Protein AF-A0AAP7P6C6-F1 (afdb_monomer_lite)

Foldseek 3Di:
DLLVVLPDPPDDPVVSVVSVVVVVVVVVVVVVVVVVVVVVVVVVVVVVVVVVVVVVVVLVVLVVVLVVLVVVLVVLVVVLVVLVVVLVVLVVLLVVLVVVLVVLVVLLVVLVVQLVVLCPPLLNVCVVALQVRKQKFKDWDFDADCPDPVPGDTDTDIAMDIGRDDVLLVVLLVDALLCSCCPVVVNPDQDDDPRNPVSVRVVVVNSVRSRVSNVSNNVSVVSSVVSVVSSVVSVVVSVVSVVSSVVSVVSSVVSVVVSVVSVVVSVVSVVVSVVSVVVSVLSVLLVVLLVLVVVVLVVLCVPPNPVRSVVVVVVLVVPVPDDDDDLVVVVVVCVVCVVVVDVVQDLVNLLVVLVVLVPDDPVVVVVNVVSPCSNSVHPDDDPPVVVLSNLVSVCSNVVDCNVNSVSPDDD

Organism: Escherichia coli (NCBI:txid562)

Radius of gyration: 60.92 Å; chains: 1; bounding box: 122×62×163 Å

Secondary structure (DSSP, 8-state):
-HHHHHT-TTS-HHHHHHHHHHHHHHHHHHHHHHHHHHHHHHHHHHHHHHHHHHHHHHHHHHHHHHHHHHHHHHHHHHHHHHHHHHHHHHHHHHHHHHHHHHHHHHHHHHHHHHHHHHHHSHHHHHHH-TTTS-EEEEEEEEEE--SSTTT-SEEEEEEEEEE-SHHHHHHHHHS-HHHHHHHTS----S--SS-HHHHHHHHHHHHHHHHHHHHHHHHHHHHHHHHHHHHHHHHHHHHHHHHHHHHHHHHHHHHHHHHHHHHHHHHHHHHHHHHHHHHHHHHHHHHHHHHHHHHHHHHHHHHH-HHHHHHHHHHHHHHTT-PPPPHHHHHHHHHHHHHHHHHHS-HHHHHHHHHHHHT--HHHHHHHHHHHHHHHT--S----HHHHHHHHHHHHHH---HHHHHTTS--

Structure (mmCIF, N/CA/C/O backbone):
data_AF-A0AAP7P6C6-F1
#
_entry.id   AF-A0AAP7P6C6-F1
#
loop_
_atom_site.group_PDB
_atom_site.id
_atom_site.type_symbol
_atom_site.label_atom_id
_atom_site.label_alt_id
_atom_site.label_comp_id
_atom_site.label_asym_id
_atom_site.label_entity_id
_atom_site.label_seq_id
_atom_site.pdbx_PDB_ins_code
_atom_site.Cartn_x
_atom_site.Cartn_y
_atom_site.Cartn_z
_atom_site.occupancy
_atom_site.B_iso_or_equiv
_atom_site.auth_seq_id
_atom_site.auth_comp_id
_atom_site.auth_asym_id
_atom_site.auth_atom_id
_atom_site.pdbx_PDB_model_num
ATOM 1 N N . MET A 1 1 ? -49.627 -23.689 63.359 1.00 79.31 1 MET A N 1
ATOM 2 C CA . MET A 1 1 ? -51.077 -23.919 63.186 1.00 79.31 1 MET A CA 1
ATOM 3 C C . MET A 1 1 ? -51.435 -25.283 63.745 1.00 79.31 1 MET A C 1
ATOM 5 O O . MET A 1 1 ? -51.876 -25.289 64.875 1.00 79.31 1 MET A O 1
ATOM 9 N N . LEU A 1 2 ? -51.063 -26.406 63.111 1.00 83.06 2 LEU A N 1
ATOM 10 C CA . LEU A 1 2 ? -51.393 -27.750 63.634 1.00 83.06 2 LEU A CA 1
ATOM 11 C C . LEU A 1 2 ? -50.908 -28.032 65.071 1.00 83.06 2 LEU A C 1
ATOM 13 O O . LEU A 1 2 ? -51.655 -28.613 65.842 1.00 83.06 2 LEU A O 1
ATOM 17 N N . PHE A 1 3 ? -49.713 -27.564 65.462 1.00 83.88 3 PHE A N 1
ATOM 18 C CA . PHE A 1 3 ? -49.259 -27.653 66.862 1.00 83.88 3 PHE A CA 1
ATOM 19 C C . PHE A 1 3 ? -50.153 -26.878 67.843 1.00 83.88 3 PHE A C 1
ATOM 21 O O . PHE A 1 3 ? -50.385 -27.347 68.943 1.00 83.88 3 PHE A O 1
ATOM 28 N N . ALA A 1 4 ? -50.686 -25.722 67.439 1.00 83.62 4 ALA A N 1
ATOM 29 C CA . ALA A 1 4 ? -51.585 -24.933 68.282 1.00 83.62 4 ALA A CA 1
ATOM 30 C C . ALA A 1 4 ? -52.997 -25.545 68.341 1.00 83.62 4 ALA A C 1
ATOM 32 O O . ALA A 1 4 ? -53.659 -25.463 69.369 1.00 83.62 4 ALA A O 1
ATOM 33 N N . ASP A 1 5 ? -53.443 -26.185 67.255 1.00 82.06 5 ASP A N 1
ATOM 34 C CA . ASP A 1 5 ? -54.727 -26.894 67.203 1.00 82.06 5 ASP A CA 1
ATOM 35 C C . ASP A 1 5 ? -54.692 -28.195 68.029 1.00 82.06 5 ASP A C 1
ATOM 37 O O . ASP A 1 5 ? -55.708 -28.603 68.594 1.00 82.06 5 ASP A O 1
ATOM 41 N N . ALA A 1 6 ? -53.515 -28.821 68.139 1.00 80.44 6 ALA A N 1
ATOM 42 C CA . ALA A 1 6 ? -53.282 -30.023 68.938 1.00 80.44 6 ALA A CA 1
ATOM 43 C C . ALA A 1 6 ? -53.367 -29.793 70.460 1.00 80.44 6 ALA A C 1
ATOM 45 O O . ALA A 1 6 ? -53.678 -30.732 71.189 1.00 80.44 6 ALA A O 1
ATOM 46 N N . ASP A 1 7 ? -53.154 -28.557 70.927 1.00 83.19 7 ASP A N 1
ATOM 47 C CA . ASP A 1 7 ? -53.229 -28.164 72.346 1.00 83.19 7 ASP A CA 1
ATOM 48 C C . ASP A 1 7 ? -54.660 -27.812 72.806 1.00 83.19 7 ASP A C 1
ATOM 50 O O . ASP A 1 7 ? -54.890 -27.406 73.950 1.00 83.19 7 ASP A O 1
ATOM 54 N N . SER A 1 8 ? -55.657 -27.947 71.926 1.00 83.75 8 SER A N 1
ATOM 55 C CA . SER A 1 8 ? -57.053 -27.669 72.262 1.00 83.75 8 SER A CA 1
ATOM 56 C C . SER A 1 8 ? -57.565 -28.623 73.348 1.00 83.75 8 SER A C 1
ATOM 58 O O . SER A 1 8 ? -57.653 -29.830 73.156 1.00 83.75 8 SER A O 1
ATOM 60 N N . LEU A 1 9 ? -58.024 -28.087 74.483 1.00 80.88 9 LEU A N 1
ATOM 61 C CA . LEU A 1 9 ? -58.653 -28.886 75.551 1.00 80.88 9 LEU A CA 1
ATOM 62 C C . LEU A 1 9 ? -60.048 -29.428 75.174 1.00 80.88 9 LEU A C 1
ATOM 64 O O . LEU A 1 9 ? -60.695 -30.088 75.982 1.00 80.88 9 LEU A O 1
ATOM 68 N N . ARG A 1 10 ? -60.542 -29.115 73.967 1.00 87.31 10 ARG A N 1
ATOM 69 C CA . ARG A 1 10 ? -61.875 -29.506 73.478 1.00 87.31 10 ARG A CA 1
ATOM 70 C C . ARG A 1 10 ? -61.879 -30.780 72.626 1.00 87.31 10 ARG A C 1
ATOM 72 O O . ARG A 1 10 ? -62.952 -31.187 72.195 1.00 87.31 10 ARG A O 1
ATOM 79 N N . ILE A 1 11 ? -60.719 -31.380 72.355 1.00 86.19 11 ILE A N 1
ATOM 80 C CA . ILE A 1 11 ? -60.581 -32.589 71.525 1.00 86.19 11 ILE A CA 1
ATOM 81 C C . ILE A 1 11 ? -60.179 -33.800 72.367 1.00 86.19 11 ILE A C 1
ATOM 83 O O . ILE A 1 11 ? -59.653 -33.667 73.473 1.00 86.19 11 ILE A O 1
ATOM 87 N N . SER A 1 12 ? -60.434 -35.002 71.854 1.00 87.69 12 SER A N 1
ATOM 88 C CA . SER A 1 12 ? -60.068 -36.227 72.565 1.00 87.69 12 SER A CA 1
ATOM 89 C C . SER A 1 12 ? -58.542 -36.430 72.601 1.00 87.69 12 SER A C 1
ATOM 91 O O . SER A 1 12 ? -57.840 -36.035 71.666 1.00 87.69 12 SER A O 1
ATOM 93 N N . PRO A 1 13 ? -57.992 -37.142 73.607 1.00 84.50 13 PRO A N 1
ATOM 94 C CA . PRO A 1 13 ? -56.559 -37.456 73.657 1.00 84.50 13 PRO A CA 1
ATOM 95 C C . PRO A 1 13 ? -56.034 -38.191 72.412 1.00 84.50 13 PRO A C 1
ATOM 97 O O . PRO A 1 13 ? -54.855 -38.092 72.073 1.00 84.50 13 PRO A O 1
ATOM 100 N N . ARG A 1 14 ? -56.901 -38.939 71.716 1.00 87.31 14 ARG A N 1
ATOM 101 C CA . ARG A 1 14 ? -56.562 -39.654 70.478 1.00 87.31 14 ARG A CA 1
ATOM 102 C C . ARG A 1 14 ? -56.448 -38.707 69.282 1.00 87.31 14 ARG A C 1
ATOM 104 O O . ARG A 1 14 ? -55.518 -38.845 68.492 1.00 87.31 14 ARG A O 1
ATOM 111 N N . GLU A 1 15 ? -57.360 -37.748 69.163 1.00 85.50 15 GLU A N 1
ATOM 112 C CA . GLU A 1 15 ? -57.293 -36.700 68.137 1.00 85.50 15 GLU A CA 1
ATOM 113 C C . GLU A 1 15 ? -56.106 -35.765 68.373 1.00 85.50 15 GLU A C 1
ATOM 115 O O . GLU A 1 15 ? -55.399 -35.446 67.420 1.00 85.50 15 GLU A O 1
ATOM 120 N N . ALA A 1 16 ? -55.818 -35.415 69.631 1.00 84.19 16 ALA A N 1
ATOM 121 C CA . ALA A 1 16 ? -54.635 -34.635 69.991 1.00 84.19 16 ALA A CA 1
ATOM 122 C C . ALA A 1 16 ? -53.340 -35.330 69.531 1.00 84.19 16 ALA A C 1
ATOM 124 O O . ALA A 1 16 ? -52.517 -34.719 68.852 1.00 84.19 16 ALA A O 1
ATOM 125 N N . ARG A 1 17 ? -53.192 -36.640 69.792 1.00 88.00 17 ARG A N 1
ATOM 126 C CA . ARG A 1 17 ? -52.049 -37.429 69.288 1.00 88.00 17 ARG A CA 1
ATOM 127 C C . ARG A 1 17 ? -51.958 -37.435 67.759 1.00 88.00 17 ARG A C 1
ATOM 129 O O . ARG A 1 17 ? -50.871 -37.255 67.222 1.00 88.00 17 ARG A O 1
ATOM 136 N N . SER A 1 18 ? -53.083 -37.589 67.056 1.00 90.69 18 SER A N 1
ATOM 137 C CA . SER A 1 18 ? -53.094 -37.568 65.586 1.00 90.69 18 SER A CA 1
ATOM 138 C C . SER A 1 18 ? -52.696 -36.202 65.009 1.00 90.69 18 SER A C 1
ATOM 140 O O . SER A 1 18 ? -51.979 -36.142 64.009 1.00 90.69 18 SER A O 1
ATOM 142 N N . LEU A 1 19 ? -53.120 -35.099 65.634 1.00 89.06 19 LEU A N 1
ATOM 143 C CA . LEU A 1 19 ? -52.737 -33.747 65.218 1.00 89.06 19 LEU A CA 1
ATOM 144 C C . LEU A 1 19 ? -51.253 -33.462 65.469 1.00 89.06 19 LEU A C 1
ATOM 146 O O . LEU A 1 19 ? -50.619 -32.840 64.616 1.00 89.06 19 LEU A O 1
ATOM 150 N N . ILE A 1 20 ? -50.685 -33.958 66.575 1.00 89.69 20 ILE A N 1
ATOM 151 C CA . ILE A 1 20 ? -49.240 -33.880 66.844 1.00 89.69 20 ILE A CA 1
ATOM 152 C C . ILE A 1 20 ? -48.454 -34.627 65.759 1.00 89.69 20 ILE A C 1
ATOM 154 O O . ILE A 1 20 ? -47.564 -34.037 65.152 1.00 89.69 20 ILE A O 1
ATOM 158 N N . GLU A 1 21 ? -48.831 -35.865 65.419 1.00 91.19 21 GLU A N 1
ATOM 159 C CA . GLU A 1 21 ? -48.166 -36.631 64.349 1.00 91.19 21 GLU A CA 1
ATOM 160 C C . GLU A 1 21 ? -48.224 -35.910 62.987 1.00 91.19 21 GLU A C 1
ATOM 162 O O . GLU A 1 21 ? -47.241 -35.864 62.239 1.00 91.19 21 GLU A O 1
ATOM 167 N N . GLN A 1 22 ? -49.364 -35.294 62.650 1.00 90.25 22 GLN A N 1
ATOM 168 C CA . GLN A 1 22 ? -49.497 -34.490 61.429 1.00 90.25 22 GLN A CA 1
ATOM 169 C C . GLN A 1 22 ? -48.642 -33.215 61.471 1.00 90.25 22 GLN A C 1
ATOM 171 O O . GLN A 1 22 ? -48.067 -32.823 60.448 1.00 90.25 22 GLN A O 1
ATOM 176 N N . ALA A 1 23 ? -48.553 -32.564 62.633 1.00 90.56 23 ALA A N 1
ATOM 177 C CA . ALA A 1 23 ? -47.744 -31.370 62.838 1.00 90.56 23 ALA A CA 1
ATOM 178 C C . ALA A 1 23 ? -46.245 -31.676 62.710 1.00 90.56 23 ALA A C 1
ATOM 180 O O . ALA A 1 23 ? -45.547 -30.964 61.987 1.00 90.56 23 ALA A O 1
ATOM 181 N N . GLU A 1 24 ? -45.772 -32.768 63.311 1.00 92.25 24 GLU A N 1
ATOM 182 C CA . GLU A 1 24 ? -44.391 -33.251 63.197 1.00 92.25 24 GLU A CA 1
ATOM 183 C C . GLU A 1 24 ? -44.034 -33.604 61.750 1.00 92.25 24 GLU A C 1
ATOM 185 O O . GLU A 1 24 ? -42.982 -33.196 61.246 1.00 92.25 24 GLU A O 1
ATOM 190 N N . LYS A 1 25 ? -44.934 -34.290 61.029 1.00 93.38 25 LYS A N 1
ATOM 191 C CA . LYS A 1 25 ? -44.737 -34.593 59.605 1.00 93.38 25 LYS A CA 1
ATOM 192 C C . LYS A 1 25 ? -44.603 -33.316 58.772 1.00 93.38 25 LYS A C 1
ATOM 194 O O . LYS A 1 25 ? -43.659 -33.194 57.993 1.00 93.38 25 LYS A O 1
ATOM 199 N N . ARG A 1 26 ? -45.487 -32.331 58.976 1.00 91.44 26 ARG A N 1
ATOM 200 C CA . ARG A 1 26 ? -45.392 -31.033 58.285 1.00 91.44 26 ARG A CA 1
ATOM 201 C C . ARG A 1 26 ? -44.162 -30.224 58.684 1.00 91.44 26 ARG A C 1
ATOM 203 O O . ARG A 1 26 ? -43.604 -29.536 57.834 1.00 91.44 26 ARG A O 1
ATOM 210 N N . GLN A 1 27 ? -43.724 -30.295 59.938 1.00 92.44 27 GLN A N 1
ATOM 211 C CA . GLN A 1 27 ? -42.485 -29.652 60.373 1.00 92.44 27 GLN A CA 1
ATOM 212 C C . GLN A 1 27 ? -41.272 -30.275 59.679 1.00 92.44 27 GLN A C 1
ATOM 214 O O . GLN A 1 27 ? -40.395 -29.546 59.224 1.00 92.44 27 GLN A O 1
ATOM 219 N N . LYS A 1 28 ? -41.246 -31.602 59.527 1.00 93.75 28 LYS A N 1
ATOM 220 C CA . LYS A 1 28 ? -40.200 -32.302 58.775 1.00 93.75 28 LYS A CA 1
ATOM 221 C C . LYS A 1 28 ? -40.198 -31.916 57.294 1.00 93.75 28 LYS A C 1
ATOM 223 O O . LYS A 1 28 ? -39.132 -31.695 56.724 1.00 93.75 28 LYS A O 1
ATOM 228 N N . ASP A 1 29 ? -41.371 -31.773 56.677 1.00 93.81 29 ASP A N 1
ATOM 229 C CA . ASP A 1 29 ? -41.487 -31.276 55.299 1.00 93.81 29 ASP A CA 1
ATOM 230 C C . ASP A 1 29 ? -40.979 -29.829 55.166 1.00 93.81 29 ASP A C 1
ATOM 232 O O . ASP A 1 29 ? -40.267 -29.515 54.211 1.00 93.81 29 ASP A O 1
ATOM 236 N N . ALA A 1 30 ? -41.272 -28.961 56.143 1.00 92.50 30 ALA A N 1
ATOM 237 C CA . ALA A 1 30 ? -40.742 -27.596 56.191 1.00 92.50 30 ALA A CA 1
ATOM 238 C C . ALA A 1 30 ? -39.210 -27.578 56.343 1.00 92.50 30 ALA A C 1
ATOM 240 O O . ALA A 1 30 ? -38.530 -26.901 55.578 1.00 92.50 30 ALA A O 1
ATOM 241 N N . GLN A 1 31 ? -38.650 -28.401 57.234 1.00 93.62 31 GLN A N 1
ATOM 242 C CA . GLN A 1 31 ? -37.197 -28.558 57.384 1.00 93.62 31 GLN A CA 1
ATOM 243 C C . GLN A 1 31 ? -36.531 -29.070 56.096 1.00 93.62 31 GLN A C 1
ATOM 245 O O . GLN A 1 31 ? -35.447 -28.615 55.726 1.00 93.62 31 GLN A O 1
ATOM 250 N N . ASN A 1 32 ? -37.177 -29.993 55.377 1.00 94.69 32 ASN A N 1
ATOM 251 C CA . ASN A 1 32 ? -36.701 -30.454 54.072 1.00 94.69 32 ASN A CA 1
ATOM 252 C C . ASN A 1 32 ? -36.742 -29.333 53.021 1.00 94.69 32 ASN A C 1
ATOM 254 O O . ASN A 1 32 ? -35.835 -29.244 52.189 1.00 94.69 32 ASN A O 1
ATOM 258 N N . ALA A 1 33 ? -37.764 -28.473 53.051 1.00 93.06 33 ALA A N 1
ATOM 259 C CA . ALA A 1 33 ? -37.847 -27.303 52.181 1.00 93.06 33 ALA A CA 1
ATOM 260 C C . ALA A 1 33 ? -36.739 -26.280 52.489 1.00 93.06 33 ALA A C 1
ATOM 262 O O . ALA A 1 33 ? -36.101 -25.792 51.555 1.00 93.06 33 ALA A O 1
ATOM 263 N N . ASP A 1 34 ? -36.446 -26.030 53.768 1.00 93.38 34 ASP A N 1
ATOM 264 C CA . ASP A 1 34 ? -35.347 -25.157 54.201 1.00 93.38 34 ASP A CA 1
ATOM 265 C C . ASP A 1 34 ? -33.989 -25.703 53.748 1.00 93.38 34 ASP A C 1
ATOM 267 O O . ASP A 1 34 ? -33.177 -24.974 53.170 1.00 93.38 34 ASP A O 1
ATOM 271 N N . LYS A 1 35 ? -33.761 -27.013 53.918 1.00 94.62 35 LYS A N 1
ATOM 272 C CA . LYS A 1 35 ? -32.553 -27.681 53.416 1.00 94.62 35 LYS A CA 1
ATOM 273 C C . LYS A 1 35 ? -32.428 -27.539 51.900 1.00 94.62 35 LYS A C 1
ATOM 275 O O . LYS A 1 35 ? -31.370 -27.161 51.405 1.00 94.62 35 LYS A O 1
ATOM 280 N N . LYS A 1 36 ? -33.516 -27.772 51.160 1.00 94.94 36 LYS A N 1
ATOM 281 C CA . LYS A 1 36 ? -33.539 -27.598 49.702 1.00 94.94 36 LYS A CA 1
ATOM 282 C C . LYS A 1 36 ? -33.204 -26.158 49.301 1.00 94.94 36 LYS A C 1
ATOM 284 O O . LYS A 1 36 ? -32.468 -25.956 48.340 1.00 94.94 36 LYS A O 1
ATOM 289 N N . ALA A 1 37 ? -33.719 -25.158 50.017 1.00 91.88 37 ALA A N 1
ATOM 290 C CA . ALA A 1 37 ? -33.400 -23.754 49.768 1.00 91.88 37 ALA A CA 1
ATOM 291 C C . ALA A 1 37 ? -31.915 -23.442 50.023 1.00 91.88 37 ALA A C 1
ATOM 293 O O . ALA A 1 37 ? -31.283 -22.781 49.197 1.00 91.88 37 ALA A O 1
ATOM 294 N N . ALA A 1 38 ? -31.344 -23.965 51.112 1.00 93.56 38 ALA A N 1
ATOM 295 C CA . ALA A 1 38 ? -29.921 -23.828 51.416 1.00 93.56 38 ALA A CA 1
ATOM 296 C C . ALA A 1 38 ? -29.033 -24.492 50.347 1.00 93.56 38 ALA A C 1
ATOM 298 O O . ALA A 1 38 ? -28.076 -23.876 49.874 1.00 93.56 38 ALA A O 1
ATOM 299 N N . ASP A 1 39 ? -29.389 -25.701 49.903 1.00 94.19 39 ASP A N 1
ATOM 300 C CA . ASP A 1 39 ? -28.674 -26.424 48.846 1.00 94.19 39 ASP A CA 1
ATOM 301 C C . ASP A 1 39 ? -28.717 -25.659 47.511 1.00 94.19 39 ASP A C 1
ATOM 303 O O . ASP A 1 39 ? -27.688 -25.514 46.842 1.00 94.19 39 ASP A O 1
ATOM 307 N N . MET A 1 40 ? -29.879 -25.099 47.146 1.00 93.69 40 MET A N 1
ATOM 308 C CA . MET A 1 40 ? -30.029 -24.258 45.950 1.00 93.69 40 MET A CA 1
ATOM 309 C C . MET A 1 40 ? -29.194 -22.971 46.034 1.00 93.69 40 MET A C 1
ATOM 311 O O . MET A 1 40 ? -28.582 -22.570 45.043 1.00 93.69 40 MET A O 1
ATOM 315 N N . LEU A 1 41 ? -29.126 -22.327 47.204 1.00 92.12 41 LEU A N 1
ATOM 316 C CA . LEU A 1 41 ? -28.297 -21.135 47.412 1.00 92.12 41 LEU A CA 1
ATOM 317 C C . LEU A 1 41 ? -26.799 -21.463 47.292 1.00 92.12 41 LEU A C 1
ATOM 319 O O . LEU A 1 41 ? -26.050 -20.738 46.634 1.00 92.12 41 LEU A O 1
ATOM 323 N N . ALA A 1 42 ? -26.367 -22.585 47.871 1.00 92.62 42 ALA A N 1
ATOM 324 C CA . ALA A 1 42 ? -24.995 -23.065 47.740 1.00 92.62 42 ALA A CA 1
ATOM 325 C C . ALA A 1 42 ? -24.652 -23.425 46.285 1.00 92.62 42 ALA A C 1
ATOM 327 O O . ALA A 1 42 ? -23.537 -23.182 45.818 1.00 92.62 42 ALA A O 1
ATOM 328 N N . GLU A 1 43 ? -25.595 -23.998 45.534 1.00 93.25 43 GLU A N 1
ATOM 329 C CA . GLU A 1 43 ? -25.426 -24.248 44.102 1.00 93.25 43 GLU A CA 1
ATOM 330 C C . GLU A 1 43 ? -25.301 -22.948 43.292 1.00 93.25 43 GLU A C 1
ATOM 332 O O . GLU A 1 43 ? -24.449 -22.861 42.403 1.00 93.25 43 GLU A O 1
ATOM 337 N N . TYR A 1 44 ? -26.088 -21.920 43.615 1.00 92.50 44 TYR A N 1
ATOM 338 C CA . TYR A 1 44 ? -25.994 -20.610 42.974 1.00 92.50 44 TYR A CA 1
ATOM 339 C C . TYR A 1 44 ? -24.596 -19.988 43.132 1.00 92.50 44 TYR A C 1
ATOM 341 O O . TYR A 1 44 ? -23.981 -19.607 42.132 1.00 92.50 44 TYR A O 1
ATOM 349 N N . GLU A 1 45 ? -24.050 -19.946 44.352 1.00 91.81 45 GLU A N 1
ATOM 350 C CA . GLU A 1 45 ? -22.700 -19.407 44.586 1.00 91.81 45 GLU A CA 1
ATOM 351 C C . GLU A 1 45 ? -21.614 -20.270 43.918 1.00 91.81 45 GLU A C 1
ATOM 353 O O . GLU A 1 45 ? -20.679 -19.727 43.322 1.00 91.81 45 GLU A O 1
ATOM 358 N N . ARG A 1 46 ? -21.771 -21.606 43.894 1.00 94.56 46 ARG A N 1
ATOM 359 C CA . ARG A 1 46 ? -20.879 -22.494 43.121 1.00 94.56 46 ARG A CA 1
ATOM 360 C C . ARG A 1 46 ? -20.866 -22.135 41.632 1.00 94.56 46 ARG A C 1
ATOM 362 O O . ARG A 1 46 ? -19.797 -21.980 41.042 1.00 94.56 46 ARG A O 1
ATOM 369 N N . ARG A 1 47 ? -22.039 -21.959 41.014 1.00 94.69 47 ARG A N 1
ATOM 370 C CA . ARG A 1 47 ? -22.160 -21.593 39.589 1.00 94.69 47 ARG A CA 1
ATOM 371 C C . ARG A 1 47 ? -21.612 -20.194 39.300 1.00 94.69 47 ARG A C 1
ATOM 373 O O . ARG A 1 47 ? -20.965 -19.992 38.274 1.00 94.69 47 ARG A O 1
ATOM 380 N N . LYS A 1 48 ? -21.816 -19.237 40.204 1.00 92.19 48 LYS A N 1
ATOM 381 C CA . LYS A 1 48 ? -21.225 -17.893 40.116 1.00 92.19 48 LYS A CA 1
ATOM 382 C C . LYS A 1 48 ? -19.693 -17.938 40.151 1.00 92.19 48 LYS A C 1
ATOM 384 O O . LYS A 1 48 ? -19.056 -17.231 39.375 1.00 92.19 48 LYS A O 1
ATOM 389 N N . GLY A 1 49 ? -19.100 -18.815 40.965 1.00 93.19 49 GLY A N 1
ATOM 390 C CA . GLY A 1 49 ? -17.656 -19.077 40.949 1.00 93.19 49 GLY A CA 1
ATOM 391 C C . GLY A 1 49 ? -17.149 -19.507 39.567 1.00 93.19 49 GLY A C 1
ATOM 392 O O . GLY A 1 49 ? -16.181 -18.943 39.062 1.00 93.19 49 GLY A O 1
ATOM 393 N N . ILE A 1 50 ? -17.863 -20.421 38.900 1.00 95.81 50 ILE A N 1
ATOM 394 C CA . ILE A 1 50 ? -17.544 -20.856 37.527 1.00 95.81 50 ILE A CA 1
ATOM 395 C C . ILE A 1 50 ? -17.621 -19.684 36.535 1.00 95.81 50 ILE A C 1
ATOM 397 O O . ILE A 1 50 ? -16.770 -19.564 35.652 1.00 95.81 50 ILE A O 1
ATOM 401 N N . LEU A 1 51 ? -18.620 -18.804 36.666 1.00 94.81 51 LEU A N 1
ATOM 402 C CA . LEU A 1 51 ? -18.743 -17.618 35.811 1.00 94.81 51 LEU A CA 1
ATOM 403 C C . LEU A 1 51 ? -17.561 -16.655 35.981 1.00 94.81 51 LEU A C 1
ATOM 405 O O . LEU A 1 51 ? -17.067 -16.141 34.980 1.00 94.81 51 LEU A O 1
ATOM 409 N N . ASN A 1 52 ? -17.063 -16.460 37.205 1.00 92.88 52 ASN A N 1
ATOM 410 C CA . ASN A 1 52 ? -15.874 -15.638 37.451 1.00 92.88 52 ASN A CA 1
ATOM 411 C C . ASN A 1 52 ? -14.629 -16.214 36.760 1.00 92.88 52 ASN A C 1
ATOM 413 O O . ASN A 1 52 ? -13.871 -15.470 36.136 1.00 92.88 52 ASN A O 1
ATOM 417 N N . THR A 1 53 ? -14.441 -17.537 36.811 1.00 95.81 53 THR A N 1
ATOM 418 C CA . THR A 1 53 ? -13.348 -18.209 36.091 1.00 95.81 53 THR A CA 1
ATOM 419 C C . THR A 1 53 ? -13.472 -18.005 34.583 1.00 95.81 53 THR A C 1
ATOM 421 O O . THR A 1 53 ? -12.513 -17.577 33.942 1.00 95.81 53 THR A O 1
ATOM 424 N N . ARG A 1 54 ? -14.668 -18.219 34.017 1.00 95.62 54 ARG A N 1
ATOM 425 C CA . ARG A 1 54 ? -14.930 -18.005 32.582 1.00 95.62 54 ARG A CA 1
ATOM 426 C C . ARG A 1 54 ? -14.684 -16.560 32.152 1.00 95.62 54 ARG A C 1
ATOM 428 O O . ARG A 1 54 ? -14.144 -16.332 31.075 1.00 95.62 54 ARG A O 1
ATOM 435 N N . LEU A 1 55 ? -15.049 -15.586 32.985 1.00 93.38 55 LEU A N 1
ATOM 436 C CA . LEU A 1 55 ? -14.776 -14.174 32.722 1.00 93.38 55 LEU A CA 1
ATOM 437 C C . LEU A 1 55 ? -13.266 -13.896 32.667 1.00 93.38 55 LEU A C 1
ATOM 439 O O . LEU A 1 55 ? -12.806 -13.240 31.738 1.00 93.38 55 LEU A O 1
ATOM 443 N N . SER A 1 56 ? -12.485 -14.445 33.603 1.00 94.12 56 SER A N 1
ATOM 444 C CA . SER A 1 56 ? -11.022 -14.303 33.585 1.00 94.12 56 SER A CA 1
ATOM 445 C C . SER A 1 56 ? -10.387 -14.941 32.343 1.00 94.12 56 SER A C 1
ATOM 447 O O . SER A 1 56 ? -9.456 -14.387 31.760 1.00 94.12 56 SER A O 1
ATOM 449 N N . GLU A 1 57 ? -10.894 -16.091 31.894 1.00 95.06 57 GLU A N 1
ATOM 450 C CA . GLU A 1 57 ? -10.445 -16.713 30.644 1.00 95.06 57 GLU A CA 1
ATOM 451 C C . GLU A 1 57 ? -10.753 -15.849 29.415 1.00 95.06 57 GLU A C 1
ATOM 453 O O . GLU A 1 57 ? -9.917 -15.755 28.515 1.00 95.06 57 GLU A O 1
ATOM 458 N N . LEU A 1 58 ? -11.923 -15.203 29.374 1.00 93.12 58 LEU A N 1
ATOM 459 C CA . LEU A 1 58 ? -12.282 -14.265 28.308 1.00 93.12 58 LEU A CA 1
ATOM 460 C C . LEU A 1 58 ? -11.352 -13.046 28.293 1.00 93.12 58 LEU A C 1
ATOM 462 O O . LEU A 1 58 ? -10.858 -12.689 27.227 1.00 93.12 58 LEU A O 1
ATOM 466 N N . GLU A 1 59 ? -11.053 -12.461 29.456 1.00 92.69 59 GLU A N 1
ATOM 467 C CA . GLU A 1 59 ? -10.100 -11.347 29.587 1.00 92.69 59 GLU A CA 1
ATOM 468 C C . GLU A 1 59 ? -8.705 -11.743 29.072 1.00 92.69 59 GLU A C 1
ATOM 470 O O . GLU A 1 59 ? -8.101 -11.020 28.278 1.00 92.69 59 GLU A O 1
ATOM 475 N N . LYS A 1 60 ? -8.213 -12.932 29.450 1.00 94.69 60 LYS A N 1
ATOM 476 C CA . LYS A 1 60 ? -6.923 -13.461 28.970 1.00 94.69 60 LYS A CA 1
ATOM 477 C C . LYS A 1 60 ? -6.906 -13.661 27.454 1.00 94.69 60 LYS A C 1
ATOM 479 O O . LYS A 1 60 ? -5.937 -13.279 26.799 1.00 94.69 60 LYS A O 1
ATOM 484 N N . LYS A 1 61 ? -7.966 -14.248 26.888 1.00 93.81 61 LYS A N 1
ATOM 485 C CA . LYS A 1 61 ? -8.086 -14.472 25.438 1.00 93.81 61 LYS A CA 1
ATOM 486 C C . LYS A 1 61 ? -8.165 -13.157 24.663 1.00 93.81 61 LYS A C 1
ATOM 488 O O . LYS A 1 61 ? -7.497 -13.038 23.640 1.00 93.81 61 LYS A O 1
ATOM 493 N N . GLY A 1 62 ? -8.916 -12.175 25.164 1.00 91.88 62 GLY A N 1
ATOM 494 C CA . GLY A 1 62 ? -8.982 -10.835 24.578 1.00 91.88 62 GLY A CA 1
ATOM 495 C C . GLY A 1 62 ? -7.616 -10.147 24.578 1.00 91.88 62 GLY A C 1
ATOM 496 O O . GLY A 1 62 ? -7.174 -9.646 23.545 1.00 91.88 62 GLY A O 1
ATOM 497 N N . GLY A 1 63 ? -6.896 -10.185 25.704 1.00 93.88 63 GLY A N 1
ATOM 498 C CA . GLY A 1 63 ? -5.541 -9.631 25.797 1.00 93.88 63 GLY A CA 1
ATOM 499 C C . GLY A 1 63 ? -4.559 -10.293 24.822 1.00 93.88 63 G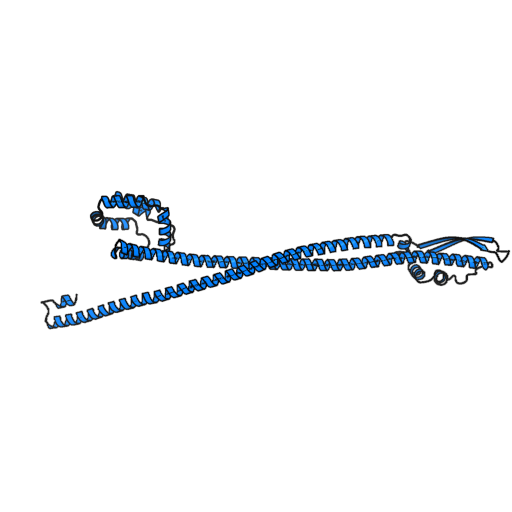LY A C 1
ATOM 500 O O . GLY A 1 63 ? -3.808 -9.603 24.135 1.00 93.88 63 GLY A O 1
ATOM 501 N N . ALA A 1 64 ? -4.609 -11.623 24.698 1.00 95.75 64 ALA A N 1
ATOM 502 C CA . ALA A 1 64 ? -3.792 -12.358 23.734 1.00 95.75 64 ALA A CA 1
ATOM 503 C C . ALA A 1 64 ? -4.137 -11.997 22.277 1.00 95.75 64 ALA A C 1
ATOM 505 O O . ALA A 1 64 ? -3.234 -11.809 21.463 1.00 95.75 64 ALA A O 1
ATOM 506 N N . ALA A 1 65 ? -5.425 -11.860 21.945 1.00 94.38 65 ALA A N 1
ATOM 507 C CA . ALA A 1 65 ? -5.864 -11.452 20.613 1.00 94.38 65 ALA A CA 1
ATOM 508 C C . ALA A 1 65 ? -5.374 -10.040 20.259 1.00 94.38 65 ALA A C 1
ATOM 510 O O . ALA A 1 65 ? -4.857 -9.828 19.162 1.00 94.38 65 ALA A O 1
ATOM 511 N N . LEU A 1 66 ? -5.466 -9.097 21.202 1.00 95.69 66 LEU A N 1
ATOM 512 C CA . LEU A 1 66 ? -4.962 -7.738 21.024 1.00 95.69 66 LEU A CA 1
ATOM 513 C C . LEU A 1 66 ? -3.445 -7.721 20.786 1.00 95.69 66 LEU A C 1
ATOM 515 O O . LEU A 1 66 ? -2.989 -7.091 19.837 1.00 95.69 66 LEU A O 1
ATOM 519 N N . ALA A 1 67 ? -2.674 -8.484 21.568 1.00 96.81 67 ALA A N 1
ATOM 520 C CA . ALA A 1 67 ? -1.224 -8.585 21.398 1.00 96.81 67 ALA A CA 1
ATOM 521 C C . ALA A 1 67 ? -0.823 -9.155 20.024 1.00 96.81 67 ALA A C 1
ATOM 523 O O . ALA A 1 67 ? 0.149 -8.704 19.417 1.00 96.81 67 ALA A O 1
ATOM 524 N N . VAL A 1 68 ? -1.583 -10.126 19.503 1.00 97.62 68 VAL A N 1
ATOM 525 C CA . VAL A 1 68 ? -1.373 -10.658 18.146 1.00 97.62 68 VAL A CA 1
ATOM 526 C C . VAL A 1 68 ? -1.637 -9.584 17.090 1.00 97.62 68 VAL A C 1
ATOM 528 O O . VAL A 1 68 ? -0.852 -9.460 16.150 1.00 97.62 68 VAL A O 1
ATOM 531 N N . LEU A 1 69 ? -2.708 -8.800 17.238 1.00 97.69 69 LEU A N 1
ATOM 532 C CA . LEU A 1 69 ? -3.024 -7.709 16.314 1.00 97.69 69 LEU A CA 1
ATOM 533 C C . LEU A 1 69 ? -1.963 -6.600 16.353 1.00 97.69 69 LEU A C 1
ATOM 535 O O . LEU A 1 69 ? -1.518 -6.166 15.292 1.00 97.69 69 LEU A O 1
ATOM 539 N N . ASP A 1 70 ? -1.506 -6.198 17.540 1.00 96.81 70 ASP A N 1
ATOM 540 C CA . ASP A 1 70 ? -0.442 -5.199 17.706 1.00 96.81 70 ASP A CA 1
ATOM 541 C C . ASP A 1 70 ? 0.879 -5.686 17.075 1.00 96.81 70 ASP A C 1
ATOM 543 O O . ASP A 1 70 ? 1.551 -4.946 16.354 1.00 96.81 70 ASP A O 1
ATOM 547 N N . ALA A 1 71 ? 1.232 -6.966 17.251 1.00 97.62 71 ALA A N 1
ATOM 548 C CA . ALA A 1 71 ? 2.411 -7.554 16.613 1.00 97.62 71 ALA A CA 1
ATOM 549 C C . ALA A 1 71 ? 2.283 -7.622 15.079 1.00 97.62 71 ALA A C 1
ATOM 551 O O . ALA A 1 71 ? 3.260 -7.389 14.362 1.00 97.62 71 ALA A O 1
ATOM 552 N N . GLN A 1 72 ? 1.092 -7.927 14.553 1.00 97.00 72 GLN A N 1
ATOM 553 C CA . GLN A 1 72 ? 0.822 -7.882 13.111 1.00 97.00 72 GLN A CA 1
ATOM 554 C C . GLN A 1 72 ? 0.938 -6.455 12.562 1.00 97.00 72 GLN A C 1
ATOM 556 O O . GLN A 1 72 ? 1.560 -6.253 11.519 1.00 97.00 72 GLN A O 1
ATOM 561 N N . GLN A 1 73 ? 0.397 -5.468 13.278 1.00 97.81 73 GLN A N 1
ATOM 562 C CA . GLN A 1 73 ? 0.512 -4.054 12.928 1.00 97.81 73 GLN A CA 1
ATOM 563 C C . GLN A 1 73 ? 1.981 -3.616 12.865 1.00 97.81 73 GLN A C 1
ATOM 565 O O . GLN A 1 73 ? 2.393 -2.997 11.887 1.00 97.81 73 GLN A O 1
ATOM 570 N N . ALA A 1 74 ? 2.788 -3.985 13.866 1.00 97.38 74 ALA A N 1
ATOM 571 C CA . ALA A 1 74 ? 4.209 -3.649 13.918 1.00 97.38 74 ALA A CA 1
ATOM 572 C C . ALA A 1 74 ? 4.987 -4.202 12.711 1.00 97.38 74 ALA A C 1
ATOM 574 O O . ALA A 1 74 ? 5.772 -3.478 12.099 1.00 97.38 74 ALA A O 1
ATOM 575 N N . ARG A 1 75 ? 4.718 -5.453 12.310 1.00 96.94 75 ARG A N 1
ATOM 576 C CA . ARG A 1 75 ? 5.326 -6.054 11.108 1.00 96.94 75 ARG A CA 1
ATOM 577 C C . ARG A 1 75 ? 4.949 -5.302 9.833 1.00 96.94 75 ARG A C 1
ATOM 579 O O . ARG A 1 75 ? 5.806 -5.087 8.982 1.00 96.94 75 ARG A O 1
ATOM 586 N N . LEU A 1 76 ? 3.691 -4.881 9.702 1.00 96.88 76 LEU A N 1
ATOM 587 C CA . LEU A 1 76 ? 3.245 -4.105 8.541 1.00 96.88 76 LEU A CA 1
ATOM 588 C C . LEU A 1 76 ? 3.856 -2.703 8.505 1.00 96.88 76 LEU A C 1
ATOM 590 O O . LEU A 1 76 ? 4.198 -2.227 7.427 1.00 96.88 76 LEU A O 1
ATOM 594 N N . LEU A 1 77 ? 4.040 -2.060 9.660 1.00 96.75 77 LEU A N 1
ATOM 595 C CA . LEU A 1 77 ? 4.747 -0.779 9.752 1.00 96.75 77 LEU A CA 1
ATOM 596 C C . LEU A 1 77 ? 6.219 -0.923 9.343 1.00 96.75 77 LEU A C 1
ATOM 598 O O . LEU A 1 77 ? 6.749 -0.090 8.609 1.00 96.75 77 LEU A O 1
ATOM 602 N N . GLU A 1 78 ? 6.880 -2.002 9.761 1.00 96.06 78 GLU A N 1
ATOM 603 C CA . GLU A 1 78 ? 8.245 -2.296 9.327 1.00 96.06 78 GLU A CA 1
ATOM 604 C C . GLU A 1 78 ? 8.315 -2.587 7.818 1.00 96.06 78 GLU A C 1
ATOM 606 O O . GLU A 1 78 ? 9.187 -2.073 7.119 1.00 96.06 78 GLU A O 1
ATOM 611 N N . GLN A 1 79 ? 7.366 -3.353 7.277 1.00 94.75 79 GLN A N 1
ATOM 612 C CA . GLN A 1 79 ? 7.277 -3.579 5.835 1.00 94.75 79 GLN A CA 1
ATOM 613 C C . GLN A 1 79 ? 7.040 -2.269 5.072 1.00 94.75 79 GLN A C 1
ATOM 615 O O . GLN A 1 79 ? 7.656 -2.044 4.032 1.00 94.75 79 GLN A O 1
ATOM 620 N N . GLN A 1 80 ? 6.194 -1.382 5.598 1.00 95.50 80 GLN A N 1
ATOM 621 C CA . GLN A 1 80 ? 5.926 -0.077 5.006 1.00 95.50 80 GLN A CA 1
ATOM 622 C C . GLN A 1 80 ? 7.194 0.781 4.933 1.00 95.50 80 GLN A C 1
ATOM 624 O O . GLN A 1 80 ? 7.478 1.341 3.876 1.00 95.50 80 GLN A O 1
ATOM 629 N N . THR A 1 81 ? 7.989 0.847 6.006 1.00 95.81 81 THR A N 1
ATOM 630 C CA . THR A 1 81 ? 9.238 1.632 6.004 1.00 95.81 81 THR A CA 1
ATOM 631 C C . THR A 1 81 ? 10.276 1.060 5.040 1.00 95.81 81 THR A C 1
ATOM 633 O O . THR A 1 81 ? 10.916 1.815 4.304 1.00 95.81 81 THR A O 1
ATOM 636 N N . ARG A 1 82 ? 10.409 -0.272 4.977 1.00 96.56 82 ARG A N 1
ATOM 637 C CA . ARG A 1 82 ? 11.272 -0.948 3.994 1.00 96.56 82 ARG A CA 1
ATOM 638 C C . ARG A 1 82 ? 10.831 -0.655 2.558 1.00 96.56 82 ARG A C 1
ATOM 640 O O . ARG A 1 82 ? 11.676 -0.344 1.721 1.00 96.56 82 ARG A O 1
ATOM 647 N N . ASN A 1 83 ? 9.528 -0.698 2.284 1.00 96.38 83 ASN A N 1
ATOM 648 C CA . ASN A 1 83 ? 8.990 -0.390 0.961 1.00 96.38 83 ASN A CA 1
ATOM 649 C C . ASN A 1 83 ? 9.195 1.093 0.596 1.00 96.38 83 ASN A C 1
ATOM 651 O O . ASN A 1 83 ? 9.672 1.401 -0.490 1.00 96.38 83 ASN A O 1
ATOM 655 N N . ASP A 1 84 ? 8.951 2.027 1.519 1.00 96.81 84 ASP A N 1
ATOM 656 C CA . ASP A 1 84 ? 9.188 3.460 1.284 1.00 96.81 84 ASP A CA 1
ATOM 657 C C . ASP A 1 84 ? 10.663 3.769 0.960 1.00 96.81 84 ASP A C 1
ATOM 659 O O . ASP A 1 84 ? 10.963 4.599 0.089 1.00 96.81 84 ASP A O 1
ATOM 663 N N . ARG A 1 85 ? 11.597 3.052 1.597 1.00 97.56 85 ARG A N 1
ATOM 664 C CA . ARG A 1 85 ? 13.020 3.106 1.246 1.00 97.56 85 ARG A CA 1
ATOM 665 C C . ARG A 1 85 ? 13.279 2.554 -0.159 1.00 97.56 85 ARG A C 1
ATOM 667 O O . ARG A 1 85 ? 13.902 3.244 -0.964 1.00 97.56 85 ARG A O 1
ATOM 674 N N . ALA A 1 86 ? 12.761 1.368 -0.476 1.00 97.75 86 ALA A N 1
ATOM 675 C CA . ALA A 1 86 ? 12.913 0.756 -1.797 1.00 97.75 86 ALA A CA 1
ATOM 676 C C . ALA A 1 86 ? 12.328 1.634 -2.920 1.00 97.75 86 ALA A C 1
ATOM 678 O O . ALA A 1 86 ? 12.932 1.771 -3.981 1.00 97.75 86 ALA A O 1
ATOM 679 N N . ILE A 1 87 ? 11.193 2.298 -2.678 1.00 98.38 87 ILE A N 1
ATOM 680 C CA . ILE A 1 87 ? 10.586 3.265 -3.606 1.00 98.38 87 ILE A CA 1
ATOM 681 C C . ILE A 1 87 ? 11.533 4.438 -3.861 1.00 98.38 87 ILE A C 1
ATOM 683 O O . ILE A 1 87 ? 11.673 4.883 -5.000 1.00 98.38 87 ILE A O 1
ATOM 687 N N . SER A 1 88 ? 12.188 4.947 -2.817 1.00 97.81 88 SER A N 1
ATOM 688 C CA . SER A 1 88 ? 13.142 6.052 -2.943 1.00 97.81 88 SER A CA 1
ATOM 689 C C . SER A 1 88 ? 14.358 5.644 -3.783 1.00 97.81 88 SER A C 1
ATOM 691 O O . SER A 1 88 ? 14.748 6.360 -4.704 1.00 97.81 88 SER A O 1
ATOM 693 N N . GLU A 1 89 ? 14.901 4.451 -3.540 1.00 97.94 89 GLU A N 1
ATOM 694 C CA . GLU A 1 89 ? 16.004 3.882 -4.323 1.00 97.94 89 GLU A CA 1
ATOM 695 C C . GLU A 1 89 ? 15.597 3.635 -5.791 1.00 97.94 89 GLU A C 1
ATOM 697 O O . GLU A 1 89 ? 16.331 3.996 -6.715 1.00 97.94 89 GLU A O 1
ATOM 702 N N . ALA A 1 90 ? 14.393 3.105 -6.031 1.00 98.25 90 ALA A N 1
ATOM 703 C CA . ALA A 1 90 ? 13.855 2.881 -7.373 1.00 98.25 90 ALA A CA 1
ATOM 704 C C . ALA A 1 90 ? 13.630 4.191 -8.147 1.00 98.25 90 ALA A C 1
ATOM 706 O O . ALA A 1 90 ? 13.930 4.259 -9.340 1.00 98.25 90 ALA A O 1
ATOM 707 N N . ARG A 1 91 ? 13.166 5.254 -7.475 1.00 98.25 91 ARG A N 1
ATOM 708 C CA . ARG A 1 91 ? 13.043 6.598 -8.068 1.00 98.25 91 ARG A CA 1
ATOM 709 C C . ARG A 1 91 ? 14.397 7.156 -8.492 1.00 98.25 91 ARG A C 1
ATOM 711 O O . ARG A 1 91 ? 14.521 7.648 -9.612 1.00 98.25 91 ARG A O 1
ATOM 718 N N . ASN A 1 92 ? 15.415 7.022 -7.643 1.00 97.81 92 ASN A N 1
ATOM 719 C CA . ASN A 1 92 ? 16.772 7.462 -7.969 1.00 97.81 92 ASN A CA 1
ATOM 720 C C . ASN A 1 92 ? 17.325 6.702 -9.182 1.00 97.81 92 ASN A C 1
ATOM 722 O O . ASN A 1 92 ? 17.872 7.307 -10.106 1.00 97.81 92 ASN A O 1
ATOM 726 N N . LYS A 1 93 ? 17.117 5.380 -9.229 1.00 97.31 93 LYS A N 1
ATOM 727 C CA . LYS A 1 93 ? 17.509 4.552 -10.375 1.00 97.31 93 LYS A CA 1
ATOM 728 C C . LYS A 1 93 ? 16.794 4.976 -11.660 1.00 97.31 93 LYS A C 1
ATOM 730 O O . LYS A 1 93 ? 17.442 5.101 -12.695 1.00 97.31 93 LYS A O 1
ATOM 735 N N . LEU A 1 94 ? 15.485 5.228 -11.603 1.00 97.88 94 LEU A N 1
ATOM 736 C CA . LEU A 1 94 ? 14.717 5.694 -12.759 1.00 97.88 94 LEU A CA 1
ATOM 737 C C . LEU A 1 94 ? 15.223 7.051 -13.274 1.00 97.88 94 LEU A C 1
ATOM 739 O O . LEU A 1 94 ? 15.305 7.231 -14.491 1.00 97.88 94 LEU A O 1
ATOM 743 N N . SER A 1 95 ? 15.610 7.971 -12.380 1.00 98.06 95 SER A N 1
ATOM 744 C CA . SER A 1 95 ? 16.243 9.245 -12.763 1.00 98.06 95 SER A CA 1
ATOM 745 C C . SER A 1 95 ? 17.541 9.007 -13.531 1.00 98.06 95 SER A C 1
ATOM 747 O O . SER A 1 95 ? 17.661 9.423 -14.681 1.00 98.06 95 SER A O 1
ATOM 749 N N . SER A 1 96 ? 18.464 8.232 -12.952 1.00 97.94 96 SER A N 1
ATOM 750 C CA . SER A 1 96 ? 19.768 7.930 -13.560 1.00 97.94 96 SER A CA 1
ATOM 751 C C . SER A 1 96 ? 19.649 7.242 -14.929 1.00 97.94 96 SER A C 1
ATOM 753 O O . SER A 1 96 ? 20.354 7.582 -15.886 1.00 97.94 96 SER A O 1
ATOM 755 N N . VAL A 1 97 ? 18.713 6.298 -15.064 1.00 98.00 97 VAL A N 1
ATOM 756 C CA . VAL A 1 97 ? 18.450 5.625 -16.344 1.00 98.00 97 VAL A CA 1
ATOM 757 C C . VAL A 1 97 ? 17.849 6.595 -17.364 1.00 98.00 97 VAL A C 1
ATOM 759 O O . VAL A 1 97 ? 18.231 6.575 -18.533 1.00 98.00 97 VAL A O 1
ATOM 762 N N . THR A 1 98 ? 16.955 7.488 -16.937 1.00 97.75 98 THR A N 1
ATOM 763 C CA . THR A 1 98 ? 16.353 8.503 -17.815 1.00 97.75 98 THR A CA 1
ATOM 764 C C . THR A 1 98 ? 17.388 9.530 -18.292 1.00 97.75 98 THR A C 1
ATOM 766 O O . THR A 1 98 ? 17.384 9.912 -19.463 1.00 97.75 98 THR A O 1
ATOM 769 N N . GLU A 1 99 ? 18.331 9.927 -17.438 1.00 97.94 99 GLU A N 1
ATOM 770 C CA . GLU A 1 99 ? 19.470 10.780 -17.810 1.00 97.94 99 GLU A CA 1
ATOM 771 C C . GLU A 1 99 ? 20.378 10.102 -18.850 1.00 97.94 99 GLU A C 1
ATOM 773 O O . GLU A 1 99 ? 20.744 10.702 -19.869 1.00 97.94 99 GLU A O 1
ATOM 778 N N . SER A 1 100 ? 20.679 8.818 -18.643 1.00 96.88 100 SER A N 1
ATOM 779 C CA . SER A 1 100 ? 21.462 8.010 -19.588 1.00 96.88 100 SER A CA 1
ATOM 780 C C . SER A 1 100 ? 20.744 7.857 -20.933 1.00 96.88 100 SER A C 1
ATOM 782 O O . SER A 1 100 ? 21.363 7.963 -21.994 1.00 96.88 100 SER A O 1
ATOM 784 N N . LEU A 1 101 ? 19.421 7.673 -20.908 1.00 98.00 101 LEU A N 1
ATOM 785 C CA . LEU A 1 101 ? 18.584 7.617 -22.104 1.00 98.00 101 LEU A CA 1
ATOM 786 C C . LEU A 1 101 ? 18.622 8.934 -22.888 1.00 98.00 101 LEU A C 1
ATOM 788 O O . LEU A 1 101 ? 18.769 8.919 -24.110 1.00 98.00 101 LEU A O 1
ATOM 792 N N . ASN A 1 102 ? 18.537 10.075 -22.204 1.00 97.44 102 ASN A N 1
ATOM 793 C CA . ASN A 1 102 ? 18.639 11.387 -22.845 1.00 97.44 102 ASN A CA 1
ATOM 794 C C . ASN A 1 102 ? 20.022 11.605 -23.472 1.00 97.44 102 ASN A C 1
ATOM 796 O O . ASN A 1 102 ? 20.120 12.112 -24.589 1.00 97.44 102 ASN A O 1
ATOM 800 N N . THR A 1 103 ? 21.085 11.144 -22.812 1.00 97.69 103 THR A N 1
ATOM 801 C CA . THR A 1 103 ? 22.438 11.150 -23.385 1.00 97.69 103 THR A CA 1
ATOM 802 C C . THR A 1 103 ? 22.514 10.313 -24.664 1.00 97.69 103 THR A C 1
ATOM 804 O O . THR A 1 103 ? 23.038 10.785 -25.675 1.00 97.69 103 THR A O 1
ATOM 807 N N . ALA A 1 104 ? 21.936 9.107 -24.666 1.00 97.56 104 ALA A N 1
ATOM 808 C CA . ALA A 1 104 ? 21.886 8.249 -25.851 1.00 97.56 104 ALA A CA 1
ATOM 809 C C . ALA A 1 104 ? 21.072 8.874 -27.000 1.00 97.56 104 ALA A C 1
ATOM 811 O O . ALA A 1 104 ? 21.496 8.815 -28.154 1.00 97.56 104 ALA A O 1
ATOM 812 N N . ARG A 1 105 ? 19.943 9.531 -26.697 1.00 98.00 105 ARG A N 1
ATOM 813 C CA . ARG A 1 105 ? 19.148 10.280 -27.689 1.00 98.00 105 ARG A CA 1
ATOM 814 C C . ARG A 1 105 ? 19.950 11.419 -28.310 1.00 98.00 105 ARG A C 1
ATOM 816 O O . ARG A 1 105 ? 19.994 11.537 -29.529 1.00 98.00 105 ARG A O 1
ATOM 823 N N . ASN A 1 106 ? 20.636 12.212 -27.489 1.00 97.81 106 ASN A N 1
ATOM 824 C CA . ASN A 1 106 ? 21.482 13.304 -27.970 1.00 97.81 106 ASN A CA 1
ATOM 825 C C . ASN A 1 106 ? 22.632 12.795 -28.851 1.00 97.81 106 ASN A C 1
ATOM 827 O O . ASN A 1 106 ? 22.958 13.418 -29.862 1.00 97.81 106 ASN A O 1
ATOM 831 N N . ALA A 1 107 ? 23.234 11.658 -28.494 1.00 97.31 107 ALA A N 1
ATOM 832 C CA . ALA A 1 107 ? 24.254 11.014 -29.314 1.00 97.31 107 ALA A CA 1
ATOM 833 C C . ALA A 1 107 ? 23.692 10.557 -30.670 1.00 97.31 107 ALA A C 1
ATOM 835 O O . ALA A 1 107 ? 24.363 10.743 -31.685 1.00 97.31 107 ALA A O 1
ATOM 836 N N . LEU A 1 108 ? 22.464 10.020 -30.705 1.00 98.00 108 LEU A N 1
ATOM 837 C CA . LEU A 1 108 ? 21.825 9.595 -31.953 1.00 98.00 108 LEU A CA 1
ATOM 838 C C . LEU A 1 108 ? 21.606 10.792 -32.876 1.00 98.00 108 LEU A C 1
ATOM 840 O O . LEU A 1 108 ? 22.036 10.753 -34.026 1.00 98.00 108 LEU A O 1
ATOM 844 N N . THR A 1 109 ? 21.046 11.881 -32.344 1.00 97.81 109 THR A N 1
ATOM 845 C CA . THR A 1 109 ? 20.844 13.128 -33.093 1.00 97.81 109 THR A CA 1
ATOM 846 C C . THR A 1 109 ? 22.151 13.627 -33.712 1.00 97.81 109 THR A C 1
ATOM 848 O O . THR A 1 109 ? 22.186 13.983 -34.888 1.00 97.81 109 THR A O 1
ATOM 851 N N . ARG A 1 110 ? 23.257 13.615 -32.954 1.00 97.56 110 ARG A N 1
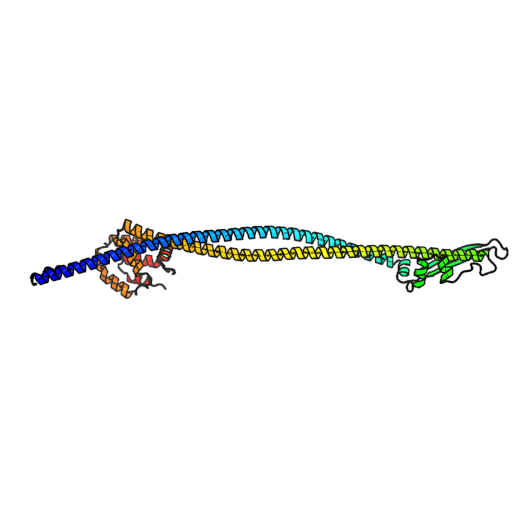ATOM 852 C CA . ARG A 1 110 ? 24.579 14.030 -33.460 1.00 97.56 110 ARG A CA 1
ATOM 853 C C . ARG A 1 110 ? 25.113 13.087 -34.541 1.00 97.56 110 ARG A C 1
ATOM 855 O O . ARG A 1 110 ? 25.637 13.560 -35.547 1.00 97.56 110 ARG A O 1
ATOM 862 N N . ALA A 1 111 ? 24.975 11.775 -34.359 1.00 97.81 111 ALA A N 1
ATOM 863 C CA . ALA A 1 111 ? 25.423 10.787 -35.340 1.00 97.81 111 ALA A CA 1
ATOM 864 C C . ALA A 1 111 ? 24.630 10.896 -36.658 1.00 97.81 111 ALA A C 1
ATOM 866 O O . ALA A 1 111 ? 25.212 10.866 -37.741 1.00 97.81 111 ALA A O 1
ATOM 867 N N . GLU A 1 112 ? 23.313 11.099 -36.581 1.00 97.50 112 GLU A N 1
ATOM 868 C CA . GLU A 1 112 ? 22.450 11.288 -37.754 1.00 97.50 112 GLU A CA 1
ATOM 869 C C . GLU A 1 112 ? 22.751 12.608 -38.483 1.00 97.50 112 GLU A C 1
ATOM 871 O O . GLU A 1 112 ? 22.773 12.648 -39.719 1.00 97.50 112 GLU A O 1
ATOM 876 N N . GLN A 1 113 ? 23.077 13.675 -37.744 1.00 97.56 113 GLN A N 1
ATOM 877 C CA . GLN A 1 113 ? 23.574 14.928 -38.323 1.00 97.56 113 GLN A CA 1
ATOM 878 C C . GLN A 1 113 ? 24.895 14.723 -39.074 1.00 97.56 113 GLN A C 1
ATOM 880 O O . GLN A 1 113 ? 25.022 15.180 -40.210 1.00 97.56 113 GLN A O 1
ATOM 885 N N . GLN A 1 114 ? 25.861 14.005 -38.492 1.00 96.56 114 GLN A N 1
ATOM 886 C CA . GLN A 1 114 ? 27.134 13.699 -39.154 1.00 96.56 114 GLN A CA 1
ATOM 887 C C . GLN A 1 114 ? 26.934 12.861 -40.419 1.00 96.56 114 GLN A C 1
ATOM 889 O O . GLN A 1 114 ? 27.506 13.178 -41.462 1.00 96.56 114 GLN A O 1
ATOM 894 N N . LEU A 1 115 ? 26.081 11.835 -40.365 1.00 98.00 115 LEU A N 1
ATOM 895 C CA . LEU A 1 115 ? 25.733 11.034 -41.538 1.00 98.00 115 LEU A CA 1
ATOM 896 C C . LEU A 1 115 ? 25.134 11.903 -42.652 1.00 98.00 115 LEU A C 1
ATOM 898 O O . LEU A 1 115 ? 25.521 11.788 -43.816 1.00 98.00 115 LEU A O 1
ATOM 902 N N . THR A 1 116 ? 24.229 12.810 -42.288 1.00 97.75 116 THR A N 1
ATOM 903 C CA . THR A 1 116 ? 23.617 13.762 -43.222 1.00 97.75 116 THR A CA 1
ATOM 904 C C . THR A 1 116 ? 24.664 14.692 -43.841 1.00 97.75 116 THR A C 1
ATOM 906 O O . THR A 1 116 ? 24.643 14.918 -45.050 1.00 97.75 116 THR A O 1
ATOM 909 N N . GLN A 1 117 ? 25.623 15.188 -43.052 1.00 97.25 117 GLN A N 1
ATOM 910 C CA . GLN A 1 117 ? 26.733 16.003 -43.557 1.00 97.25 117 GLN A CA 1
ATOM 911 C C . GLN A 1 117 ? 27.578 15.236 -44.584 1.00 97.25 117 GLN A C 1
ATOM 913 O O . GLN A 1 117 ? 27.833 15.767 -45.664 1.00 97.25 117 GLN A O 1
ATOM 918 N N . GLN A 1 118 ? 27.946 13.977 -44.306 1.00 97.62 118 GLN A N 1
ATOM 919 C CA . GLN A 1 118 ? 28.729 13.162 -45.248 1.00 97.62 118 GLN A CA 1
ATOM 920 C C . GLN A 1 118 ? 27.965 12.899 -46.554 1.00 97.62 118 GLN A C 1
ATOM 922 O O . GLN A 1 118 ? 28.527 13.063 -47.639 1.00 97.62 118 GLN A O 1
ATOM 927 N N . LYS A 1 119 ? 26.666 12.577 -46.462 1.00 97.31 119 LYS A N 1
ATOM 928 C CA . LYS A 1 119 ? 25.783 12.359 -47.623 1.00 97.31 119 LYS A CA 1
ATOM 929 C C . LYS A 1 119 ? 25.577 13.613 -48.480 1.00 97.31 119 LYS A C 1
ATOM 931 O O . LYS A 1 119 ? 25.293 13.488 -49.667 1.00 97.31 119 LYS A O 1
ATOM 936 N N . ASN A 1 120 ? 25.745 14.805 -47.908 1.00 97.12 120 ASN A N 1
ATOM 937 C CA . ASN A 1 120 ? 25.547 16.079 -48.602 1.00 97.12 120 ASN A CA 1
ATOM 938 C C . ASN A 1 120 ? 26.814 16.673 -49.234 1.00 97.12 120 ASN A C 1
ATOM 940 O O . ASN A 1 120 ? 26.711 17.683 -49.937 1.00 97.12 120 ASN A O 1
ATOM 944 N N . THR A 1 121 ? 27.987 16.068 -49.032 1.00 97.19 121 THR A N 1
ATOM 945 C CA . THR A 1 121 ? 29.202 16.451 -49.771 1.00 97.19 121 THR A CA 1
ATOM 946 C C . THR A 1 121 ? 29.015 16.227 -51.283 1.00 97.19 121 THR A C 1
ATOM 948 O O . THR A 1 121 ? 28.199 15.387 -51.663 1.00 97.19 121 THR A O 1
ATOM 951 N N . PRO A 1 122 ? 29.735 16.940 -52.173 1.00 95.62 122 PRO A N 1
ATOM 952 C CA . PRO A 1 122 ? 29.602 16.740 -53.623 1.00 95.62 122 PRO A CA 1
ATOM 953 C C . PRO A 1 122 ? 29.795 15.275 -54.050 1.00 95.62 122 PRO A C 1
ATOM 955 O O . PRO A 1 122 ? 28.945 14.698 -54.730 1.00 95.62 122 PRO A O 1
ATOM 958 N N . ASP A 1 123 ? 30.863 14.644 -53.560 1.00 96.81 123 ASP A N 1
ATOM 959 C CA . ASP A 1 123 ? 31.150 13.233 -53.824 1.00 96.81 123 ASP A CA 1
ATOM 960 C C . ASP A 1 123 ? 30.161 12.317 -53.075 1.00 96.81 123 ASP A C 1
ATOM 962 O O . ASP A 1 123 ? 29.679 11.337 -53.635 1.00 96.81 123 ASP A O 1
ATOM 966 N N . GLY A 1 124 ? 29.745 12.668 -51.852 1.00 96.69 124 GLY A N 1
ATOM 967 C CA . GLY A 1 124 ? 28.731 11.926 -51.094 1.00 96.69 124 GLY A CA 1
ATOM 968 C C . GLY A 1 124 ? 27.358 11.881 -51.770 1.00 96.69 124 GLY A C 1
ATOM 969 O O . GLY A 1 124 ? 26.721 10.829 -51.783 1.00 96.69 124 GLY A O 1
ATOM 970 N N . LYS A 1 125 ? 26.929 12.971 -52.416 1.00 97.31 125 LYS A N 1
ATOM 971 C CA . LYS A 1 125 ? 25.703 13.004 -53.227 1.00 97.31 125 LYS A CA 1
ATOM 972 C C . LYS A 1 125 ? 25.788 12.049 -54.415 1.00 97.31 125 LYS A C 1
ATOM 974 O O . LYS A 1 125 ? 24.799 11.384 -54.711 1.00 97.31 125 LYS A O 1
ATOM 979 N N . THR A 1 126 ? 26.970 11.925 -55.025 1.00 96.81 126 THR A N 1
ATOM 980 C CA . THR A 1 126 ? 27.239 10.925 -56.073 1.00 96.81 126 THR A CA 1
ATOM 981 C C . THR A 1 126 ? 27.132 9.503 -55.514 1.00 96.81 126 THR A C 1
ATOM 983 O O . THR A 1 126 ? 26.508 8.641 -56.130 1.00 96.81 126 THR A O 1
ATOM 986 N N . ILE A 1 127 ? 27.673 9.249 -54.314 1.00 97.31 127 ILE A N 1
ATOM 987 C CA . ILE A 1 127 ? 27.564 7.941 -53.641 1.00 97.31 127 ILE A CA 1
ATOM 988 C C . ILE A 1 127 ? 26.110 7.573 -53.320 1.00 97.31 127 ILE A C 1
ATOM 990 O O . ILE A 1 127 ? 25.730 6.404 -53.451 1.00 97.31 127 ILE A O 1
ATOM 994 N N . VAL A 1 128 ? 25.300 8.550 -52.905 1.00 96.12 128 VAL A N 1
ATOM 995 C CA . VAL A 1 128 ? 23.876 8.355 -52.598 1.00 96.12 128 VAL A CA 1
ATOM 996 C C . VAL A 1 128 ? 23.049 8.174 -53.872 1.00 96.12 128 VAL A C 1
ATOM 998 O O . VAL A 1 128 ? 22.170 7.319 -53.900 1.00 96.12 128 VAL A O 1
ATOM 1001 N N . SER A 1 129 ? 23.309 8.969 -54.912 1.00 95.31 129 SER A N 1
ATOM 1002 C CA . SER A 1 129 ? 22.503 8.998 -56.133 1.00 95.31 129 SER A CA 1
ATOM 1003 C C . SER A 1 129 ? 23.300 9.542 -57.325 1.00 95.31 129 SER A C 1
ATOM 1005 O O . SER A 1 129 ? 23.164 10.713 -57.686 1.00 95.31 129 SER A O 1
ATOM 1007 N N . SER A 1 130 ? 24.075 8.676 -57.979 1.00 94.12 130 SER A N 1
ATOM 1008 C CA . SER A 1 130 ? 24.943 9.030 -59.114 1.00 94.12 130 SER A CA 1
ATOM 1009 C C . SER A 1 130 ? 24.193 9.611 -60.319 1.00 94.12 130 SER A C 1
ATOM 1011 O O . SER A 1 130 ? 24.717 10.491 -60.986 1.00 94.12 130 SER A O 1
ATOM 1013 N N . GLU A 1 131 ? 22.952 9.183 -60.565 1.00 93.69 131 GLU A N 1
ATOM 1014 C CA . GLU A 1 131 ? 22.125 9.660 -61.695 1.00 93.69 131 GLU A CA 1
ATOM 1015 C C . GLU A 1 131 ? 21.685 11.111 -61.517 1.00 93.69 131 GLU A C 1
ATOM 1017 O O . GLU A 1 131 ? 21.661 11.906 -62.453 1.00 93.69 131 GLU A O 1
ATOM 1022 N N . LYS A 1 132 ? 21.372 11.476 -60.273 1.00 95.12 132 LYS A N 1
ATOM 1023 C CA . LYS A 1 132 ? 20.949 12.830 -59.911 1.00 95.12 132 LYS A CA 1
ATOM 1024 C C . LYS A 1 132 ? 22.135 13.770 -59.716 1.00 95.12 132 LYS A C 1
ATOM 1026 O O . LYS A 1 132 ? 22.015 14.971 -59.945 1.00 95.12 132 LYS A O 1
ATOM 1031 N N . PHE A 1 133 ? 23.263 13.230 -59.263 1.00 96.56 133 PHE A N 1
ATOM 1032 C CA . PHE A 1 133 ? 24.486 13.974 -58.999 1.00 96.56 133 PHE A CA 1
ATOM 1033 C C . PHE A 1 133 ? 25.680 13.205 -59.576 1.00 96.56 133 PHE A C 1
ATOM 1035 O O . PHE A 1 133 ? 26.292 12.419 -58.855 1.00 96.56 133 PHE A O 1
ATOM 1042 N N . PRO A 1 134 ? 26.010 13.410 -60.863 1.00 96.62 134 PRO A N 1
ATOM 1043 C CA . PRO A 1 134 ? 27.148 12.745 -61.484 1.00 96.62 134 PRO A CA 1
ATOM 1044 C C . PRO A 1 134 ? 28.477 13.161 -60.849 1.00 96.62 134 PRO A C 1
ATOM 1046 O O . PRO A 1 134 ? 28.758 14.354 -60.703 1.00 96.62 134 PRO A O 1
ATOM 1049 N N . GLY A 1 135 ? 29.323 12.182 -60.536 1.00 95.56 135 GLY A N 1
ATOM 1050 C CA . GLY A 1 135 ? 30.679 12.404 -60.043 1.00 95.56 135 GLY A CA 1
ATOM 1051 C C . GLY A 1 135 ? 31.607 12.724 -61.200 1.00 95.56 135 GLY A C 1
ATOM 1052 O O . GLY A 1 135 ? 31.665 11.964 -62.164 1.00 95.56 135 GLY A O 1
ATOM 1053 N N . ARG A 1 136 ? 32.328 13.844 -61.118 1.00 95.88 136 ARG A N 1
ATOM 1054 C CA . ARG A 1 136 ? 33.200 14.324 -62.196 1.00 95.88 136 ARG A CA 1
ATOM 1055 C C . ARG A 1 136 ? 34.618 14.586 -61.691 1.00 95.88 136 ARG A C 1
ATOM 1057 O O . ARG A 1 136 ? 34.814 15.113 -60.589 1.00 95.88 136 ARG A O 1
ATOM 1064 N N . SER A 1 137 ? 35.599 14.242 -62.516 1.00 96.25 137 SER A N 1
ATOM 1065 C CA . SER A 1 137 ? 37.003 14.635 -62.365 1.00 96.25 137 SER A CA 1
ATOM 1066 C C . SER A 1 137 ? 37.547 15.030 -63.725 1.00 96.25 137 SER A C 1
ATOM 1068 O O . SER A 1 137 ? 37.270 14.341 -64.704 1.00 96.25 137 SER A O 1
ATOM 1070 N N . SER A 1 138 ? 38.305 16.120 -63.774 1.00 95.56 138 SER A N 1
ATOM 1071 C CA . SER A 1 138 ? 38.993 16.544 -64.986 1.00 95.56 138 SER A CA 1
ATOM 1072 C C . SER A 1 138 ? 40.323 17.191 -64.626 1.00 95.56 138 SER A C 1
ATOM 1074 O O . SER A 1 138 ? 40.387 17.964 -63.667 1.00 95.56 138 SER A O 1
ATOM 1076 N N . THR A 1 139 ? 41.356 16.935 -65.426 1.00 96.69 139 THR A N 1
ATOM 1077 C CA . THR A 1 139 ? 42.670 17.572 -65.280 1.00 96.69 139 THR A CA 1
ATOM 1078 C C . THR A 1 139 ? 43.171 18.050 -66.639 1.00 96.69 139 THR A C 1
ATOM 1080 O O . THR A 1 139 ? 43.044 17.366 -67.653 1.00 96.69 139 THR A O 1
ATOM 1083 N N . ASN A 1 140 ? 43.762 19.243 -66.660 1.00 96.56 140 ASN A N 1
ATOM 1084 C CA . ASN A 1 140 ? 44.468 19.745 -67.833 1.00 96.56 140 ASN A CA 1
ATOM 1085 C C . ASN A 1 140 ? 45.895 19.195 -67.838 1.00 96.56 140 ASN A C 1
ATOM 1087 O O . ASN A 1 140 ? 46.610 19.315 -66.842 1.00 96.56 140 ASN A O 1
ATOM 1091 N N . HIS A 1 141 ? 46.318 18.630 -68.964 1.00 93.81 141 HIS A N 1
ATOM 1092 C CA . HIS A 1 141 ? 47.652 18.076 -69.154 1.00 93.81 141 HIS A CA 1
ATOM 1093 C C . HIS A 1 141 ? 48.388 18.799 -70.285 1.00 93.81 141 HIS A C 1
ATOM 1095 O O . HIS A 1 141 ? 47.796 19.214 -71.279 1.00 93.81 141 HIS A O 1
ATOM 1101 N N . SER A 1 142 ? 49.704 18.933 -70.125 1.00 94.44 142 SER A N 1
ATOM 1102 C CA . SER A 1 142 ? 50.642 19.301 -71.189 1.00 94.44 142 SER A CA 1
ATOM 1103 C C . SER A 1 142 ? 51.624 18.144 -71.344 1.00 94.44 142 SER A C 1
ATOM 1105 O O . SER A 1 142 ? 52.466 17.925 -70.476 1.00 94.44 142 SER A O 1
ATOM 1107 N N . ILE A 1 143 ? 51.440 17.349 -72.394 1.00 92.31 143 ILE A N 1
ATOM 1108 C CA . ILE A 1 143 ? 52.153 16.096 -72.642 1.00 92.31 143 ILE A CA 1
ATOM 1109 C C . ILE A 1 143 ? 53.184 16.344 -73.739 1.00 92.31 143 ILE A C 1
ATOM 1111 O O . ILE A 1 143 ? 52.824 16.715 -74.847 1.00 92.31 143 ILE A O 1
ATOM 1115 N N . VAL A 1 144 ? 54.462 16.130 -73.440 1.00 92.12 144 VAL A N 1
ATOM 1116 C CA . VAL A 1 144 ? 55.551 16.297 -74.415 1.00 92.12 144 VAL A CA 1
ATOM 1117 C C . VAL A 1 144 ? 55.768 14.989 -75.175 1.00 92.12 144 VAL A C 1
ATOM 1119 O O . VAL A 1 144 ? 55.909 13.945 -74.532 1.00 92.12 144 VAL A O 1
ATOM 1122 N N . VAL A 1 145 ? 55.832 15.041 -76.507 1.00 90.50 145 VAL A N 1
ATOM 1123 C CA . VAL A 1 145 ? 56.200 13.932 -77.411 1.00 90.50 145 VAL A CA 1
ATOM 1124 C C . VAL A 1 145 ? 57.546 14.259 -78.062 1.00 90.50 145 VAL A C 1
ATOM 1126 O O . VAL A 1 145 ? 57.787 15.407 -78.423 1.00 90.50 145 VAL A O 1
ATOM 1129 N N . SER A 1 146 ? 58.461 13.288 -78.150 1.00 85.06 146 SER A N 1
ATOM 1130 C CA . SER A 1 146 ? 59.871 13.577 -78.490 1.00 85.06 146 SER A CA 1
ATOM 1131 C C . SER A 1 146 ? 60.530 12.613 -79.480 1.00 85.06 146 SER A C 1
ATOM 1133 O O . SER A 1 146 ? 61.656 12.872 -79.894 1.00 85.06 146 SER A O 1
ATOM 1135 N N . GLY A 1 147 ? 59.873 11.510 -79.846 1.00 76.12 147 GLY A N 1
ATOM 1136 C CA . GLY A 1 147 ? 60.435 10.488 -80.728 1.00 76.12 147 GLY A CA 1
ATOM 1137 C C . GLY A 1 147 ? 60.385 10.842 -82.217 1.00 76.12 147 GLY A C 1
ATOM 1138 O O . GLY A 1 147 ? 61.403 11.179 -82.815 1.00 76.12 147 GLY A O 1
ATOM 1139 N N . ASP A 1 148 ? 59.215 10.695 -82.841 1.00 83.19 148 ASP A N 1
ATOM 1140 C CA . ASP A 1 148 ? 59.037 10.916 -84.282 1.00 83.19 148 ASP A CA 1
ATOM 1141 C C . ASP A 1 148 ? 58.928 12.423 -84.589 1.00 83.19 148 ASP A C 1
ATOM 1143 O O . ASP A 1 148 ? 58.022 13.074 -84.062 1.00 83.19 148 ASP A O 1
ATOM 1147 N N . PRO A 1 149 ? 59.782 12.997 -85.461 1.00 84.00 149 PRO A N 1
ATOM 1148 C CA . PRO A 1 149 ? 59.742 14.421 -85.801 1.00 84.00 149 PRO A CA 1
ATOM 1149 C C . PRO A 1 149 ? 58.391 14.910 -86.336 1.00 84.00 149 PRO A C 1
ATOM 1151 O O . PRO A 1 149 ? 58.103 16.099 -86.247 1.00 84.00 149 PRO A O 1
ATOM 1154 N N . ARG A 1 150 ? 57.560 14.016 -86.890 1.00 85.88 150 ARG A N 1
ATOM 1155 C CA . ARG A 1 150 ? 56.213 14.347 -87.386 1.00 85.88 150 ARG A CA 1
ATOM 1156 C C . ARG A 1 150 ? 55.226 14.684 -86.266 1.00 85.88 150 ARG A C 1
ATOM 1158 O O . ARG A 1 150 ? 54.252 15.383 -86.523 1.00 85.88 150 ARG A O 1
ATOM 1165 N N . PHE A 1 151 ? 55.484 14.198 -85.052 1.00 86.12 151 PHE A N 1
ATOM 1166 C CA . PHE A 1 151 ? 54.605 14.327 -83.884 1.00 86.12 151 PHE A CA 1
ATOM 1167 C C . PHE A 1 151 ? 55.304 14.980 -82.678 1.00 86.12 151 PHE A C 1
ATOM 1169 O O . PHE A 1 151 ? 54.705 15.118 -81.614 1.00 86.12 151 PHE A O 1
ATOM 1176 N N . ALA A 1 152 ? 56.572 15.379 -82.822 1.00 86.69 152 ALA A N 1
ATOM 1177 C CA . ALA A 1 152 ? 57.372 15.976 -81.759 1.00 86.69 152 ALA A CA 1
ATOM 1178 C C . ALA A 1 152 ? 56.883 17.394 -81.403 1.00 86.69 152 ALA A C 1
ATOM 1180 O O . ALA A 1 152 ? 57.342 18.386 -81.967 1.00 86.69 152 ALA A O 1
ATOM 1181 N N . ASP A 1 153 ? 55.946 17.477 -80.457 1.00 88.88 153 ASP A N 1
ATOM 1182 C CA . ASP A 1 153 ? 55.382 18.722 -79.932 1.00 88.88 153 ASP A CA 1
ATOM 1183 C C . ASP A 1 153 ? 54.809 18.522 -78.505 1.00 88.88 153 ASP A C 1
ATOM 1185 O O . ASP A 1 153 ? 54.884 17.442 -77.907 1.00 88.88 153 ASP A O 1
ATOM 1189 N N . THR A 1 154 ? 54.240 19.579 -77.923 1.00 91.81 154 THR A N 1
ATOM 1190 C CA . THR A 1 154 ? 53.484 19.544 -76.669 1.00 91.81 154 THR A CA 1
ATOM 1191 C C . THR A 1 154 ? 51.984 19.447 -76.933 1.00 91.81 154 THR A C 1
ATOM 1193 O O . THR A 1 154 ? 51.319 20.426 -77.274 1.00 91.81 154 THR A O 1
ATOM 1196 N N . ILE A 1 155 ? 51.417 18.281 -76.651 1.00 92.12 155 ILE A N 1
ATOM 1197 C CA . ILE A 1 155 ? 49.982 18.021 -76.707 1.00 92.12 155 ILE A CA 1
ATOM 1198 C C . ILE A 1 155 ? 49.306 18.627 -75.468 1.00 92.12 155 ILE A C 1
ATOM 1200 O O . ILE A 1 155 ? 49.590 18.243 -74.330 1.00 92.12 155 ILE A O 1
ATOM 1204 N N . LYS A 1 156 ? 48.377 19.567 -75.674 1.00 94.62 156 LYS A N 1
ATOM 1205 C CA . LYS A 1 156 ? 47.536 20.138 -74.610 1.00 94.62 156 LYS A CA 1
ATOM 1206 C C . LYS A 1 156 ? 46.150 19.515 -74.655 1.00 94.62 156 LYS A C 1
ATOM 1208 O O . LYS A 1 156 ? 45.411 19.733 -75.610 1.00 94.62 156 LYS A O 1
ATOM 1213 N N . ILE A 1 157 ? 45.791 18.773 -73.612 1.00 94.12 157 ILE A N 1
ATOM 1214 C CA . ILE A 1 157 ? 44.495 18.091 -73.518 1.00 94.12 157 ILE A CA 1
ATOM 1215 C C . ILE A 1 157 ? 43.857 18.286 -72.146 1.00 94.12 157 ILE A C 1
ATOM 1217 O O . ILE A 1 157 ? 44.534 18.574 -71.157 1.00 94.12 157 ILE A O 1
ATOM 1221 N N . THR A 1 158 ? 42.550 18.055 -72.084 1.00 95.75 158 THR A N 1
ATOM 1222 C CA . THR A 1 158 ? 41.802 17.921 -70.835 1.00 95.75 158 THR A CA 1
ATOM 1223 C C . THR A 1 158 ? 41.257 16.506 -70.759 1.00 95.75 158 THR A C 1
ATOM 1225 O O . THR A 1 158 ? 40.380 16.128 -71.532 1.00 95.75 158 THR A O 1
ATOM 1228 N N . THR A 1 159 ? 41.756 15.721 -69.815 1.00 96.31 159 THR A N 1
ATOM 1229 C CA . THR A 1 159 ? 41.194 14.405 -69.508 1.00 96.31 159 THR A CA 1
ATOM 1230 C C . THR A 1 159 ? 39.979 14.604 -68.607 1.00 96.31 159 THR A C 1
ATOM 1232 O O . THR A 1 159 ? 39.991 15.461 -67.723 1.00 96.31 159 THR A O 1
ATOM 1235 N N . SER A 1 160 ? 38.890 13.876 -68.862 1.00 95.25 160 SER A N 1
ATOM 1236 C CA . SER A 1 160 ? 37.644 13.983 -68.093 1.00 95.25 160 SER A CA 1
ATOM 1237 C C . SER A 1 160 ? 37.040 12.608 -67.831 1.00 95.25 160 SER A C 1
ATOM 1239 O O . SER A 1 160 ? 36.961 11.776 -68.730 1.00 95.25 160 SER A O 1
ATOM 1241 N N . ALA A 1 161 ? 36.575 12.395 -66.605 1.00 96.31 161 ALA A N 1
ATOM 1242 C CA . ALA A 1 161 ? 35.928 11.177 -66.137 1.00 96.31 161 ALA A CA 1
ATOM 1243 C C . ALA A 1 161 ? 34.581 11.518 -65.483 1.00 96.31 161 ALA A C 1
ATOM 1245 O O . ALA A 1 161 ? 34.487 12.468 -64.697 1.00 96.31 161 ALA A O 1
ATOM 1246 N N . VAL A 1 162 ? 33.537 10.746 -65.801 1.00 97.12 162 VAL A N 1
ATOM 1247 C CA . VAL A 1 162 ? 32.171 10.950 -65.292 1.00 97.12 162 VAL A CA 1
ATOM 1248 C C . VAL A 1 162 ? 31.552 9.625 -64.851 1.00 97.12 162 VAL A C 1
ATOM 1250 O O . VAL A 1 162 ? 31.506 8.670 -65.619 1.00 97.12 162 VAL A O 1
ATOM 1253 N N . ILE A 1 163 ? 31.029 9.583 -63.626 1.00 97.31 163 ILE A N 1
ATOM 1254 C CA . ILE A 1 163 ? 30.187 8.494 -63.122 1.00 97.31 163 ILE A CA 1
ATOM 1255 C C . ILE A 1 163 ? 28.788 9.033 -62.857 1.00 97.31 163 ILE A C 1
ATOM 1257 O O . ILE A 1 163 ? 28.592 9.835 -61.946 1.00 97.31 163 ILE A O 1
ATOM 1261 N N . ASP A 1 164 ? 27.815 8.557 -63.621 1.00 95.75 164 ASP A N 1
ATOM 1262 C CA . ASP A 1 164 ? 26.421 8.999 -63.572 1.00 95.75 164 ASP A CA 1
ATOM 1263 C C . ASP A 1 164 ? 25.428 7.857 -63.326 1.00 95.75 164 ASP A C 1
ATOM 1265 O O . ASP A 1 164 ? 24.238 8.096 -63.198 1.00 95.75 164 ASP A O 1
ATOM 1269 N N . ASN A 1 165 ? 25.877 6.611 -63.190 1.00 96.69 165 ASN A N 1
ATOM 1270 C CA . ASN A 1 165 ? 24.984 5.481 -62.948 1.00 96.69 165 ASN A CA 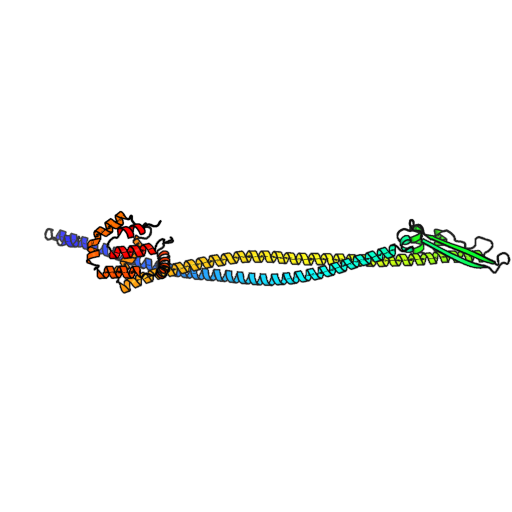1
ATOM 1271 C C . ASN A 1 165 ? 25.527 4.529 -61.880 1.00 96.69 165 ASN A C 1
ATOM 1273 O O . ASN A 1 165 ? 26.734 4.431 -61.630 1.00 96.69 165 ASN A O 1
ATOM 1277 N N . ARG A 1 166 ? 24.600 3.823 -61.226 1.00 95.50 166 ARG A N 1
ATOM 1278 C CA . ARG A 1 166 ? 24.899 3.005 -60.046 1.00 95.50 166 ARG A CA 1
ATOM 1279 C C . ARG A 1 166 ? 25.780 1.799 -60.368 1.00 95.50 166 ARG A C 1
ATOM 1281 O O . ARG A 1 166 ? 26.628 1.441 -59.552 1.00 95.50 166 ARG A O 1
ATOM 1288 N N . ALA A 1 167 ? 25.577 1.178 -61.529 1.00 96.00 167 ALA A N 1
ATOM 1289 C CA . ALA A 1 167 ? 26.335 0.004 -61.951 1.00 96.00 167 ALA A CA 1
ATOM 1290 C C . ALA A 1 167 ? 27.817 0.355 -62.155 1.00 96.00 167 ALA A C 1
ATOM 1292 O O . ALA A 1 167 ? 28.689 -0.268 -61.549 1.00 96.00 167 ALA A O 1
ATOM 1293 N N . ASN A 1 168 ? 28.087 1.424 -62.904 1.00 96.62 168 ASN A N 1
ATOM 1294 C CA . ASN A 1 168 ? 29.435 1.909 -63.182 1.00 96.62 168 ASN A CA 1
ATOM 1295 C C . ASN A 1 168 ? 30.124 2.441 -61.924 1.00 96.62 168 ASN A C 1
ATOM 1297 O O . ASN A 1 168 ? 31.307 2.172 -61.721 1.00 96.62 168 ASN A O 1
ATOM 1301 N N . LEU A 1 169 ? 29.389 3.127 -61.041 1.00 96.56 169 LEU A N 1
ATOM 1302 C CA . LEU A 1 169 ? 29.905 3.538 -59.734 1.00 96.56 169 LEU A CA 1
ATOM 1303 C C . LEU A 1 169 ? 30.396 2.331 -58.926 1.00 96.56 169 LEU A C 1
ATOM 1305 O O . LEU A 1 169 ? 31.520 2.332 -58.427 1.00 96.56 169 LEU A O 1
ATOM 1309 N N . ASN A 1 170 ? 29.568 1.292 -58.798 1.00 96.31 170 ASN A N 1
ATOM 1310 C CA . ASN A 1 170 ? 29.933 0.088 -58.052 1.00 96.31 170 ASN A CA 1
ATOM 1311 C C . ASN A 1 170 ? 31.141 -0.624 -58.677 1.00 96.31 170 ASN A C 1
ATOM 1313 O O . ASN A 1 170 ? 32.023 -1.082 -57.946 1.00 96.31 170 ASN A O 1
ATOM 1317 N N . TYR A 1 171 ? 31.203 -0.683 -60.010 1.00 97.00 171 TYR A N 1
ATOM 1318 C CA . TYR A 1 171 ? 32.333 -1.264 -60.727 1.00 97.00 171 TYR A CA 1
ATOM 1319 C C . TYR A 1 171 ? 33.628 -0.479 -60.462 1.00 97.00 171 TYR A C 1
ATOM 1321 O O . TYR A 1 171 ? 34.614 -1.066 -60.019 1.00 97.00 171 TYR A O 1
ATOM 1329 N N . LEU A 1 172 ? 33.617 0.851 -60.630 1.00 96.56 172 LEU A N 1
ATOM 1330 C CA . LEU A 1 172 ? 34.789 1.706 -60.399 1.00 96.56 172 LEU A CA 1
ATOM 1331 C C . LEU A 1 172 ? 35.291 1.624 -58.949 1.00 96.56 172 LEU A C 1
ATOM 1333 O O . LEU A 1 172 ? 36.491 1.593 -58.702 1.00 96.56 172 LEU A O 1
ATOM 1337 N N . LEU A 1 173 ? 34.387 1.549 -57.971 1.00 96.31 173 LEU A N 1
ATOM 1338 C CA . LEU A 1 173 ? 34.760 1.442 -56.557 1.00 96.31 173 LEU A CA 1
ATOM 1339 C C . LEU A 1 173 ? 35.382 0.086 -56.184 1.00 96.31 173 LEU A C 1
ATOM 1341 O O . LEU A 1 173 ? 35.999 -0.022 -55.125 1.00 96.31 173 LEU A O 1
ATOM 1345 N N . THR A 1 174 ? 35.217 -0.942 -57.020 1.00 95.81 174 THR A N 1
ATOM 1346 C CA . THR A 1 174 ? 35.720 -2.306 -56.778 1.00 95.81 174 THR A CA 1
ATOM 1347 C C . THR A 1 174 ? 36.891 -2.704 -57.680 1.00 95.81 174 THR A C 1
ATOM 1349 O O . THR A 1 174 ? 37.579 -3.667 -57.362 1.00 95.81 174 THR A O 1
ATOM 1352 N N . HIS A 1 175 ? 37.174 -1.939 -58.737 1.00 96.62 175 HIS A N 1
ATOM 1353 C CA . HIS A 1 175 ? 38.231 -2.202 -59.727 1.00 96.62 175 HIS A CA 1
ATOM 1354 C C . HIS A 1 175 ? 39.143 -0.983 -59.913 1.00 96.62 175 HIS A C 1
ATOM 1356 O O . HIS A 1 175 ? 38.874 0.058 -59.324 1.00 96.62 175 HIS A O 1
ATOM 1362 N N . SER A 1 176 ? 40.224 -1.076 -60.694 1.00 95.25 176 SER A N 1
ATOM 1363 C CA . SER A 1 176 ? 41.078 0.087 -61.004 1.00 95.25 176 SER A CA 1
ATOM 1364 C C . SER A 1 176 ? 40.463 1.008 -62.070 1.00 95.25 176 SER A C 1
ATOM 1366 O O . SER A 1 176 ? 39.547 0.616 -62.798 1.00 95.25 176 SER A O 1
ATOM 1368 N N . GLY A 1 177 ? 40.984 2.232 -62.209 1.00 94.12 177 GLY A N 1
ATOM 1369 C CA . GLY A 1 177 ? 40.624 3.126 -63.312 1.00 94.12 177 GLY A CA 1
ATOM 1370 C C . GLY A 1 177 ? 40.976 2.539 -64.683 1.00 94.12 177 GLY A C 1
ATOM 1371 O O . GLY A 1 177 ? 40.219 2.703 -65.641 1.00 94.12 177 GLY A O 1
ATOM 1372 N N . LEU A 1 178 ? 42.063 1.764 -64.759 1.00 95.88 178 LEU A N 1
ATOM 1373 C CA . LEU A 1 178 ? 42.441 1.014 -65.958 1.00 95.88 178 LEU A CA 1
ATOM 1374 C C . LEU A 1 178 ? 41.398 -0.054 -66.308 1.00 95.88 178 LEU A C 1
ATOM 1376 O O . LEU A 1 178 ? 40.978 -0.148 -67.461 1.00 95.88 178 LEU A O 1
ATOM 1380 N N . ASP A 1 179 ? 40.956 -0.838 -65.323 1.00 96.31 179 ASP A N 1
ATOM 1381 C CA . ASP A 1 179 ? 39.929 -1.866 -65.530 1.00 96.31 179 ASP A CA 1
ATOM 1382 C C . ASP A 1 179 ? 38.603 -1.246 -65.958 1.00 96.31 179 ASP A C 1
ATOM 1384 O O . ASP A 1 179 ? 37.917 -1.788 -66.820 1.00 96.31 179 ASP A O 1
ATOM 1388 N N . TYR A 1 180 ? 38.242 -0.099 -65.379 1.00 96.81 180 TYR A N 1
ATOM 1389 C CA . TYR A 1 180 ? 37.053 0.641 -65.785 1.00 96.81 180 TYR A CA 1
ATOM 1390 C C . TYR A 1 180 ? 37.146 1.062 -67.257 1.00 96.81 180 TYR A C 1
ATOM 1392 O O . TYR A 1 180 ? 36.247 0.768 -68.047 1.00 96.81 180 TYR A O 1
ATOM 1400 N N . LYS A 1 181 ? 38.263 1.671 -67.667 1.00 95.44 181 LYS A N 1
ATOM 1401 C CA . LYS A 1 181 ? 38.482 2.080 -69.061 1.00 95.44 181 LYS A CA 1
ATOM 1402 C C . LYS A 1 181 ? 38.465 0.883 -70.025 1.00 95.44 181 LYS A C 1
ATOM 1404 O O . LYS A 1 181 ? 37.840 0.950 -71.078 1.00 95.44 181 LYS A O 1
ATOM 1409 N N . ARG A 1 182 ? 39.045 -0.258 -69.642 1.00 95.44 182 ARG A N 1
ATOM 1410 C CA . ARG A 1 182 ? 39.100 -1.465 -70.489 1.00 95.44 182 ARG A CA 1
ATOM 1411 C C . ARG A 1 182 ? 37.798 -2.256 -70.577 1.00 95.44 182 ARG A C 1
ATOM 1413 O O . ARG A 1 182 ? 37.526 -2.828 -71.632 1.00 95.44 182 ARG A O 1
ATOM 1420 N N . ASN A 1 183 ? 37.033 -2.322 -69.489 1.00 95.62 183 ASN A N 1
ATOM 1421 C CA . ASN A 1 183 ? 35.902 -3.248 -69.369 1.00 95.62 183 ASN A CA 1
ATOM 1422 C C . ASN A 1 183 ? 34.539 -2.549 -69.386 1.00 95.62 183 ASN A C 1
ATOM 1424 O O . ASN A 1 183 ? 33.554 -3.184 -69.748 1.00 95.62 183 ASN A O 1
ATOM 1428 N N . ILE A 1 184 ? 34.471 -1.264 -69.019 1.00 96.62 184 ILE A N 1
ATOM 1429 C CA . ILE A 1 184 ? 33.240 -0.465 -69.107 1.00 96.62 184 ILE A CA 1
ATOM 1430 C C . ILE A 1 184 ? 33.236 0.380 -70.381 1.00 96.62 184 ILE A C 1
ATOM 1432 O O . ILE A 1 184 ? 32.251 0.360 -71.113 1.00 96.62 184 ILE A O 1
ATOM 1436 N N . LEU A 1 185 ? 34.335 1.083 -70.678 1.00 95.38 185 LEU A N 1
ATOM 1437 C CA . LEU A 1 185 ? 34.437 1.897 -71.901 1.00 95.38 185 LEU A CA 1
ATOM 1438 C C . LEU A 1 185 ? 34.893 1.092 -73.129 1.00 95.38 185 LEU A C 1
ATOM 1440 O O . LEU A 1 185 ? 34.710 1.544 -74.250 1.00 95.38 185 LEU A O 1
ATOM 1444 N N . ASN A 1 186 ? 35.424 -0.121 -72.928 1.00 94.50 186 ASN A N 1
ATOM 1445 C CA . ASN A 1 186 ? 36.012 -0.975 -73.970 1.00 94.50 186 ASN A CA 1
ATOM 1446 C C . ASN A 1 186 ? 37.268 -0.395 -74.658 1.00 94.50 186 ASN A C 1
ATOM 1448 O O . ASN A 1 186 ? 37.689 -0.891 -75.705 1.00 94.50 186 ASN A O 1
ATOM 1452 N N . ASP A 1 187 ? 37.944 0.562 -74.019 1.00 93.31 187 ASP A N 1
ATOM 1453 C CA . ASP A 1 187 ? 39.181 1.187 -74.502 1.00 93.31 187 ASP A CA 1
ATOM 1454 C C . ASP A 1 187 ? 40.404 0.318 -74.152 1.00 93.31 187 ASP A C 1
ATOM 1456 O O . ASP A 1 187 ? 41.122 0.542 -73.166 1.00 93.31 187 ASP A O 1
ATOM 1460 N N . ARG A 1 188 ? 40.623 -0.740 -74.939 1.00 91.56 188 ARG A N 1
ATOM 1461 C CA . ARG A 1 188 ? 41.659 -1.755 -74.657 1.00 91.56 188 ARG A CA 1
ATOM 1462 C C . ARG A 1 188 ? 43.026 -1.435 -75.250 1.00 91.56 188 ARG A C 1
ATOM 1464 O O . ARG A 1 188 ? 44.035 -1.743 -74.617 1.00 91.56 188 ARG A O 1
ATOM 1471 N N . ASN A 1 189 ? 43.059 -0.865 -76.453 1.00 92.38 189 ASN A N 1
ATOM 1472 C CA . ASN A 1 189 ? 44.298 -0.564 -77.159 1.00 92.38 189 ASN A CA 1
ATOM 1473 C C . ASN A 1 189 ? 44.717 0.892 -76.886 1.00 92.38 189 ASN A C 1
ATOM 1475 O O . ASN A 1 189 ? 43.972 1.793 -77.259 1.00 92.38 189 ASN A O 1
ATOM 1479 N N . PRO A 1 190 ? 45.881 1.141 -76.259 1.00 89.62 190 PRO A N 1
ATOM 1480 C CA . PRO A 1 190 ? 46.359 2.494 -75.987 1.00 89.62 190 PRO A CA 1
ATOM 1481 C C . PRO A 1 190 ? 46.927 3.208 -77.222 1.00 89.62 190 PRO A C 1
ATOM 1483 O O . PRO A 1 190 ? 47.396 4.326 -77.078 1.00 89.62 190 PRO A O 1
ATOM 1486 N N . VAL A 1 191 ? 46.959 2.565 -78.394 1.00 92.19 191 VAL A N 1
ATOM 1487 C CA . VAL A 1 191 ? 47.438 3.142 -79.660 1.00 92.19 191 VAL A CA 1
ATOM 1488 C C . VAL A 1 191 ? 46.268 3.190 -80.636 1.00 92.19 191 VAL A C 1
ATOM 1490 O O . VAL A 1 191 ? 45.735 2.143 -81.004 1.00 92.19 191 VAL A O 1
ATOM 1493 N N . VAL A 1 192 ? 45.859 4.389 -81.035 1.00 91.12 192 VAL A N 1
ATOM 1494 C CA . VAL A 1 192 ? 44.669 4.635 -81.867 1.00 91.12 192 VAL A CA 1
ATOM 1495 C C . VAL A 1 192 ? 44.996 5.386 -83.162 1.00 91.12 192 VAL A C 1
ATOM 1497 O O . VAL A 1 192 ? 44.177 5.402 -84.079 1.00 91.12 192 VAL A O 1
ATOM 1500 N N . THR A 1 193 ? 46.201 5.945 -83.267 1.00 91.06 193 THR A N 1
ATOM 1501 C CA . THR A 1 193 ? 46.744 6.683 -84.409 1.00 91.06 193 THR A CA 1
ATOM 1502 C C . THR A 1 193 ? 48.193 6.265 -84.709 1.00 91.06 193 THR A C 1
ATOM 1504 O O . THR A 1 193 ? 48.742 5.341 -84.104 1.00 91.06 193 THR A O 1
ATOM 1507 N N . GLU A 1 194 ? 48.816 6.937 -85.681 1.00 89.38 194 GLU A N 1
ATOM 1508 C CA . GLU A 1 194 ? 50.236 6.779 -86.018 1.00 89.38 194 GLU A CA 1
ATOM 1509 C C . GLU A 1 194 ? 51.177 7.354 -84.934 1.00 89.38 194 GLU A C 1
ATOM 1511 O O . GLU A 1 194 ? 52.339 6.945 -84.867 1.00 89.38 194 GLU A O 1
ATOM 1516 N N . ASP A 1 195 ? 50.689 8.241 -84.052 1.00 90.06 195 ASP A N 1
ATOM 1517 C CA . ASP A 1 195 ? 51.451 8.801 -82.926 1.00 90.06 195 ASP A CA 1
ATOM 1518 C C . ASP A 1 195 ? 51.415 7.868 -81.704 1.00 90.06 195 ASP A C 1
ATOM 1520 O O . ASP A 1 195 ? 50.716 8.074 -80.709 1.00 90.06 195 ASP A O 1
ATOM 1524 N N . VAL A 1 196 ? 52.215 6.803 -81.775 1.00 89.62 196 VAL A N 1
ATOM 1525 C CA . VAL A 1 196 ? 52.291 5.768 -80.732 1.00 89.62 196 VAL A CA 1
ATOM 1526 C C . VAL A 1 196 ? 52.723 6.326 -79.367 1.00 89.62 196 VAL A C 1
ATOM 1528 O O . VAL A 1 196 ? 52.316 5.795 -78.328 1.00 89.62 196 VAL A O 1
ATOM 1531 N N . GLU A 1 197 ? 53.594 7.340 -79.338 1.00 91.00 197 GLU A N 1
ATOM 1532 C CA . GLU A 1 197 ? 54.112 7.918 -78.092 1.00 91.00 197 GLU A CA 1
ATOM 1533 C C . GLU A 1 197 ? 53.083 8.858 -77.450 1.00 91.00 197 GLU A C 1
ATOM 1535 O O . GLU A 1 197 ? 52.836 8.748 -76.242 1.00 91.00 197 GLU A O 1
ATOM 1540 N N . GLY A 1 198 ? 52.462 9.732 -78.248 1.00 91.19 198 GLY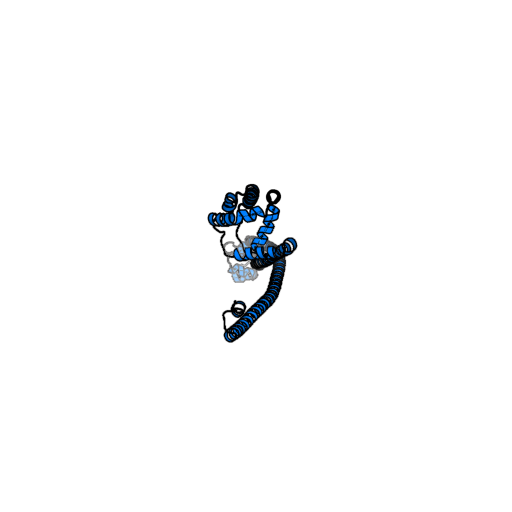 A N 1
ATOM 1541 C CA . GLY A 1 198 ? 51.376 10.608 -77.821 1.00 91.19 198 GLY A CA 1
ATOM 1542 C C . GLY A 1 198 ? 50.180 9.819 -77.304 1.00 91.19 198 GLY A C 1
ATOM 1543 O O . GLY A 1 198 ? 49.779 10.015 -76.154 1.00 91.19 198 GLY A O 1
ATOM 1544 N N . ASP A 1 199 ? 49.685 8.846 -78.074 1.00 93.38 199 ASP A N 1
ATOM 1545 C CA . ASP A 1 199 ? 48.510 8.046 -77.711 1.00 93.38 199 ASP A CA 1
ATOM 1546 C C . ASP A 1 199 ? 48.693 7.301 -76.382 1.00 93.38 199 ASP A C 1
ATOM 1548 O O . ASP A 1 199 ? 47.828 7.350 -75.505 1.00 93.38 199 ASP A O 1
ATOM 1552 N N . LYS A 1 200 ? 49.859 6.676 -76.159 1.00 93.69 200 LYS A N 1
ATOM 1553 C CA . LYS A 1 200 ? 50.154 5.989 -74.889 1.00 93.69 200 LYS A CA 1
ATOM 1554 C C . LYS A 1 200 ? 50.198 6.955 -73.706 1.00 93.69 200 LYS A C 1
ATOM 1556 O O . LYS A 1 200 ? 49.734 6.613 -72.615 1.00 93.69 200 LYS A O 1
ATOM 1561 N N . LYS A 1 201 ? 50.771 8.148 -73.889 1.00 94.25 201 LYS A N 1
ATOM 1562 C CA . LYS A 1 201 ? 50.847 9.167 -72.831 1.00 94.25 201 LYS A CA 1
ATOM 1563 C C . LYS A 1 201 ? 49.467 9.753 -72.518 1.00 94.25 201 LYS A C 1
ATOM 1565 O O . LYS A 1 201 ? 49.151 9.924 -71.340 1.00 94.25 201 LYS A O 1
ATOM 1570 N N . ILE A 1 202 ? 48.635 9.986 -73.535 1.00 94.88 202 ILE A N 1
ATOM 1571 C CA . ILE A 1 202 ? 47.234 10.406 -73.384 1.00 94.88 202 ILE A CA 1
ATOM 1572 C C . ILE A 1 202 ? 46.439 9.322 -72.654 1.00 94.88 202 ILE A C 1
ATOM 1574 O O . ILE A 1 202 ? 45.820 9.610 -71.633 1.00 94.88 202 ILE A O 1
ATOM 1578 N N . TYR A 1 203 ? 46.533 8.065 -73.097 1.00 95.25 203 TYR A N 1
ATOM 1579 C CA . TYR A 1 203 ? 45.844 6.934 -72.474 1.00 95.25 203 TYR A CA 1
ATOM 1580 C C . TYR A 1 203 ? 46.183 6.810 -70.982 1.00 95.25 203 TYR A C 1
ATOM 1582 O O . TYR A 1 203 ? 45.295 6.648 -70.145 1.00 95.25 203 TYR A O 1
ATOM 1590 N N . ASN A 1 204 ? 47.461 6.950 -70.618 1.00 95.25 204 ASN A N 1
ATOM 1591 C CA . ASN A 1 204 ? 47.886 6.938 -69.216 1.00 95.25 204 ASN A CA 1
ATOM 1592 C C . ASN A 1 204 ? 47.310 8.119 -68.414 1.00 95.25 204 ASN A C 1
ATOM 1594 O O . ASN A 1 204 ? 46.929 7.946 -67.252 1.00 95.25 204 ASN A O 1
ATOM 1598 N N . ALA A 1 205 ? 47.214 9.310 -69.015 1.00 94.94 205 ALA A N 1
ATOM 1599 C CA . ALA A 1 205 ? 46.581 10.467 -68.383 1.00 94.94 205 ALA A CA 1
ATOM 1600 C C . ALA A 1 205 ? 45.071 10.245 -68.165 1.00 94.94 205 ALA A C 1
ATOM 1602 O O . ALA A 1 205 ? 44.543 10.589 -67.108 1.00 94.94 205 ALA A O 1
ATOM 1603 N N . GLU A 1 206 ? 44.380 9.611 -69.115 1.00 94.88 206 GLU A N 1
ATOM 1604 C CA . GLU A 1 206 ? 42.961 9.257 -68.995 1.00 94.88 206 GLU A CA 1
ATOM 1605 C C . GLU A 1 206 ? 42.708 8.202 -67.910 1.00 94.88 206 GLU A C 1
ATOM 1607 O O . GLU A 1 206 ? 41.777 8.343 -67.117 1.00 94.88 206 GLU A O 1
ATOM 1612 N N . VAL A 1 207 ? 43.549 7.163 -67.827 1.00 96.12 207 VAL A N 1
ATOM 1613 C CA . VAL A 1 207 ? 43.501 6.164 -66.742 1.00 96.12 207 VAL A CA 1
ATOM 1614 C C . VAL A 1 207 ? 43.698 6.834 -65.381 1.00 96.12 207 VAL A C 1
ATOM 1616 O O . VAL A 1 207 ? 42.948 6.564 -64.442 1.00 96.12 207 VAL A O 1
ATOM 1619 N N . THR A 1 208 ? 44.651 7.766 -65.297 1.00 96.19 208 THR A N 1
ATOM 1620 C CA . THR A 1 208 ? 44.941 8.516 -64.068 1.00 96.19 208 THR A CA 1
ATOM 1621 C C . THR A 1 208 ? 43.727 9.318 -63.583 1.00 96.19 208 THR A C 1
ATOM 1623 O O . THR A 1 208 ? 43.500 9.403 -62.375 1.00 96.19 208 THR A O 1
ATOM 1626 N N . GLU A 1 209 ? 42.908 9.881 -64.479 1.00 96.44 209 GLU A N 1
ATOM 1627 C CA . GLU A 1 209 ? 41.669 10.562 -64.071 1.00 96.44 209 GLU A CA 1
ATOM 1628 C C . GLU A 1 209 ? 40.635 9.618 -63.467 1.00 96.44 209 GLU A C 1
ATOM 1630 O O . GLU A 1 209 ? 40.013 9.961 -62.457 1.00 96.44 209 GLU A O 1
ATOM 1635 N N . TRP A 1 210 ? 40.474 8.420 -64.032 1.00 97.19 210 TRP A N 1
ATOM 1636 C CA . TRP A 1 210 ? 39.594 7.408 -63.449 1.00 97.19 210 TRP A CA 1
ATOM 1637 C C . TRP A 1 210 ? 40.086 6.954 -62.074 1.00 97.19 210 TRP A C 1
ATOM 1639 O O . TRP A 1 210 ? 39.272 6.817 -61.161 1.00 97.19 210 TRP A O 1
ATOM 1649 N N . ASP A 1 211 ? 41.399 6.796 -61.883 1.00 96.75 211 ASP A N 1
ATOM 1650 C CA . ASP A 1 211 ? 41.974 6.462 -60.577 1.00 96.75 211 ASP A CA 1
ATOM 1651 C C . ASP A 1 211 ? 41.791 7.590 -59.548 1.00 96.75 211 ASP A C 1
ATOM 1653 O O . ASP A 1 211 ? 41.403 7.324 -58.407 1.00 96.75 211 ASP A O 1
ATOM 1657 N N . LYS A 1 212 ? 41.981 8.860 -59.932 1.00 96.44 212 LYS A N 1
ATOM 1658 C CA . LYS A 1 212 ? 41.704 10.014 -59.053 1.00 96.44 212 LYS A CA 1
ATOM 1659 C C . LYS A 1 212 ? 40.230 10.088 -58.654 1.00 96.44 212 LYS A C 1
ATOM 1661 O O . LYS A 1 212 ? 39.920 10.264 -57.472 1.00 96.44 212 LYS A O 1
ATOM 1666 N N . LEU A 1 213 ? 39.319 9.949 -59.622 1.00 96.81 213 LEU A N 1
ATOM 1667 C CA . LEU A 1 213 ? 37.877 9.954 -59.367 1.00 96.81 213 LEU A CA 1
ATOM 1668 C C . LEU A 1 213 ? 37.482 8.790 -58.454 1.00 96.81 213 LEU A C 1
ATOM 1670 O O . LEU A 1 213 ? 36.741 8.985 -57.490 1.00 96.81 213 LEU A O 1
ATOM 1674 N N . ARG A 1 214 ? 38.027 7.596 -58.711 1.00 97.25 214 ARG A N 1
ATOM 1675 C CA . ARG A 1 214 ? 37.838 6.416 -57.869 1.00 97.25 214 ARG A CA 1
ATOM 1676 C C . ARG A 1 214 ? 38.242 6.688 -56.428 1.00 97.25 214 ARG A C 1
ATOM 1678 O O . ARG A 1 214 ? 37.447 6.401 -55.542 1.00 97.25 214 ARG A O 1
ATOM 1685 N N . GLN A 1 215 ? 39.439 7.226 -56.183 1.00 96.62 215 GLN A N 1
ATOM 1686 C CA . GLN A 1 215 ? 39.918 7.488 -54.821 1.00 96.62 215 GLN A CA 1
ATOM 1687 C C . GLN A 1 215 ? 38.998 8.460 -54.074 1.00 96.62 215 GLN A C 1
ATOM 1689 O O . GLN A 1 215 ? 38.562 8.160 -52.966 1.00 96.62 215 GLN A O 1
ATOM 1694 N N . ARG A 1 216 ? 38.596 9.568 -54.711 1.00 97.00 216 ARG A N 1
ATOM 1695 C CA . ARG A 1 216 ? 37.653 10.535 -54.118 1.00 97.00 216 ARG A CA 1
ATOM 1696 C C . ARG A 1 216 ? 36.309 9.905 -53.747 1.00 97.00 216 ARG A C 1
ATOM 1698 O O . ARG A 1 216 ? 35.805 10.105 -52.640 1.00 97.00 216 ARG A O 1
ATOM 1705 N N . LEU A 1 217 ? 35.727 9.133 -54.665 1.00 96.81 217 LEU A N 1
ATOM 1706 C CA . LEU A 1 217 ? 34.446 8.461 -54.439 1.00 96.81 217 LEU A CA 1
ATOM 1707 C C . LEU A 1 217 ? 34.572 7.336 -53.399 1.00 96.81 217 LEU A C 1
ATOM 1709 O O . LEU A 1 217 ? 33.669 7.143 -52.584 1.00 96.81 217 LEU A O 1
ATOM 1713 N N . LEU A 1 218 ? 35.698 6.622 -53.376 1.00 96.88 218 LEU A N 1
ATOM 1714 C CA . LEU A 1 218 ? 35.979 5.585 -52.388 1.00 96.88 218 LEU A CA 1
ATOM 1715 C C . LEU A 1 218 ? 36.109 6.180 -50.982 1.00 96.88 218 LEU A C 1
ATOM 1717 O O . LEU A 1 218 ? 35.469 5.685 -50.055 1.00 96.88 218 LEU A O 1
ATOM 1721 N N . ASP A 1 219 ? 36.832 7.289 -50.830 1.00 97.06 219 ASP A N 1
ATOM 1722 C CA . ASP A 1 219 ? 36.928 8.025 -49.568 1.00 97.06 219 ASP A CA 1
ATOM 1723 C C . ASP A 1 219 ? 35.560 8.523 -49.089 1.00 97.06 219 ASP A C 1
ATOM 1725 O O . ASP A 1 219 ? 35.221 8.389 -47.908 1.00 97.06 219 ASP A O 1
ATOM 1729 N N . ALA A 1 220 ? 34.738 9.057 -49.998 1.00 97.25 220 ALA A N 1
ATOM 1730 C CA . ALA A 1 220 ? 33.374 9.477 -49.683 1.00 97.25 220 ALA A CA 1
ATOM 1731 C C . ALA A 1 220 ? 32.506 8.295 -49.216 1.00 97.25 220 ALA A C 1
ATOM 1733 O O . ALA A 1 220 ? 31.807 8.400 -48.202 1.00 97.25 220 ALA A O 1
ATOM 1734 N N . ARG A 1 221 ? 32.588 7.141 -49.895 1.00 97.56 221 ARG A N 1
ATOM 1735 C CA . ARG A 1 221 ? 31.890 5.911 -49.488 1.00 97.56 221 ARG A CA 1
ATOM 1736 C C . ARG A 1 221 ? 32.343 5.436 -48.112 1.00 97.56 221 ARG A C 1
ATOM 1738 O O . ARG A 1 221 ? 31.495 5.078 -47.292 1.00 97.56 221 ARG A O 1
ATOM 1745 N N . ASN A 1 222 ? 33.645 5.450 -47.841 1.00 96.94 222 ASN A N 1
ATOM 1746 C CA . ASN A 1 222 ? 34.202 5.019 -46.560 1.00 96.94 222 ASN A CA 1
ATOM 1747 C C . ASN A 1 222 ? 33.721 5.920 -45.411 1.00 96.94 222 ASN A C 1
ATOM 1749 O O . ASN A 1 222 ? 33.292 5.417 -44.371 1.00 96.94 222 ASN A O 1
ATOM 1753 N N . LYS A 1 223 ? 33.690 7.245 -45.618 1.00 97.38 223 LYS A N 1
ATOM 1754 C CA . LYS A 1 223 ? 33.156 8.211 -44.640 1.00 97.38 223 LYS A CA 1
ATOM 1755 C C . LYS A 1 223 ? 31.669 7.995 -44.352 1.00 97.38 223 LYS A C 1
ATOM 1757 O O . LYS A 1 223 ? 31.276 7.992 -43.186 1.00 97.38 223 LYS A O 1
ATOM 1762 N N . ILE A 1 224 ? 30.851 7.774 -45.386 1.00 97.50 224 ILE A N 1
ATOM 1763 C CA . ILE A 1 224 ? 29.419 7.470 -45.219 1.00 97.50 224 ILE A CA 1
ATOM 1764 C C . ILE A 1 224 ? 29.238 6.149 -44.462 1.00 97.50 224 ILE A C 1
ATOM 1766 O O . ILE A 1 224 ? 28.504 6.115 -43.481 1.00 97.50 224 ILE A O 1
ATOM 1770 N N . THR A 1 225 ? 29.954 5.092 -44.852 1.00 97.00 225 THR A N 1
ATOM 1771 C CA . THR A 1 225 ? 29.860 3.760 -44.221 1.00 97.00 225 THR A CA 1
ATOM 1772 C C . THR A 1 225 ? 30.234 3.804 -42.734 1.00 97.00 225 THR A C 1
ATOM 1774 O O . THR A 1 225 ? 29.563 3.198 -41.893 1.00 97.00 225 THR A O 1
ATOM 1777 N N . SER A 1 226 ? 31.280 4.560 -42.386 1.00 97.31 226 SER A N 1
ATOM 1778 C CA . SER A 1 226 ? 31.686 4.782 -40.994 1.00 97.31 226 SER A CA 1
ATOM 1779 C C . SER A 1 226 ? 30.596 5.509 -40.193 1.00 97.31 226 SER A C 1
ATOM 1781 O O . SER A 1 226 ? 30.211 5.059 -39.111 1.00 97.31 226 SER A O 1
ATOM 1783 N N . ALA A 1 227 ? 30.012 6.573 -40.756 1.00 97.50 227 ALA A N 1
ATOM 1784 C CA . ALA A 1 227 ? 28.920 7.307 -40.118 1.00 97.50 227 ALA A CA 1
ATOM 1785 C C . ALA A 1 227 ? 27.638 6.460 -39.962 1.00 97.50 227 ALA A C 1
ATOM 1787 O O . ALA A 1 227 ? 26.979 6.532 -38.927 1.00 97.50 227 ALA A O 1
ATOM 1788 N N . GLU A 1 228 ? 27.296 5.616 -40.941 1.00 97.62 228 GLU A N 1
ATOM 1789 C CA . GLU A 1 228 ? 26.162 4.681 -40.849 1.00 97.62 228 GLU A CA 1
ATOM 1790 C C . GLU A 1 228 ? 26.372 3.646 -39.739 1.00 97.62 228 GLU A C 1
ATOM 1792 O O . GLU A 1 228 ? 25.460 3.372 -38.955 1.00 97.62 228 GLU A O 1
ATOM 1797 N N . SER A 1 229 ? 27.594 3.125 -39.614 1.00 97.44 229 SER A N 1
ATOM 1798 C CA . SER A 1 229 ? 27.965 2.201 -38.538 1.00 97.44 229 SER A CA 1
ATOM 1799 C C . SER A 1 229 ? 27.855 2.866 -37.160 1.00 97.44 229 SER A C 1
ATOM 1801 O O . SER A 1 229 ? 27.315 2.266 -36.226 1.00 97.44 229 SER A O 1
ATOM 1803 N N . ALA A 1 230 ? 28.289 4.127 -37.036 1.00 96.31 230 ALA A N 1
ATOM 1804 C CA . ALA A 1 230 ? 28.145 4.911 -35.810 1.00 96.31 230 ALA A CA 1
ATOM 1805 C C . ALA A 1 230 ? 26.668 5.138 -35.439 1.00 96.31 230 ALA A C 1
ATOM 1807 O O . ALA A 1 230 ? 26.284 4.904 -34.292 1.00 96.31 230 ALA A O 1
ATOM 1808 N N . VAL A 1 231 ? 25.821 5.515 -36.405 1.00 98.12 231 VAL A N 1
ATOM 1809 C CA . VAL A 1 231 ? 24.368 5.660 -36.197 1.00 98.12 231 VAL A CA 1
ATOM 1810 C C . VAL A 1 231 ? 23.749 4.351 -35.710 1.00 98.12 231 VAL A C 1
ATOM 1812 O O . VAL A 1 231 ? 23.012 4.355 -34.724 1.00 98.12 231 VAL A O 1
ATOM 1815 N N . ASN A 1 232 ? 24.064 3.225 -36.352 1.00 97.50 232 ASN A N 1
ATOM 1816 C CA . ASN A 1 232 ? 23.516 1.922 -35.969 1.00 97.50 232 ASN A CA 1
ATOM 1817 C C . ASN A 1 232 ? 23.944 1.509 -34.553 1.00 97.50 232 ASN A C 1
ATOM 1819 O O . ASN A 1 232 ? 23.111 1.059 -33.767 1.00 97.50 232 ASN A O 1
ATOM 1823 N N . SER A 1 233 ? 25.212 1.723 -34.193 1.00 97.69 233 SER A N 1
ATOM 1824 C CA . SER A 1 233 ? 25.718 1.463 -32.839 1.00 97.69 233 SER A CA 1
ATOM 1825 C C . SER A 1 233 ? 24.974 2.286 -31.780 1.00 97.69 233 SER A C 1
ATOM 1827 O O . SER A 1 233 ? 24.477 1.748 -30.786 1.00 97.69 233 SER A O 1
ATOM 1829 N N . VAL A 1 234 ? 24.805 3.589 -32.022 1.00 97.25 234 VAL A N 1
ATOM 1830 C CA . VAL A 1 234 ? 24.098 4.476 -31.090 1.00 97.25 234 VAL A CA 1
ATOM 1831 C C . VAL A 1 234 ? 22.606 4.142 -31.010 1.00 97.25 234 VAL A C 1
ATOM 1833 O O . VAL A 1 234 ? 22.037 4.159 -29.920 1.00 97.25 234 VAL A O 1
ATOM 1836 N N . ARG A 1 235 ? 21.969 3.770 -32.125 1.00 97.88 235 ARG A N 1
ATOM 1837 C CA . ARG A 1 235 ? 20.567 3.323 -32.152 1.00 97.88 235 ARG A CA 1
ATOM 1838 C C . ARG A 1 235 ? 20.355 2.044 -31.336 1.00 97.88 235 ARG A C 1
ATOM 1840 O O . ARG A 1 235 ? 19.367 1.939 -30.604 1.00 97.88 235 ARG A O 1
ATOM 1847 N N . ASN A 1 236 ? 21.294 1.102 -31.402 1.00 97.50 236 ASN A N 1
ATOM 1848 C CA . ASN A 1 236 ? 21.261 -0.107 -30.577 1.00 97.50 236 ASN A CA 1
ATOM 1849 C C . ASN A 1 236 ? 21.403 0.231 -29.084 1.00 97.50 236 ASN A C 1
ATOM 1851 O O . ASN A 1 236 ? 20.620 -0.258 -28.270 1.00 97.50 236 ASN A O 1
ATOM 1855 N N . ASN A 1 237 ? 22.324 1.132 -28.723 1.00 96.81 237 ASN A N 1
ATOM 1856 C CA . ASN A 1 237 ? 22.460 1.617 -27.345 1.00 96.81 237 ASN A CA 1
ATOM 1857 C C . ASN A 1 237 ? 21.186 2.335 -26.858 1.00 96.81 237 ASN A C 1
ATOM 1859 O O . ASN A 1 237 ? 20.705 2.071 -25.759 1.00 96.81 237 ASN A O 1
ATOM 1863 N N . LEU A 1 238 ? 20.576 3.187 -27.688 1.00 97.62 238 LEU A N 1
ATOM 1864 C CA . LEU A 1 238 ? 19.311 3.852 -27.362 1.00 97.62 238 LEU A CA 1
ATOM 1865 C C . LEU A 1 238 ? 18.194 2.841 -27.062 1.00 97.62 238 LEU A C 1
ATOM 1867 O O . LEU A 1 238 ? 17.437 3.013 -26.103 1.00 97.62 238 LEU A O 1
ATOM 1871 N N . SER A 1 239 ? 18.113 1.777 -27.859 1.00 97.19 239 SER A N 1
ATOM 1872 C CA . SER A 1 239 ? 17.142 0.697 -27.661 1.00 97.19 239 SER A CA 1
ATOM 1873 C C . SER A 1 239 ? 17.385 -0.026 -26.330 1.00 97.19 239 SER A C 1
ATOM 1875 O O . SER A 1 239 ? 16.444 -0.232 -25.563 1.00 97.19 239 SER A O 1
ATOM 1877 N N . ALA A 1 240 ? 18.647 -0.318 -25.993 1.00 97.25 240 ALA A N 1
ATOM 1878 C CA . ALA A 1 240 ? 19.016 -0.897 -24.701 1.00 97.25 240 ALA A CA 1
ATOM 1879 C C . ALA A 1 240 ? 18.618 0.010 -23.520 1.00 97.25 240 ALA A C 1
ATOM 1881 O O . ALA A 1 240 ? 17.953 -0.446 -22.591 1.00 97.25 240 ALA A O 1
ATOM 1882 N N . ARG A 1 241 ? 18.919 1.316 -23.588 1.00 97.25 241 ARG A N 1
ATOM 1883 C CA . ARG 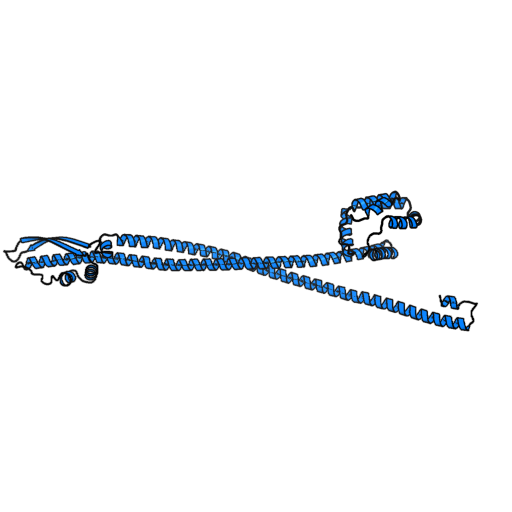A 1 241 ? 18.537 2.287 -22.542 1.00 97.25 241 ARG A CA 1
ATOM 1884 C C . ARG A 1 241 ? 17.030 2.472 -22.411 1.00 97.25 241 ARG A C 1
ATOM 1886 O O . ARG A 1 241 ? 16.532 2.695 -21.311 1.00 97.25 241 ARG A O 1
ATOM 1893 N N . THR A 1 242 ? 16.290 2.343 -23.507 1.00 97.81 242 THR A N 1
ATOM 1894 C CA . THR A 1 242 ? 14.821 2.385 -23.479 1.00 97.81 242 THR A CA 1
ATOM 1895 C C . THR A 1 242 ? 14.257 1.181 -22.722 1.00 97.81 242 THR A C 1
ATOM 1897 O O . THR A 1 242 ? 13.369 1.337 -21.884 1.00 97.81 242 THR A O 1
ATOM 1900 N N . ASN A 1 243 ? 14.816 -0.012 -22.949 1.00 97.56 243 ASN A N 1
ATOM 1901 C CA . ASN A 1 243 ? 14.431 -1.213 -22.207 1.00 97.56 243 ASN A CA 1
ATOM 1902 C C . ASN A 1 243 ? 14.771 -1.093 -20.715 1.00 97.56 243 ASN A C 1
ATOM 1904 O O . ASN A 1 243 ? 13.932 -1.400 -19.870 1.00 97.56 243 ASN A O 1
ATOM 1908 N N . GLU A 1 244 ? 15.958 -0.586 -20.373 1.00 97.19 244 GLU A N 1
ATOM 1909 C CA . GLU A 1 244 ? 16.331 -0.312 -18.979 1.00 97.19 244 GLU A CA 1
ATOM 1910 C C . GLU A 1 244 ? 15.362 0.666 -18.301 1.00 97.19 244 GLU A C 1
ATOM 1912 O O . GLU A 1 244 ? 14.967 0.439 -17.155 1.00 97.19 244 GLU A O 1
ATOM 1917 N N . GLN A 1 245 ? 14.942 1.728 -19.003 1.00 97.81 245 GLN A N 1
ATOM 1918 C CA . GLN A 1 245 ? 13.976 2.693 -18.473 1.00 97.81 245 GLN A CA 1
ATOM 1919 C C . GLN A 1 245 ? 12.636 2.020 -18.182 1.00 97.81 245 GLN A C 1
ATOM 1921 O O . GLN A 1 245 ? 12.069 2.220 -17.107 1.00 97.81 245 GLN A O 1
ATOM 1926 N N . LYS A 1 246 ? 12.152 1.191 -19.113 1.00 97.75 246 LYS A N 1
ATOM 1927 C CA . LYS A 1 246 ? 10.922 0.421 -18.927 1.00 97.75 246 LYS A CA 1
ATOM 1928 C C . LYS A 1 246 ? 11.018 -0.483 -17.697 1.00 97.75 246 LYS A C 1
ATOM 1930 O O . LYS A 1 246 ? 10.153 -0.411 -16.833 1.00 97.75 246 LYS A O 1
ATOM 1935 N N . HIS A 1 247 ? 12.098 -1.253 -17.562 1.00 97.50 247 HIS A N 1
ATOM 1936 C CA . HIS A 1 247 ? 12.301 -2.125 -16.403 1.00 97.50 247 HIS A CA 1
ATOM 1937 C C . HIS A 1 247 ? 12.377 -1.355 -15.078 1.00 97.50 247 HIS A C 1
ATOM 1939 O O . HIS A 1 247 ? 11.807 -1.798 -14.082 1.00 97.50 247 HIS A O 1
ATOM 1945 N N . ALA A 1 248 ? 13.050 -0.200 -15.049 1.00 97.81 248 ALA A N 1
ATOM 1946 C CA . ALA A 1 248 ? 13.106 0.646 -13.857 1.00 97.81 248 ALA A CA 1
ATOM 1947 C C . ALA A 1 248 ? 11.721 1.201 -13.481 1.00 97.81 248 ALA A C 1
ATOM 1949 O O . ALA A 1 248 ? 11.366 1.231 -12.302 1.00 97.81 248 ALA A O 1
ATOM 1950 N N . ASN A 1 249 ? 10.925 1.597 -14.475 1.00 97.94 249 ASN A N 1
ATOM 1951 C CA . ASN A 1 249 ? 9.569 2.093 -14.269 1.00 97.94 249 ASN A CA 1
ATOM 1952 C C . ASN A 1 249 ? 8.611 0.986 -13.794 1.00 97.94 249 ASN A C 1
ATOM 1954 O O . ASN A 1 249 ? 7.854 1.189 -12.847 1.00 97.94 249 ASN A O 1
ATOM 1958 N N . ASP A 1 250 ? 8.680 -0.202 -14.396 1.00 98.19 250 ASP A N 1
ATOM 1959 C CA . ASP A 1 250 ? 7.876 -1.363 -13.997 1.00 98.19 250 ASP A CA 1
ATOM 1960 C C . ASP A 1 250 ? 8.199 -1.795 -12.556 1.00 98.19 250 ASP A C 1
ATOM 1962 O O . ASP A 1 250 ? 7.288 -2.057 -11.767 1.00 98.19 250 ASP A O 1
ATOM 1966 N N . ALA A 1 251 ? 9.483 -1.787 -12.176 1.00 97.69 251 ALA A N 1
ATOM 1967 C CA . ALA A 1 251 ? 9.913 -2.062 -10.806 1.00 97.69 251 ALA A CA 1
ATOM 1968 C C . ALA A 1 251 ? 9.361 -1.031 -9.804 1.00 97.69 251 ALA A C 1
ATOM 1970 O O . ALA A 1 251 ? 8.869 -1.407 -8.739 1.00 97.69 251 ALA A O 1
ATOM 1971 N N . LEU A 1 252 ? 9.384 0.262 -10.152 1.00 98.19 252 LEU A N 1
ATOM 1972 C CA . LEU A 1 252 ? 8.794 1.312 -9.318 1.00 98.19 252 LEU A CA 1
ATOM 1973 C C . LEU A 1 252 ? 7.278 1.116 -9.152 1.00 98.19 252 LEU A C 1
ATOM 1975 O O . LEU A 1 252 ? 6.764 1.209 -8.038 1.00 98.19 252 LEU A O 1
ATOM 1979 N N . ASN A 1 253 ? 6.563 0.801 -10.233 1.00 98.00 253 ASN A N 1
ATOM 1980 C CA . ASN A 1 253 ? 5.118 0.565 -10.189 1.00 98.00 253 ASN A CA 1
ATOM 1981 C C . ASN A 1 253 ? 4.745 -0.650 -9.328 1.00 98.00 253 ASN A C 1
ATOM 1983 O O . ASN A 1 253 ? 3.758 -0.599 -8.591 1.00 98.00 253 ASN A O 1
ATOM 1987 N N . ALA A 1 254 ? 5.541 -1.722 -9.368 1.00 98.06 254 ALA A N 1
ATOM 1988 C CA . ALA A 1 254 ? 5.339 -2.888 -8.510 1.00 98.06 254 ALA A CA 1
ATOM 1989 C C . ALA A 1 254 ? 5.441 -2.526 -7.016 1.00 98.06 254 ALA A C 1
ATOM 1991 O O . ALA A 1 254 ? 4.565 -2.901 -6.234 1.00 98.06 254 ALA A O 1
ATOM 1992 N N . LEU A 1 255 ? 6.445 -1.728 -6.637 1.00 98.00 255 LEU A N 1
ATOM 1993 C CA . LEU A 1 255 ? 6.616 -1.252 -5.259 1.00 98.00 255 LEU A CA 1
ATOM 1994 C C . LEU A 1 255 ? 5.465 -0.338 -4.809 1.00 98.00 255 LEU A C 1
ATOM 1996 O O . LEU A 1 255 ? 4.975 -0.454 -3.683 1.00 98.00 255 LEU A O 1
ATOM 2000 N N . LEU A 1 256 ? 4.979 0.539 -5.696 1.00 97.69 256 LEU A N 1
ATOM 2001 C CA . LEU A 1 256 ? 3.816 1.391 -5.418 1.00 97.69 256 LEU A CA 1
ATOM 2002 C C . LEU A 1 256 ? 2.543 0.568 -5.174 1.00 97.69 256 LEU A C 1
ATOM 2004 O O . LEU A 1 256 ? 1.782 0.881 -4.257 1.00 97.69 256 LEU A O 1
ATOM 2008 N N . LYS A 1 257 ? 2.338 -0.513 -5.934 1.00 97.62 257 LYS A N 1
ATOM 2009 C CA . LYS A 1 257 ? 1.220 -1.443 -5.722 1.00 97.62 257 LYS A CA 1
ATOM 2010 C C . LYS A 1 257 ? 1.339 -2.187 -4.390 1.00 97.62 257 LYS A C 1
ATOM 2012 O O . LYS A 1 257 ? 0.349 -2.342 -3.677 1.00 97.62 257 LYS A O 1
ATOM 2017 N N . GLU A 1 258 ? 2.543 -2.620 -4.019 1.00 95.56 258 GLU A N 1
ATOM 2018 C CA . GLU A 1 258 ? 2.780 -3.213 -2.698 1.00 95.56 258 GLU A CA 1
ATOM 2019 C C . GLU A 1 258 ? 2.478 -2.209 -1.576 1.00 95.56 258 GLU A C 1
ATOM 2021 O O . GLU A 1 258 ? 1.831 -2.563 -0.593 1.00 95.56 258 GLU A O 1
ATOM 2026 N N . LYS A 1 259 ? 2.857 -0.936 -1.745 1.00 96.00 259 LYS A N 1
ATOM 2027 C CA . LYS A 1 259 ? 2.588 0.121 -0.760 1.00 96.00 259 LYS A CA 1
ATOM 2028 C C . LYS A 1 259 ? 1.092 0.313 -0.525 1.00 96.00 259 LYS A C 1
ATOM 2030 O O . LYS A 1 259 ? 0.664 0.476 0.618 1.00 96.00 259 LYS A O 1
ATOM 2035 N N . GLU A 1 260 ? 0.297 0.287 -1.589 1.00 96.19 260 GLU A N 1
ATOM 2036 C CA . GLU A 1 260 ? -1.161 0.362 -1.492 1.00 96.19 260 GLU A CA 1
ATOM 2037 C C . GLU A 1 260 ? -1.747 -0.845 -0.745 1.00 96.19 260 GLU A C 1
ATOM 2039 O O . GLU A 1 260 ? -2.550 -0.674 0.175 1.00 96.19 260 GLU A O 1
ATOM 2044 N N . ASN A 1 261 ? -1.282 -2.056 -1.059 1.00 96.75 261 ASN A N 1
ATOM 2045 C CA . ASN A 1 261 ? -1.710 -3.272 -0.367 1.00 96.75 261 ASN A CA 1
ATOM 2046 C C . ASN A 1 261 ? -1.384 -3.231 1.134 1.00 96.75 261 ASN A C 1
ATOM 2048 O O . ASN A 1 261 ? -2.267 -3.489 1.956 1.00 96.75 261 ASN A O 1
ATOM 2052 N N . THR A 1 262 ? -0.156 -2.854 1.505 1.00 96.12 262 THR A N 1
ATOM 2053 C CA . THR A 1 262 ? 0.259 -2.724 2.911 1.00 96.12 262 THR A CA 1
ATOM 2054 C C . THR A 1 262 ? -0.585 -1.682 3.642 1.00 96.12 262 THR A C 1
ATOM 2056 O O . THR A 1 262 ? -1.026 -1.921 4.766 1.00 96.12 262 THR A O 1
ATOM 2059 N N . ARG A 1 263 ? -0.893 -0.548 2.996 1.00 96.12 263 ARG A N 1
ATOM 2060 C CA . ARG A 1 263 ? -1.770 0.486 3.566 1.00 96.12 263 ARG A CA 1
ATOM 2061 C C . ARG A 1 263 ? -3.178 -0.045 3.848 1.00 96.12 263 ARG A C 1
ATOM 2063 O O . ARG A 1 263 ? -3.720 0.220 4.921 1.00 96.12 263 ARG A O 1
ATOM 2070 N N . ASN A 1 264 ? -3.755 -0.804 2.917 1.00 96.69 264 ASN A N 1
ATOM 2071 C CA . ASN A 1 264 ? -5.085 -1.395 3.079 1.00 96.69 264 ASN A CA 1
ATOM 2072 C C . ASN A 1 264 ? -5.113 -2.432 4.214 1.00 96.69 264 ASN A C 1
ATOM 2074 O O . ASN A 1 264 ? -6.034 -2.433 5.032 1.00 96.69 264 ASN A O 1
ATOM 2078 N N . GLN A 1 265 ? -4.077 -3.268 4.319 1.00 96.25 265 GLN A N 1
ATOM 2079 C CA . GLN A 1 265 ? -3.935 -4.222 5.422 1.00 96.25 265 GLN A CA 1
ATOM 2080 C C . GLN A 1 265 ? -3.804 -3.518 6.779 1.00 96.25 265 GLN A C 1
ATOM 2082 O O . GLN A 1 265 ? -4.465 -3.909 7.744 1.00 96.25 265 GLN A O 1
ATOM 2087 N N . LEU A 1 266 ? -3.008 -2.445 6.845 1.00 96.69 266 LEU A N 1
ATOM 2088 C CA . LEU A 1 266 ? -2.812 -1.665 8.065 1.00 96.69 266 LEU A CA 1
ATOM 2089 C C . LEU A 1 266 ? -4.116 -1.002 8.529 1.00 96.69 266 LEU A C 1
ATOM 2091 O O . LEU A 1 266 ? -4.439 -1.048 9.714 1.00 96.69 266 LEU A O 1
ATOM 2095 N N . ALA A 1 267 ? -4.905 -0.444 7.605 1.00 96.94 267 ALA A N 1
ATOM 2096 C CA . ALA A 1 267 ? -6.216 0.122 7.920 1.00 96.94 267 ALA A CA 1
ATOM 2097 C C . ALA A 1 267 ? -7.163 -0.929 8.528 1.00 96.94 267 ALA A C 1
ATOM 2099 O O . ALA A 1 267 ? -7.793 -0.672 9.556 1.00 96.94 267 ALA A O 1
ATOM 2100 N N . GLY A 1 268 ? -7.204 -2.133 7.945 1.00 97.69 268 GLY A N 1
ATOM 2101 C CA . GLY A 1 268 ? -8.011 -3.238 8.465 1.00 97.69 268 GLY A CA 1
ATOM 2102 C C . GLY A 1 268 ? -7.584 -3.698 9.864 1.00 97.69 268 GLY A C 1
ATOM 2103 O O . GLY A 1 268 ? -8.433 -3.956 10.716 1.00 97.69 268 GLY A O 1
ATOM 2104 N N . ILE A 1 269 ? -6.278 -3.771 10.136 1.00 97.69 269 ILE A N 1
ATOM 2105 C CA . ILE A 1 269 ? -5.767 -4.131 11.470 1.00 97.69 269 ILE A CA 1
ATOM 2106 C C . ILE A 1 269 ? -6.041 -3.027 12.494 1.00 97.69 269 ILE A C 1
ATOM 2108 O O . ILE A 1 269 ? -6.492 -3.334 13.596 1.00 97.69 269 ILE A O 1
ATOM 2112 N N . ASN A 1 270 ? -5.869 -1.755 12.130 1.00 96.69 270 ASN A N 1
ATOM 2113 C CA . ASN A 1 270 ? -6.170 -0.628 13.018 1.00 96.69 270 ASN A CA 1
ATOM 2114 C C . ASN A 1 270 ? -7.634 -0.632 13.469 1.00 96.69 270 ASN A C 1
ATOM 2116 O O . ASN A 1 270 ? -7.920 -0.385 14.642 1.00 96.69 270 ASN A O 1
ATOM 2120 N N . GLN A 1 271 ? -8.558 -0.951 12.559 1.00 97.06 271 GLN A N 1
ATOM 2121 C CA . GLN A 1 271 ? -9.970 -1.089 12.901 1.00 97.06 271 GLN A CA 1
ATOM 2122 C C . GLN A 1 271 ? -10.199 -2.233 13.900 1.00 97.06 271 GLN A C 1
ATOM 2124 O O . GLN A 1 271 ? -10.853 -2.025 14.920 1.00 97.06 271 GLN A O 1
ATOM 2129 N N . LYS A 1 272 ? -9.609 -3.412 13.662 1.00 96.94 272 LYS A N 1
ATOM 2130 C CA . LYS A 1 272 ? -9.724 -4.563 14.576 1.00 96.94 272 LYS A CA 1
ATOM 2131 C C . LYS A 1 272 ? -9.163 -4.266 15.968 1.00 96.94 272 LYS A C 1
ATOM 2133 O O . LYS A 1 272 ? -9.792 -4.617 16.961 1.00 96.94 272 LYS A O 1
ATOM 2138 N N . ILE A 1 273 ? -8.019 -3.583 16.050 1.00 97.06 273 ILE A N 1
ATOM 2139 C CA . ILE A 1 273 ? -7.420 -3.145 17.322 1.00 97.06 273 ILE A CA 1
ATOM 2140 C C . ILE A 1 273 ? -8.370 -2.198 18.062 1.00 97.06 273 ILE A C 1
ATOM 2142 O O . ILE A 1 273 ? -8.592 -2.356 19.262 1.00 97.06 273 ILE A O 1
ATOM 2146 N N . ALA A 1 274 ? -8.949 -1.218 17.362 1.00 96.38 274 ALA A N 1
ATOM 2147 C CA . ALA A 1 274 ? -9.876 -0.266 17.965 1.00 96.38 274 ALA A CA 1
ATOM 2148 C C . ALA A 1 274 ? -11.157 -0.945 18.477 1.00 96.38 274 ALA A C 1
ATOM 2150 O O . ALA A 1 274 ? -11.630 -0.626 19.568 1.00 96.38 274 ALA A O 1
ATOM 2151 N N . GLU A 1 275 ? -11.709 -1.888 17.713 1.00 95.69 275 GLU A N 1
ATOM 2152 C CA . GLU A 1 275 ? -12.879 -2.672 18.115 1.00 95.69 275 GLU A CA 1
ATOM 2153 C C . GLU A 1 275 ? -12.594 -3.537 19.349 1.00 95.69 275 GLU A C 1
ATOM 2155 O O . GLU A 1 275 ? -13.402 -3.559 20.278 1.00 95.69 275 GLU A O 1
ATOM 2160 N N . GLU A 1 276 ? -11.445 -4.211 19.394 1.00 94.06 276 GLU A N 1
ATOM 2161 C CA . GLU A 1 276 ? -11.073 -5.062 20.527 1.00 94.06 276 GLU A CA 1
ATOM 2162 C C . GLU A 1 276 ? -10.806 -4.238 21.796 1.00 94.06 276 GLU A C 1
ATOM 2164 O O . GLU A 1 276 ? -11.293 -4.591 22.871 1.00 94.06 276 GLU A O 1
ATOM 2169 N N . LYS A 1 277 ? -10.136 -3.082 21.672 1.00 95.31 277 LYS A N 1
ATOM 2170 C CA . LYS A 1 277 ? -9.950 -2.139 22.790 1.00 95.31 277 LYS A CA 1
ATOM 2171 C C . LYS A 1 277 ? -11.283 -1.647 23.345 1.00 95.31 277 LYS A C 1
ATOM 2173 O O . LYS A 1 277 ? -11.494 -1.718 24.550 1.00 95.31 277 LYS A O 1
ATOM 2178 N N . ARG A 1 278 ? -12.224 -1.244 22.480 1.00 95.12 278 ARG A N 1
ATOM 2179 C CA . ARG A 1 278 ? -13.568 -0.816 22.912 1.00 95.12 278 ARG A CA 1
ATOM 2180 C C . ARG A 1 278 ? -14.291 -1.904 23.701 1.00 95.12 278 ARG A C 1
ATOM 2182 O O . ARG A 1 278 ? -14.837 -1.611 24.758 1.00 95.12 278 ARG A O 1
ATOM 2189 N N . LYS A 1 279 ? -14.259 -3.156 23.233 1.00 92.69 279 LYS A N 1
ATOM 2190 C CA . LYS A 1 279 ? -14.882 -4.287 23.944 1.00 92.69 279 LYS A CA 1
ATOM 2191 C C . LYS A 1 279 ? -14.248 -4.523 25.315 1.00 92.69 279 LYS A C 1
ATOM 2193 O O . LYS A 1 279 ? -14.967 -4.747 26.287 1.00 92.69 279 LYS A O 1
ATOM 2198 N N . GLN A 1 280 ? -12.919 -4.464 25.407 1.00 93.38 280 GLN A N 1
ATOM 2199 C CA . GLN A 1 280 ? -12.207 -4.620 26.679 1.00 93.38 280 GLN A CA 1
ATOM 2200 C C . GLN A 1 280 ? -12.504 -3.473 27.649 1.00 93.38 280 GLN A C 1
ATOM 2202 O O . GLN A 1 280 ? -12.771 -3.722 28.826 1.00 93.38 280 GLN A O 1
ATOM 2207 N N . ASP A 1 281 ? -12.526 -2.235 27.157 1.00 93.44 281 ASP A N 1
ATOM 2208 C CA . ASP A 1 281 ? -12.845 -1.050 27.952 1.00 93.44 281 ASP A CA 1
ATOM 2209 C C . ASP A 1 281 ? -14.292 -1.086 28.459 1.00 93.44 281 ASP A C 1
ATOM 2211 O O . ASP A 1 281 ? -14.550 -0.807 29.632 1.00 93.44 281 ASP A O 1
ATOM 2215 N N . GLU A 1 282 ? -15.246 -1.479 27.612 1.00 92.25 282 GLU A N 1
ATOM 2216 C CA . GLU A 1 282 ? -16.651 -1.649 27.994 1.00 92.25 282 GLU A CA 1
ATOM 2217 C C . GLU A 1 282 ? -16.828 -2.742 29.051 1.00 92.25 282 GLU A C 1
ATOM 2219 O O . GLU A 1 282 ? -17.543 -2.531 30.040 1.00 92.25 282 GLU A O 1
ATOM 2224 N N . LEU A 1 283 ? -16.150 -3.883 28.885 1.00 92.19 283 LEU A N 1
ATOM 2225 C CA . LEU A 1 283 ? -16.169 -4.977 29.852 1.00 92.19 283 LEU A CA 1
ATOM 2226 C C . LEU A 1 283 ? -15.617 -4.523 31.205 1.00 92.19 283 LEU A C 1
ATOM 2228 O O . LEU A 1 283 ? -16.281 -4.691 32.230 1.00 92.19 283 LEU A O 1
ATOM 2232 N N . LYS A 1 284 ? -14.433 -3.901 31.204 1.00 93.31 284 LYS A N 1
ATOM 2233 C CA . LYS A 1 284 ? -13.779 -3.394 32.412 1.00 93.31 284 LYS A CA 1
ATOM 2234 C C . LYS A 1 284 ? -14.641 -2.348 33.107 1.00 93.31 284 LYS A C 1
ATOM 2236 O O . LYS A 1 284 ? -14.927 -2.475 34.291 1.00 93.31 284 LYS A O 1
ATOM 2241 N N . ALA A 1 285 ? -15.134 -1.359 32.371 1.00 92.69 285 ALA A N 1
ATOM 2242 C CA . ALA A 1 285 ? -15.940 -0.298 32.952 1.00 92.69 285 ALA A CA 1
ATOM 2243 C C . ALA A 1 285 ? -17.296 -0.805 33.479 1.00 92.69 285 ALA A C 1
ATOM 2245 O O . ALA A 1 285 ? -17.846 -0.230 34.418 1.00 92.69 285 ALA A O 1
ATOM 2246 N N . THR A 1 286 ? -17.847 -1.877 32.904 1.00 92.75 286 THR A N 1
ATOM 2247 C CA . THR A 1 286 ? -19.040 -2.550 33.445 1.00 92.75 286 THR A CA 1
ATOM 2248 C C . THR A 1 286 ? -18.713 -3.330 34.716 1.00 92.75 286 THR A C 1
ATOM 2250 O O . THR A 1 286 ? -19.437 -3.215 35.702 1.00 92.75 286 THR A O 1
ATOM 2253 N N . LYS A 1 287 ? -17.597 -4.066 34.734 1.00 93.19 287 LYS A N 1
ATOM 2254 C CA . LYS A 1 287 ? -17.103 -4.785 35.917 1.00 93.19 287 LYS A CA 1
ATOM 2255 C C . LYS A 1 287 ? -16.839 -3.831 37.086 1.00 93.19 287 LYS A C 1
ATOM 2257 O O . LYS A 1 287 ? -17.330 -4.065 38.187 1.00 93.19 287 LYS A O 1
ATOM 2262 N N . ASP A 1 288 ? -16.159 -2.718 36.829 1.00 94.00 288 ASP A N 1
ATOM 2263 C CA . ASP A 1 288 ? -15.868 -1.686 37.827 1.00 94.00 288 ASP A CA 1
ATOM 2264 C C . ASP A 1 288 ? -17.156 -1.041 38.365 1.00 94.00 288 ASP A C 1
ATOM 2266 O O . ASP A 1 288 ? -17.282 -0.799 39.564 1.00 94.00 288 ASP A O 1
ATOM 2270 N N . ALA A 1 289 ? -18.158 -0.819 37.509 1.00 94.44 289 ALA A N 1
ATOM 2271 C CA . ALA A 1 289 ? -19.468 -0.310 37.915 1.00 94.44 289 ALA A CA 1
ATOM 2272 C C . ALA A 1 289 ? -20.261 -1.297 38.800 1.00 94.44 289 ALA A C 1
ATOM 2274 O O . ALA A 1 289 ? -20.927 -0.888 39.758 1.00 94.44 289 ALA A O 1
ATOM 2275 N N . ILE A 1 290 ? -20.176 -2.599 38.509 1.00 92.81 290 ILE A N 1
ATOM 2276 C CA . ILE A 1 290 ? -20.767 -3.659 39.340 1.00 92.81 290 ILE A CA 1
ATOM 2277 C C . ILE A 1 290 ? -20.075 -3.708 40.709 1.00 92.81 290 ILE A C 1
ATOM 2279 O O . ILE A 1 290 ? -20.753 -3.764 41.741 1.00 92.81 290 ILE A O 1
ATOM 2283 N N . ASN A 1 291 ? -18.742 -3.632 40.733 1.00 94.12 291 ASN A N 1
ATOM 2284 C CA . ASN A 1 291 ? -17.964 -3.596 41.972 1.00 94.12 291 ASN A CA 1
ATOM 2285 C C . ASN A 1 291 ? -18.313 -2.363 42.808 1.00 94.12 291 ASN A C 1
ATOM 2287 O O . ASN A 1 291 ? -18.637 -2.504 43.982 1.00 94.12 291 ASN A O 1
ATOM 2291 N N . PHE A 1 292 ? -18.384 -1.185 42.186 1.00 95.19 292 PHE A N 1
ATOM 2292 C CA . PHE A 1 292 ? -18.798 0.056 42.841 1.00 95.19 292 PHE A CA 1
ATOM 2293 C C . PHE A 1 292 ? -20.183 -0.058 43.498 1.00 95.19 292 PHE A C 1
ATOM 2295 O O . PHE A 1 292 ? -20.379 0.356 44.639 1.00 95.19 292 PHE A O 1
ATOM 2302 N N . THR A 1 293 ? -21.148 -0.674 42.809 1.00 94.00 293 THR A N 1
ATOM 2303 C CA . THR A 1 293 ? -22.493 -0.904 43.365 1.00 94.00 293 THR A CA 1
ATOM 2304 C C . THR A 1 293 ? -22.455 -1.879 44.547 1.00 94.00 293 THR A C 1
ATOM 2306 O O . THR A 1 293 ? -23.157 -1.690 45.539 1.00 94.00 293 THR A O 1
ATOM 2309 N N . THR A 1 294 ? -21.609 -2.907 44.469 1.00 92.88 294 THR A N 1
ATOM 2310 C CA . THR A 1 294 ? -21.426 -3.895 45.542 1.00 92.88 294 THR A CA 1
ATOM 2311 C C . THR A 1 294 ? -20.778 -3.268 46.781 1.00 92.88 294 THR A C 1
ATOM 2313 O O . THR A 1 294 ? -21.247 -3.481 47.898 1.00 92.88 294 THR A O 1
ATOM 2316 N N . GLU A 1 295 ? -19.744 -2.448 46.591 1.00 95.44 295 GLU A N 1
ATOM 2317 C CA . GLU A 1 295 ? -19.074 -1.695 47.657 1.00 95.44 295 GLU A CA 1
ATOM 2318 C C . GLU A 1 295 ? -20.006 -0.669 48.307 1.00 95.44 295 GLU A C 1
ATOM 2320 O O . GLU A 1 295 ? -20.008 -0.533 49.530 1.00 95.44 295 GLU A O 1
ATOM 2325 N N . PHE A 1 296 ? -20.856 -0.002 47.518 1.00 95.62 296 PHE A N 1
ATOM 2326 C CA . PHE A 1 296 ? -21.892 0.885 48.044 1.00 95.62 296 PHE A CA 1
ATOM 2327 C C . PHE A 1 296 ? -22.839 0.145 48.995 1.00 95.62 296 PHE A C 1
ATOM 2329 O O . PHE A 1 296 ? -23.037 0.591 50.124 1.00 95.62 296 PHE A O 1
ATOM 2336 N N . LEU A 1 297 ? -23.388 -1.001 48.576 1.00 93.00 297 LEU A N 1
ATOM 2337 C CA . LEU A 1 297 ? -24.294 -1.799 49.412 1.00 93.00 297 LEU A CA 1
ATOM 2338 C C . LEU A 1 297 ? -23.614 -2.261 50.708 1.00 93.00 297 LEU A C 1
ATOM 2340 O O . LEU A 1 297 ? -24.214 -2.176 51.780 1.00 93.00 297 LEU A O 1
ATOM 2344 N N . LYS A 1 298 ? -22.345 -2.674 50.625 1.00 93.38 298 LYS A N 1
ATOM 2345 C CA . LYS A 1 298 ? -21.544 -3.034 51.800 1.00 93.38 298 LYS A CA 1
ATOM 2346 C C . LYS A 1 298 ? -21.374 -1.844 52.750 1.00 93.38 298 LYS A C 1
ATOM 2348 O O . LYS A 1 298 ? -21.642 -1.977 53.939 1.00 93.38 298 LYS A O 1
ATOM 2353 N N . SER A 1 299 ? -21.008 -0.671 52.231 1.00 95.06 299 SER A N 1
ATOM 2354 C CA . SER A 1 299 ? -20.838 0.541 53.043 1.00 95.06 299 SER A CA 1
ATOM 2355 C C . SER A 1 299 ? -22.148 1.005 53.691 1.00 95.06 299 SER A C 1
ATOM 2357 O O . SER A 1 299 ? -22.143 1.470 54.830 1.00 95.06 299 SER A O 1
ATOM 2359 N N . VAL A 1 300 ? -23.286 0.840 53.007 1.00 95.75 300 VAL A N 1
ATOM 2360 C CA . VAL A 1 300 ? -24.616 1.085 53.588 1.00 95.75 300 VAL A CA 1
ATOM 2361 C C . VAL A 1 300 ? -24.865 0.153 54.775 1.00 95.75 300 VAL A C 1
ATOM 2363 O O . VAL A 1 300 ? -25.346 0.612 55.808 1.00 95.75 300 VAL A O 1
ATOM 2366 N N . SER A 1 301 ? -24.497 -1.124 54.660 1.00 93.06 301 SER A N 1
ATOM 2367 C CA . SER A 1 301 ? -24.579 -2.097 55.756 1.00 93.06 301 SER A CA 1
ATOM 2368 C C . SER A 1 301 ? -23.691 -1.709 56.941 1.00 93.06 301 SER A C 1
ATOM 2370 O O . SER A 1 301 ? -24.146 -1.693 58.081 1.00 93.06 301 SER A O 1
ATOM 2372 N N . GLU A 1 302 ? -22.442 -1.320 56.672 1.00 95.44 302 GLU A N 1
ATOM 2373 C CA . GLU A 1 302 ? -21.469 -0.912 57.693 1.00 95.44 302 GLU A CA 1
ATOM 2374 C C . GLU A 1 302 ? -21.911 0.353 58.447 1.00 95.44 302 GLU A C 1
ATOM 2376 O O . GLU A 1 302 ? -21.729 0.442 59.659 1.00 95.44 302 GLU A O 1
ATOM 2381 N N . LYS A 1 303 ? -22.511 1.328 57.750 1.00 96.56 303 LYS A N 1
ATOM 2382 C CA . LYS A 1 303 ? -22.915 2.617 58.340 1.00 96.56 303 LYS A CA 1
ATOM 2383 C C . LYS A 1 303 ? -24.319 2.620 58.938 1.00 96.56 303 LYS A C 1
ATOM 2385 O O . LYS A 1 303 ? -24.559 3.330 59.910 1.00 96.56 303 LYS A O 1
ATOM 2390 N N . TYR A 1 304 ? -25.251 1.883 58.340 1.00 94.81 304 TYR A N 1
ATOM 2391 C CA . TYR A 1 304 ? -26.685 1.969 58.647 1.00 94.81 304 TYR A CA 1
ATOM 2392 C C . TYR A 1 304 ? -27.322 0.612 58.998 1.00 94.81 304 TYR A C 1
ATOM 2394 O O . TYR A 1 304 ? -28.510 0.552 59.320 1.00 94.81 304 TYR A O 1
ATOM 2402 N N . GLY A 1 305 ? -26.543 -0.472 58.979 1.00 94.81 305 GLY A N 1
ATOM 2403 C CA . GLY A 1 305 ? -26.951 -1.815 59.386 1.00 94.81 305 GLY A CA 1
ATOM 2404 C C . GLY A 1 305 ? -27.625 -2.645 58.288 1.00 94.81 305 GLY A C 1
ATOM 2405 O O . GLY A 1 305 ? -28.028 -2.152 57.232 1.00 94.81 305 GLY A O 1
ATOM 2406 N N . ALA A 1 306 ? -27.819 -3.935 58.581 1.00 92.75 306 ALA A N 1
ATOM 2407 C CA . ALA A 1 306 ? -28.313 -4.933 57.625 1.00 92.75 306 ALA A CA 1
ATOM 2408 C C . ALA A 1 306 ? -29.678 -4.585 56.997 1.00 92.75 306 ALA A C 1
ATOM 2410 O O . ALA A 1 306 ? -29.908 -4.849 55.818 1.00 92.75 306 ALA A O 1
ATOM 2411 N N . LYS A 1 307 ? -30.580 -3.943 57.755 1.00 93.81 307 LYS A N 1
ATOM 2412 C CA . LYS A 1 307 ? -31.899 -3.526 57.240 1.00 93.81 307 LYS A CA 1
ATOM 2413 C C . LYS A 1 307 ? -31.790 -2.460 56.146 1.00 93.81 307 LYS A C 1
ATOM 2415 O O . LYS A 1 307 ? -32.599 -2.461 55.224 1.00 93.81 307 LYS A O 1
ATOM 2420 N N . ALA A 1 308 ? -30.806 -1.563 56.235 1.00 93.88 308 ALA A N 1
ATOM 2421 C CA . ALA A 1 308 ? -30.593 -0.527 55.230 1.00 93.88 308 ALA A CA 1
ATOM 2422 C C . ALA A 1 308 ? -30.038 -1.120 53.927 1.00 93.88 308 ALA A C 1
ATOM 2424 O O . ALA A 1 308 ? -30.507 -0.774 52.843 1.00 93.88 308 ALA A O 1
ATOM 2425 N N . GLU A 1 309 ? -29.097 -2.065 54.029 1.00 92.94 309 GLU A N 1
ATOM 2426 C CA . GLU A 1 309 ? -28.599 -2.809 52.868 1.00 92.94 309 GLU A CA 1
ATOM 2427 C C . GLU A 1 309 ? -29.727 -3.603 52.194 1.00 92.94 309 GLU A C 1
ATOM 2429 O O . GLU A 1 309 ? -29.882 -3.544 50.971 1.00 92.94 309 GLU A O 1
ATOM 2434 N N . GLN A 1 310 ? -30.538 -4.313 52.987 1.00 94.44 310 GLN A N 1
ATOM 2435 C CA . GLN A 1 310 ? -31.679 -5.074 52.484 1.00 94.44 310 GLN A CA 1
ATOM 2436 C C . GLN A 1 310 ? -32.660 -4.169 51.730 1.00 94.44 310 GLN A C 1
ATOM 2438 O O . GLN A 1 310 ? -33.020 -4.483 50.596 1.00 94.44 310 GLN A O 1
ATOM 2443 N N . LEU A 1 311 ? -33.024 -3.016 52.303 1.00 94.62 311 LEU A N 1
ATOM 2444 C CA . LEU A 1 311 ? -33.909 -2.048 51.652 1.00 94.62 311 LEU A CA 1
ATOM 2445 C C . LEU A 1 311 ? -33.336 -1.553 50.314 1.00 94.62 311 LEU A C 1
ATOM 2447 O O . LEU A 1 311 ? -34.059 -1.492 49.320 1.00 94.62 311 LEU A O 1
ATOM 2451 N N . ALA A 1 312 ? -32.040 -1.234 50.261 1.00 93.38 312 ALA A N 1
ATOM 2452 C CA . ALA A 1 312 ? -31.387 -0.789 49.030 1.00 93.38 312 ALA A CA 1
ATOM 2453 C C . ALA A 1 312 ? -31.390 -1.881 47.940 1.00 93.38 312 ALA A C 1
ATOM 2455 O O . ALA A 1 312 ? -31.689 -1.599 46.776 1.00 93.38 312 ALA A O 1
ATOM 2456 N N . ARG A 1 313 ? -31.114 -3.141 48.312 1.00 92.44 313 ARG A N 1
ATOM 2457 C CA . ARG A 1 313 ? -31.164 -4.296 47.396 1.00 92.44 313 ARG A CA 1
ATOM 2458 C C . ARG A 1 313 ? -32.578 -4.566 46.886 1.00 92.44 313 ARG A C 1
ATOM 2460 O O . ARG A 1 313 ? -32.764 -4.763 45.686 1.00 92.44 313 ARG A O 1
ATOM 2467 N N . GLU A 1 314 ? -33.569 -4.563 47.774 1.00 94.12 314 GLU A N 1
ATOM 2468 C CA . GLU A 1 314 ? -34.974 -4.779 47.418 1.00 94.12 314 GLU A CA 1
ATOM 2469 C C . GLU A 1 314 ? -35.493 -3.673 46.500 1.00 94.12 314 GLU A C 1
ATOM 2471 O O . GLU A 1 314 ? -36.163 -3.968 45.511 1.00 94.12 314 GLU A O 1
ATOM 2476 N N . MET A 1 315 ? -35.123 -2.415 46.760 1.00 93.31 315 MET A N 1
ATOM 2477 C CA . MET A 1 315 ? -35.464 -1.288 45.893 1.00 93.31 315 MET A CA 1
ATOM 2478 C C . MET A 1 315 ? -34.905 -1.482 44.478 1.00 93.31 315 MET A C 1
ATOM 2480 O O . MET A 1 315 ? -35.650 -1.350 43.506 1.00 93.31 315 MET A O 1
ATOM 2484 N N . ALA A 1 316 ? -33.628 -1.854 44.345 1.00 90.44 316 ALA A N 1
ATOM 2485 C CA . ALA A 1 316 ? -33.020 -2.144 43.046 1.00 90.44 316 ALA A CA 1
ATOM 2486 C C . ALA A 1 316 ? -33.694 -3.339 42.344 1.00 90.44 316 ALA A C 1
ATOM 2488 O O . ALA A 1 316 ? -33.991 -3.276 41.148 1.00 90.44 316 ALA A O 1
ATOM 2489 N N . GLY A 1 317 ? -33.988 -4.409 43.089 1.00 89.88 317 GLY A N 1
ATOM 2490 C CA . GLY A 1 317 ? -34.671 -5.597 42.576 1.00 89.88 317 GLY A CA 1
ATOM 2491 C C . GLY A 1 317 ? -36.088 -5.304 42.077 1.00 89.88 317 GLY A C 1
ATOM 2492 O O . GLY A 1 317 ? -36.466 -5.762 41.002 1.00 89.88 317 GLY A O 1
ATOM 2493 N N . GLN A 1 318 ? -36.857 -4.500 42.815 1.00 90.88 318 GLN A N 1
ATOM 2494 C CA . GLN A 1 318 ? -38.207 -4.094 42.421 1.00 90.88 318 GLN A CA 1
ATOM 2495 C C . GLN A 1 318 ? -38.213 -3.102 41.255 1.00 90.88 318 GLN A C 1
ATOM 2497 O O . GLN A 1 318 ? -39.143 -3.138 40.448 1.00 90.88 318 GLN A O 1
ATOM 2502 N N . ALA A 1 319 ? -37.213 -2.220 41.174 1.00 88.56 319 ALA A N 1
ATOM 2503 C CA . ALA A 1 319 ? -37.089 -1.238 40.101 1.00 88.56 319 ALA A CA 1
ATOM 2504 C C . ALA A 1 319 ? -36.698 -1.880 38.762 1.00 88.56 319 ALA A C 1
ATOM 2506 O O . ALA A 1 319 ? -37.103 -1.398 37.702 1.00 88.56 319 ALA A O 1
ATOM 2507 N N . LYS A 1 320 ? -35.936 -2.980 38.789 1.00 87.62 320 LYS A N 1
ATOM 2508 C CA . LYS A 1 320 ? -35.457 -3.658 37.582 1.00 87.62 320 LYS A CA 1
ATOM 2509 C C . LYS A 1 320 ? -36.620 -4.064 36.667 1.00 87.62 320 LYS A C 1
ATOM 2511 O O . LYS A 1 320 ? -37.488 -4.848 37.040 1.00 87.62 320 LYS A O 1
ATOM 2516 N N . GLY A 1 321 ? -36.613 -3.534 35.444 1.00 86.25 321 GLY A N 1
ATOM 2517 C CA . GLY A 1 321 ? -37.623 -3.820 34.419 1.00 86.25 321 GLY A CA 1
ATOM 2518 C C . GLY A 1 321 ? -38.968 -3.109 34.610 1.00 86.25 321 GLY A C 1
ATOM 2519 O O . GLY A 1 321 ? -39.859 -3.289 33.782 1.00 86.25 321 GLY A O 1
ATOM 2520 N N . LYS A 1 322 ? -39.132 -2.286 35.654 1.00 87.56 322 LYS A N 1
ATOM 2521 C CA . LYS A 1 322 ? -40.356 -1.509 35.891 1.00 87.56 322 LYS A CA 1
ATOM 2522 C C . LYS A 1 322 ? -40.159 -0.039 35.534 1.00 87.56 322 LYS A C 1
ATOM 2524 O O . LYS A 1 322 ? -39.064 0.507 35.635 1.00 87.56 322 LYS A O 1
ATOM 2529 N N . LYS A 1 323 ? -41.248 0.615 35.127 1.00 86.12 323 LYS A N 1
ATOM 2530 C CA . LYS A 1 323 ? -41.294 2.072 34.945 1.00 86.12 323 LYS A CA 1
ATOM 2531 C C . LYS A 1 323 ? -41.615 2.759 36.275 1.00 86.12 323 LYS A C 1
ATOM 2533 O O . LYS A 1 323 ? -42.241 2.159 37.149 1.00 86.12 323 LYS A O 1
ATOM 2538 N N . ILE A 1 324 ? -41.209 4.024 36.407 1.00 86.00 324 ILE A N 1
ATOM 2539 C CA . ILE A 1 324 ? -41.597 4.879 37.538 1.00 86.00 324 ILE A CA 1
ATOM 2540 C C . ILE A 1 324 ? -43.133 4.946 37.598 1.00 86.00 324 ILE A C 1
ATOM 2542 O O . ILE A 1 324 ? -43.792 5.075 36.563 1.00 86.00 324 ILE A O 1
ATOM 2546 N N . ARG A 1 325 ? -43.696 4.815 38.807 1.00 86.44 325 ARG A N 1
ATOM 2547 C CA . ARG A 1 325 ? -45.148 4.873 39.047 1.00 86.44 325 ARG A CA 1
ATOM 2548 C C . ARG A 1 325 ? -45.721 6.230 38.639 1.00 86.44 325 ARG A C 1
ATOM 2550 O O . ARG A 1 325 ? -44.996 7.222 38.573 1.00 86.44 325 ARG A O 1
ATOM 2557 N N . ASN A 1 326 ? -47.028 6.289 38.387 1.00 89.31 326 ASN A N 1
ATOM 2558 C CA . ASN A 1 326 ? -47.661 7.574 38.112 1.00 89.31 326 ASN A CA 1
ATOM 2559 C C . ASN A 1 326 ? -47.626 8.483 39.363 1.00 89.31 326 ASN A C 1
ATOM 2561 O O . ASN A 1 326 ? -47.495 8.019 40.499 1.00 89.31 326 ASN A O 1
ATOM 2565 N N . VAL A 1 327 ? -47.707 9.795 39.134 1.00 88.62 327 VAL A N 1
ATOM 2566 C CA . VAL A 1 327 ? -47.516 10.813 40.181 1.00 88.62 327 VAL A CA 1
ATOM 2567 C C . VAL A 1 327 ? -48.598 10.729 41.257 1.00 88.62 327 VAL A C 1
ATOM 2569 O O . VAL A 1 327 ? -48.281 10.814 42.440 1.00 88.62 327 VAL A O 1
ATOM 2572 N N . GLU A 1 328 ? -49.853 10.508 40.868 1.00 90.31 328 GLU A N 1
ATOM 2573 C CA . GLU A 1 328 ? -50.985 10.468 41.801 1.00 90.31 328 GLU A CA 1
ATOM 2574 C C . GLU A 1 328 ? -50.950 9.222 42.704 1.00 90.31 328 GLU A C 1
ATOM 2576 O O . GLU A 1 328 ? -51.183 9.310 43.907 1.00 90.31 328 GLU A O 1
ATOM 2581 N N . GLU A 1 329 ? -50.564 8.057 42.179 1.00 89.69 329 GLU A N 1
ATOM 2582 C CA . GLU A 1 329 ? -50.345 6.839 42.969 1.00 89.69 329 GLU A CA 1
ATOM 2583 C C . GLU A 1 329 ? -49.143 6.975 43.903 1.00 89.69 329 GLU A C 1
ATOM 2585 O O . GLU A 1 329 ? -49.181 6.492 45.041 1.00 89.69 329 GLU A O 1
ATOM 2590 N N . ALA A 1 330 ? -48.069 7.625 43.443 1.00 90.31 330 ALA A N 1
ATOM 2591 C CA . ALA A 1 330 ? -46.898 7.897 44.267 1.00 90.31 330 ALA A CA 1
ATOM 2592 C C . ALA A 1 330 ? -47.252 8.830 45.437 1.00 90.31 330 ALA A C 1
ATOM 2594 O O . ALA A 1 330 ? -46.934 8.497 46.580 1.00 90.31 330 ALA A O 1
ATOM 2595 N N . LEU A 1 331 ? -47.980 9.923 45.171 1.00 91.00 331 LEU A N 1
ATOM 2596 C CA . LEU A 1 331 ? -48.494 10.845 46.190 1.00 91.00 331 LEU A CA 1
ATOM 2597 C C . LEU A 1 331 ? -49.428 10.138 47.170 1.00 91.00 331 LEU A C 1
ATOM 2599 O O . LEU A 1 331 ? -49.207 10.202 48.375 1.00 91.00 331 LEU A O 1
ATOM 2603 N N . LYS A 1 332 ? -50.412 9.384 46.667 1.00 93.38 332 LYS A N 1
ATOM 2604 C CA . LYS A 1 332 ? -51.342 8.610 47.503 1.00 93.38 332 LYS A CA 1
ATOM 2605 C C . LYS A 1 332 ? -50.608 7.637 48.427 1.00 93.38 332 LYS A C 1
ATOM 2607 O O . LYS A 1 332 ? -50.997 7.460 49.579 1.00 93.38 332 LYS A O 1
ATOM 2612 N N . THR A 1 333 ? -49.542 7.006 47.931 1.00 92.50 333 THR A N 1
ATOM 2613 C CA . THR A 1 333 ? -48.705 6.119 48.749 1.00 92.50 333 THR A CA 1
ATOM 2614 C C . THR A 1 333 ? -47.945 6.907 49.813 1.00 92.50 333 THR A C 1
ATOM 2616 O O . THR A 1 333 ? -47.921 6.480 50.962 1.00 92.50 333 THR A O 1
ATOM 2619 N N . TYR A 1 334 ? -47.336 8.040 49.451 1.00 90.56 334 TYR A N 1
ATOM 2620 C CA . TYR A 1 334 ? -46.585 8.873 50.390 1.00 90.56 334 TYR A CA 1
ATOM 2621 C C . TYR A 1 334 ? -47.478 9.408 51.516 1.00 90.56 334 TYR A C 1
ATOM 2623 O O . TYR A 1 334 ? -47.153 9.216 52.685 1.00 90.56 334 TYR A O 1
ATOM 2631 N N . GLU A 1 335 ? -48.639 9.983 51.183 1.00 90.62 335 GLU A N 1
ATOM 2632 C CA . GLU A 1 335 ? -49.587 10.543 52.158 1.00 90.62 335 GLU A CA 1
ATOM 2633 C C . GLU A 1 335 ? -50.049 9.503 53.188 1.00 90.62 335 GLU A C 1
ATOM 2635 O O . GLU A 1 335 ? -50.142 9.810 54.375 1.00 90.62 335 GLU A O 1
ATOM 2640 N N . LYS A 1 336 ? -50.239 8.240 52.778 1.00 94.56 336 LYS A N 1
ATOM 2641 C CA . LYS A 1 336 ? -50.579 7.141 53.699 1.00 94.56 336 LYS A CA 1
ATOM 2642 C C . LYS A 1 336 ? -49.534 6.944 54.807 1.00 94.56 336 LYS A C 1
ATOM 2644 O O . LYS A 1 336 ? -49.901 6.578 55.918 1.00 94.56 336 LYS A O 1
ATOM 2649 N N . TYR A 1 337 ? -48.254 7.160 54.508 1.00 91.81 337 TYR A N 1
ATOM 2650 C CA . TYR A 1 337 ? -47.144 6.980 55.454 1.00 91.81 337 TYR A CA 1
ATOM 2651 C C . TYR A 1 337 ? -46.608 8.299 56.023 1.00 91.81 337 TYR A C 1
ATOM 2653 O O . TYR A 1 337 ? -45.710 8.285 56.867 1.00 91.81 337 TYR A O 1
ATOM 2661 N N . ARG A 1 338 ? -47.146 9.441 55.585 1.00 88.38 338 ARG A N 1
ATOM 2662 C CA . ARG A 1 338 ? -46.628 10.773 55.905 1.00 88.38 338 ARG A CA 1
ATOM 2663 C C . ARG A 1 338 ? -46.549 11.023 57.403 1.00 88.38 338 ARG A C 1
ATOM 2665 O O . ARG A 1 338 ? -45.502 11.444 57.883 1.00 88.38 338 ARG A O 1
ATOM 2672 N N . THR A 1 339 ? -47.608 10.721 58.153 1.00 87.81 339 THR A N 1
ATOM 2673 C CA . THR A 1 339 ? -47.640 10.912 59.613 1.00 87.81 339 THR A CA 1
ATOM 2674 C C . THR A 1 339 ? -46.563 10.088 60.322 1.00 87.81 339 THR A C 1
ATOM 2676 O O . THR A 1 339 ? -45.870 10.607 61.195 1.00 87.81 339 THR A O 1
ATOM 2679 N N . ASP A 1 340 ? -46.362 8.834 59.913 1.00 89.50 340 ASP A N 1
ATOM 2680 C CA . ASP A 1 340 ? -45.367 7.941 60.516 1.00 89.50 340 ASP A CA 1
ATOM 2681 C C . ASP A 1 340 ? -43.929 8.365 60.192 1.00 89.50 340 ASP A C 1
ATOM 2683 O O . ASP A 1 340 ? -43.054 8.311 61.060 1.00 89.50 340 ASP A O 1
ATOM 2687 N N . ILE A 1 341 ? -43.684 8.816 58.957 1.00 86.62 341 ILE A N 1
ATOM 2688 C CA . ILE A 1 341 ? -42.392 9.371 58.530 1.00 86.62 341 ILE A CA 1
ATOM 2689 C C . ILE A 1 341 ? -42.109 10.665 59.303 1.00 86.62 341 ILE A C 1
ATOM 2691 O O . ILE A 1 341 ? -41.046 10.812 59.909 1.00 86.62 341 ILE A O 1
ATOM 2695 N N . ASN A 1 342 ? -43.085 11.573 59.355 1.00 84.44 342 ASN A N 1
ATOM 2696 C CA . ASN A 1 342 ? -42.948 12.875 59.999 1.00 84.44 342 ASN A CA 1
ATOM 2697 C C . ASN A 1 342 ? -42.798 12.779 61.520 1.00 84.44 342 ASN A C 1
ATOM 2699 O O . ASN A 1 342 ? -42.131 13.625 62.113 1.00 84.44 342 ASN A O 1
ATOM 2703 N N . LYS A 1 343 ? -43.359 11.741 62.151 1.00 88.44 343 LYS A N 1
ATOM 2704 C CA . LYS A 1 343 ? -43.152 11.454 63.575 1.00 88.44 343 LYS A CA 1
ATOM 2705 C C . LYS A 1 343 ? -41.706 11.052 63.888 1.00 88.44 343 LYS A C 1
ATOM 2707 O O . LYS A 1 343 ? -41.231 11.320 64.986 1.00 88.44 343 LYS A O 1
ATOM 2712 N N . LYS A 1 344 ? -41.016 10.398 62.947 1.00 88.25 344 LYS A N 1
ATOM 2713 C CA . LYS A 1 344 ? -39.651 9.876 63.135 1.00 88.25 344 LYS A CA 1
ATOM 2714 C C . LYS A 1 344 ? -38.549 10.840 62.697 1.00 88.25 344 LYS A C 1
ATOM 2716 O O . LYS A 1 344 ? -37.424 10.682 63.152 1.00 88.25 344 LYS A O 1
ATOM 2721 N N . ILE A 1 345 ? -38.859 11.813 61.839 1.00 84.62 345 ILE A N 1
ATOM 2722 C CA . ILE A 1 345 ? -37.910 12.828 61.360 1.00 84.62 345 ILE A CA 1
ATOM 2723 C C . ILE A 1 345 ? -38.342 14.195 61.890 1.00 84.62 345 ILE A C 1
ATOM 2725 O O . ILE A 1 345 ? -39.344 14.759 61.430 1.00 84.62 345 ILE A O 1
ATOM 2729 N N . ASN A 1 346 ? -37.586 14.727 62.854 1.00 82.06 346 ASN A N 1
ATOM 2730 C CA . ASN A 1 346 ? -37.911 15.995 63.506 1.00 82.06 346 ASN A CA 1
ATOM 2731 C C . ASN A 1 346 ? -37.567 17.209 62.610 1.00 82.06 346 ASN A C 1
ATOM 2733 O O . ASN A 1 346 ? -36.955 17.079 61.548 1.00 82.06 346 ASN A O 1
ATOM 2737 N N . ALA A 1 347 ? -37.965 18.415 63.028 1.00 82.62 347 ALA A N 1
ATOM 2738 C CA . ALA A 1 347 ? -37.751 19.635 62.242 1.00 82.62 347 ALA A CA 1
ATOM 2739 C C . ALA A 1 347 ? -36.263 19.963 61.997 1.00 82.62 347 ALA A C 1
ATOM 2741 O O . ALA A 1 347 ? -35.915 20.449 60.920 1.00 82.62 347 ALA A O 1
ATOM 2742 N N . LYS A 1 348 ? -35.379 19.668 62.962 1.00 87.12 348 LYS A N 1
ATOM 2743 C CA . LYS A 1 348 ? -33.930 19.873 62.815 1.00 87.12 348 LYS A CA 1
ATOM 2744 C C . LYS A 1 348 ? -33.346 18.903 61.791 1.00 87.12 348 LYS A C 1
ATOM 2746 O O . LYS A 1 348 ? -32.581 19.329 60.932 1.00 87.12 348 LYS A O 1
ATOM 2751 N N . ASP A 1 349 ? -33.769 17.641 61.828 1.00 88.81 349 ASP A N 1
ATOM 2752 C CA . ASP A 1 349 ? -33.332 16.619 60.877 1.00 88.81 349 ASP A CA 1
ATOM 2753 C C . ASP A 1 349 ? -33.750 16.988 59.446 1.00 88.81 349 ASP A C 1
ATOM 2755 O O . ASP A 1 349 ? -32.943 16.891 58.526 1.00 88.81 349 ASP A O 1
ATOM 2759 N N . ARG A 1 350 ? -34.978 17.491 59.238 1.00 85.62 350 ARG A N 1
ATOM 2760 C CA . ARG A 1 350 ? -35.441 17.945 57.909 1.00 85.62 350 ARG A CA 1
ATOM 2761 C C . ARG A 1 350 ? -34.656 19.141 57.386 1.00 85.62 350 ARG A C 1
ATOM 2763 O O . ARG A 1 350 ? -34.291 19.161 56.211 1.00 85.62 350 ARG A O 1
ATOM 2770 N N . ALA A 1 351 ? -34.372 20.117 58.248 1.00 88.25 351 ALA A N 1
ATOM 2771 C CA . ALA A 1 351 ? -33.541 21.260 57.886 1.00 88.25 351 ALA A CA 1
ATOM 2772 C C . ALA A 1 351 ? -32.117 20.816 57.507 1.00 88.25 351 ALA A C 1
ATOM 2774 O O . ALA A 1 351 ? -31.584 21.278 56.498 1.00 88.25 351 ALA A O 1
ATOM 2775 N N . ALA A 1 352 ? -31.541 19.873 58.261 1.00 91.75 352 ALA A N 1
ATOM 2776 C CA . ALA A 1 352 ? -30.229 19.301 57.976 1.00 91.75 352 ALA A CA 1
ATOM 2777 C C . ALA A 1 352 ? -30.211 18.506 56.657 1.00 91.75 352 ALA A C 1
ATOM 2779 O O . ALA A 1 352 ? -29.303 18.695 55.851 1.00 91.75 352 ALA A O 1
ATOM 2780 N N . ILE A 1 353 ? -31.230 17.677 56.394 1.00 90.69 353 ILE A N 1
ATOM 2781 C CA . ILE A 1 353 ? -31.381 16.935 55.129 1.00 90.69 353 ILE A CA 1
ATOM 2782 C C . ILE A 1 353 ? -31.457 17.903 53.944 1.00 90.69 353 ILE A C 1
ATOM 2784 O O . ILE A 1 353 ? -30.777 17.704 52.940 1.00 90.69 353 ILE A O 1
ATOM 2788 N N . ALA A 1 354 ? -32.252 18.967 54.054 1.00 90.12 354 ALA A N 1
ATOM 2789 C CA . ALA A 1 354 ? -32.392 19.939 52.979 1.00 90.12 354 ALA A CA 1
ATOM 2790 C C . ALA A 1 354 ? -31.101 20.728 52.712 1.00 90.12 354 ALA A C 1
ATOM 2792 O O . ALA A 1 354 ? -30.715 20.881 51.556 1.00 90.12 354 ALA A O 1
ATOM 2793 N N . ALA A 1 355 ? -30.409 21.181 53.763 1.00 91.81 355 ALA A N 1
ATOM 2794 C CA . ALA A 1 355 ? -29.122 21.861 53.622 1.00 91.81 355 ALA A CA 1
ATOM 2795 C C . ALA A 1 355 ? -28.054 20.937 53.008 1.00 91.81 355 ALA A C 1
ATOM 2797 O O . ALA A 1 355 ? -27.304 21.355 52.126 1.00 91.81 355 ALA A O 1
ATOM 2798 N N . ALA A 1 356 ? -28.025 19.664 53.419 1.00 90.50 356 ALA A N 1
ATOM 2799 C CA . ALA A 1 356 ? -27.138 18.662 52.838 1.00 90.50 356 ALA A CA 1
ATOM 2800 C C . ALA A 1 356 ? -27.405 18.463 51.335 1.00 90.50 356 ALA A C 1
ATOM 2802 O O . ALA A 1 356 ? -26.458 18.469 50.549 1.00 90.50 356 ALA A O 1
ATOM 2803 N N . LEU A 1 357 ? -28.675 18.351 50.923 1.00 89.06 357 LEU A N 1
ATOM 2804 C CA . LEU A 1 357 ? -29.068 18.214 49.514 1.00 89.06 357 LEU A CA 1
ATOM 2805 C C . LEU A 1 357 ? -28.722 19.452 48.678 1.00 89.06 357 LEU A C 1
ATOM 2807 O O . LEU A 1 357 ? -28.276 19.308 47.545 1.00 89.06 357 LEU A O 1
ATOM 2811 N N . GLU A 1 358 ? -28.873 20.658 49.223 1.00 85.44 358 GLU A N 1
ATOM 2812 C CA . GLU A 1 358 ? -28.488 21.897 48.531 1.00 85.44 358 GLU A CA 1
ATOM 2813 C C . GLU A 1 358 ? -26.972 22.030 48.358 1.00 85.44 358 GLU A C 1
ATOM 2815 O O . GLU A 1 358 ? -26.514 22.590 47.365 1.00 85.44 358 GLU A O 1
ATOM 2820 N N . SER A 1 359 ? -26.185 21.479 49.285 1.00 88.56 359 SER A N 1
ATOM 2821 C CA . SER A 1 359 ? -24.720 21.485 49.188 1.00 88.56 359 SER A CA 1
ATOM 2822 C C . SER A 1 359 ? -24.141 20.477 48.182 1.00 88.56 359 SER A C 1
ATOM 2824 O O . SER A 1 359 ? -22.923 20.421 47.991 1.00 88.56 359 SER A O 1
ATOM 2826 N N . VAL A 1 360 ? -24.988 19.668 47.536 1.00 87.31 360 VAL A N 1
ATOM 2827 C CA . VAL A 1 360 ? -24.559 18.652 46.573 1.00 87.31 360 VAL A CA 1
ATOM 2828 C C . VAL A 1 360 ? -23.875 19.289 45.364 1.00 87.31 360 VAL A C 1
ATOM 2830 O O . VAL A 1 360 ? -24.460 20.070 44.615 1.00 87.31 360 VAL A O 1
ATOM 2833 N N . LYS A 1 361 ? -22.645 18.851 45.095 1.00 86.31 361 LYS A N 1
ATOM 2834 C CA . LYS A 1 361 ? -21.935 19.172 43.856 1.00 86.31 361 LYS A CA 1
ATOM 2835 C C . LYS A 1 361 ? -22.341 18.194 42.757 1.00 86.31 361 LYS A C 1
ATOM 2837 O O . LYS A 1 361 ? -22.028 17.005 42.809 1.00 86.31 361 LYS A O 1
ATOM 2842 N N . LEU A 1 362 ? -23.024 18.704 41.734 1.00 81.62 362 LEU A N 1
ATOM 2843 C CA . LEU A 1 362 ? -23.523 17.896 40.612 1.00 81.62 362 LEU A CA 1
ATOM 2844 C C . LEU A 1 362 ? -22.403 17.192 39.836 1.00 81.62 362 LEU A C 1
ATOM 2846 O O . LEU A 1 362 ? -22.608 16.077 39.356 1.00 81.62 362 LEU A O 1
ATOM 2850 N N . SER A 1 363 ? -21.222 17.812 39.745 1.00 79.75 363 SER A N 1
ATOM 2851 C CA . SER A 1 363 ? -20.022 17.213 39.146 1.00 79.75 363 SER A CA 1
ATOM 2852 C C . SER A 1 363 ? -19.648 15.892 39.815 1.00 79.75 363 SER A C 1
ATOM 2854 O O . SER A 1 363 ? -19.352 14.911 39.132 1.00 79.75 363 SER A O 1
ATOM 2856 N N . ASP A 1 364 ? -19.727 15.854 41.144 1.00 78.94 364 ASP A N 1
ATOM 2857 C CA . ASP A 1 364 ? -19.257 14.735 41.957 1.00 78.94 364 ASP A CA 1
ATOM 2858 C C . ASP A 1 364 ? -20.258 13.573 41.882 1.00 78.94 364 ASP A C 1
ATOM 2860 O O . ASP A 1 364 ? -19.876 12.406 41.776 1.00 78.94 364 ASP A O 1
ATOM 2864 N N . ILE A 1 365 ? -21.559 13.885 41.850 1.00 84.25 365 ILE A N 1
ATOM 2865 C CA . ILE A 1 365 ? -22.611 12.865 41.764 1.00 84.25 365 ILE A CA 1
ATOM 2866 C C . ILE A 1 365 ? -22.797 12.335 40.340 1.00 84.25 365 ILE A C 1
ATOM 2868 O O . ILE A 1 365 ? -23.081 11.151 40.186 1.00 84.25 365 ILE A O 1
ATOM 2872 N N . SER A 1 366 ? -22.592 13.145 39.298 1.00 84.25 366 SER A N 1
ATOM 2873 C CA . SER A 1 366 ? -22.767 12.714 37.900 1.00 84.25 366 SER A CA 1
ATOM 2874 C C . SER A 1 366 ? -21.913 11.484 37.548 1.00 84.25 366 SER A C 1
ATOM 2876 O O . SER A 1 366 ? -22.399 10.520 36.953 1.00 84.25 366 SER A O 1
ATOM 2878 N N . SER A 1 367 ? -20.654 11.456 37.999 1.00 86.25 367 SER A N 1
ATOM 2879 C CA . SER A 1 367 ? -19.759 10.305 37.803 1.00 86.25 367 SER A CA 1
ATOM 2880 C C . SER A 1 367 ? -20.271 9.042 38.510 1.00 86.25 367 SER A C 1
ATOM 2882 O O . SER A 1 367 ? -20.364 7.972 37.900 1.00 86.25 367 SER A O 1
ATOM 2884 N N . ASN A 1 368 ? -20.687 9.170 39.774 1.00 89.88 368 ASN A N 1
ATOM 2885 C CA . ASN A 1 368 ? -21.251 8.063 40.550 1.00 89.88 368 ASN A CA 1
ATOM 2886 C C . ASN A 1 368 ? -22.568 7.561 39.948 1.00 89.88 368 ASN A C 1
ATOM 2888 O O . ASN A 1 368 ? -22.801 6.357 39.880 1.00 89.88 368 ASN A O 1
ATOM 2892 N N . LEU A 1 369 ? -23.405 8.471 39.452 1.00 89.06 369 LEU A N 1
ATOM 2893 C CA . LEU A 1 369 ? -24.678 8.165 38.815 1.00 89.06 369 LEU A CA 1
ATOM 2894 C C . LEU A 1 369 ? -24.491 7.359 37.527 1.00 89.06 369 LEU A C 1
ATOM 2896 O O . LEU A 1 369 ? -25.223 6.397 37.305 1.00 89.06 369 LEU A O 1
ATOM 2900 N N . ASN A 1 370 ? -23.479 7.678 36.716 1.00 88.31 370 ASN A N 1
ATOM 2901 C CA . ASN A 1 370 ? -23.130 6.885 35.535 1.00 88.31 370 ASN A CA 1
ATOM 2902 C C . ASN A 1 370 ? -22.667 5.467 35.908 1.00 88.31 370 ASN A C 1
ATOM 2904 O O . ASN A 1 370 ? -23.058 4.496 35.254 1.00 88.31 370 ASN A O 1
ATOM 2908 N N . ARG A 1 371 ? -21.877 5.326 36.982 1.00 91.50 371 ARG A N 1
ATOM 2909 C CA . ARG A 1 371 ? -21.438 4.015 37.493 1.00 91.50 371 ARG A CA 1
ATOM 2910 C C . ARG A 1 371 ? -22.612 3.200 38.030 1.00 91.50 371 ARG A C 1
ATOM 2912 O O . ARG A 1 371 ? -22.761 2.049 37.637 1.00 91.50 371 ARG A O 1
ATOM 2919 N N . PHE A 1 372 ? -23.485 3.792 38.845 1.00 92.00 372 PHE A N 1
ATOM 2920 C CA . PHE A 1 372 ? -24.697 3.119 39.320 1.00 92.00 372 PHE A CA 1
ATOM 2921 C C . PHE A 1 372 ? -25.622 2.734 38.171 1.00 92.00 372 PHE A C 1
ATOM 2923 O O . PHE A 1 372 ? -26.104 1.608 38.139 1.00 92.00 372 PHE A O 1
ATOM 2930 N N . SER A 1 373 ? -25.824 3.627 37.201 1.00 90.88 373 SER A N 1
ATOM 2931 C CA . SER A 1 373 ? -26.648 3.348 36.022 1.00 90.88 373 SER A CA 1
ATOM 2932 C C . SER A 1 373 ? -26.125 2.116 35.285 1.00 90.88 373 SER A C 1
ATOM 2934 O O . SER A 1 373 ? -26.869 1.160 35.080 1.00 90.88 373 SER A O 1
ATOM 2936 N N . ARG A 1 374 ? -24.817 2.059 35.002 1.00 92.19 374 ARG A N 1
ATOM 2937 C CA . ARG A 1 374 ? -24.193 0.896 34.358 1.00 92.19 374 ARG A CA 1
ATOM 2938 C C . ARG A 1 374 ? -24.265 -0.375 35.212 1.00 92.19 374 ARG A C 1
ATOM 2940 O O . ARG A 1 374 ? -24.631 -1.421 34.688 1.00 92.19 374 ARG A O 1
ATOM 2947 N N . GLY A 1 375 ? -23.960 -0.294 36.509 1.00 91.75 375 GLY A N 1
ATOM 2948 C CA . GLY A 1 375 ? -23.970 -1.443 37.424 1.00 91.75 375 GLY A CA 1
ATOM 2949 C C . GLY A 1 375 ? -25.368 -2.018 37.680 1.00 91.75 375 GLY A C 1
ATOM 2950 O O . GLY A 1 375 ? -25.515 -3.225 37.862 1.00 91.75 375 GLY A O 1
ATOM 2951 N N . LEU A 1 376 ? -26.401 -1.171 37.646 1.00 91.50 376 LEU A N 1
ATOM 2952 C CA . LEU A 1 376 ? -27.804 -1.549 37.850 1.00 91.50 376 LEU A CA 1
ATOM 2953 C C . LEU A 1 376 ? -28.560 -1.829 36.538 1.00 91.50 376 LEU A C 1
ATOM 2955 O O . LEU A 1 376 ? -29.688 -2.321 36.578 1.00 91.50 376 LEU A O 1
ATOM 2959 N N . GLY A 1 377 ? -27.948 -1.563 35.379 1.00 88.12 377 GLY A N 1
ATOM 2960 C CA . GLY A 1 377 ? -28.505 -1.881 34.060 1.00 88.12 377 GLY A CA 1
ATOM 2961 C C . GLY A 1 377 ? -29.389 -0.794 33.434 1.00 88.12 377 GLY A C 1
ATOM 2962 O O . GLY A 1 377 ? -30.198 -1.099 32.560 1.00 88.12 377 GLY A O 1
ATOM 2963 N N . TYR A 1 378 ? -29.249 0.465 33.852 1.00 84.75 378 TYR A N 1
ATOM 2964 C CA . TYR A 1 378 ? -29.842 1.626 33.188 1.00 84.75 378 TYR A CA 1
ATOM 2965 C C . TYR A 1 378 ? -28.842 2.252 32.201 1.00 84.75 378 TYR A C 1
ATOM 2967 O O . TYR A 1 378 ? -27.754 2.669 32.586 1.00 84.75 378 TYR A O 1
ATOM 2975 N N . ALA A 1 379 ? -29.215 2.339 30.922 1.00 73.31 379 ALA A N 1
ATOM 2976 C CA . ALA A 1 379 ? -28.373 2.900 29.853 1.00 73.31 379 ALA A CA 1
ATOM 2977 C C . ALA A 1 379 ? -28.939 4.203 29.245 1.00 73.31 379 ALA A C 1
ATOM 2979 O O . ALA A 1 379 ? -28.529 4.617 28.163 1.00 73.31 379 ALA A O 1
ATOM 2980 N N . GLY A 1 380 ? -29.912 4.835 29.912 1.00 73.19 380 GLY A N 1
ATOM 2981 C CA . GLY A 1 380 ? -30.567 6.055 29.435 1.00 73.19 380 GLY A CA 1
ATOM 2982 C C . GLY A 1 380 ? -29.854 7.342 29.859 1.00 73.19 380 GLY A C 1
ATOM 2983 O O . GLY A 1 380 ? -28.996 7.345 30.740 1.00 73.19 380 GLY A O 1
ATOM 2984 N N . LYS A 1 381 ? -30.245 8.469 29.252 1.00 72.31 381 LYS A N 1
ATOM 2985 C CA . LYS A 1 381 ? -29.805 9.803 29.689 1.00 72.31 381 LYS A CA 1
ATOM 2986 C C . LYS A 1 381 ? -30.643 10.262 30.880 1.00 72.31 381 LYS A C 1
ATOM 2988 O O . LYS A 1 381 ? -31.852 10.049 30.902 1.00 72.31 381 LYS A O 1
ATOM 2993 N N . ILE A 1 382 ? -30.002 10.901 31.853 1.00 73.50 382 ILE A N 1
ATOM 2994 C CA . ILE A 1 382 ? -30.685 11.562 32.969 1.00 73.50 382 ILE A CA 1
ATOM 2995 C C . ILE A 1 382 ? -30.669 13.058 32.679 1.00 73.50 382 ILE A C 1
ATOM 2997 O O . ILE A 1 382 ? -29.603 13.666 32.595 1.00 73.50 382 ILE A O 1
ATOM 3001 N N . THR A 1 383 ? -31.847 13.637 32.475 1.00 73.75 383 THR A N 1
ATOM 3002 C CA . THR A 1 383 ? -32.037 15.075 32.260 1.00 73.75 383 THR A CA 1
ATOM 3003 C C . THR A 1 383 ? -32.485 15.739 33.562 1.00 73.75 383 THR A C 1
ATOM 3005 O O . THR A 1 383 ? -33.085 15.099 34.422 1.00 73.75 383 THR A O 1
ATOM 3008 N N . ASN A 1 384 ? -32.174 17.028 33.732 1.00 77.75 384 ASN A N 1
ATOM 3009 C CA . ASN A 1 384 ? -32.680 17.860 34.834 1.00 77.75 384 ASN A CA 1
ATOM 3010 C C . ASN A 1 384 ? -32.314 17.382 36.257 1.00 77.75 384 ASN A C 1
ATOM 3012 O O . ASN A 1 384 ? -33.052 17.628 37.208 1.00 77.75 384 ASN A O 1
ATOM 3016 N N . PHE A 1 385 ? -31.161 16.725 36.434 1.00 82.31 385 PHE A N 1
ATOM 3017 C CA . PHE A 1 385 ? -30.723 16.234 37.750 1.00 82.31 385 PHE A CA 1
ATOM 3018 C C . PHE A 1 385 ? -30.511 17.365 38.779 1.00 82.31 385 PHE A C 1
ATOM 3020 O O . PHE A 1 385 ? -30.797 17.183 39.959 1.00 82.31 385 PHE A O 1
ATOM 3027 N N . ALA A 1 386 ? -30.071 18.543 38.319 1.00 82.88 386 ALA A N 1
ATOM 3028 C CA . ALA A 1 386 ? -29.943 19.752 39.138 1.00 82.88 386 ALA A CA 1
ATOM 3029 C C . ALA A 1 386 ? -31.290 20.169 39.746 1.00 82.88 386 ALA A C 1
ATOM 3031 O O . ALA A 1 386 ? -31.437 20.202 40.966 1.00 82.88 386 ALA A O 1
ATOM 3032 N N . ASP A 1 387 ? -32.287 20.384 38.883 1.00 85.38 387 ASP A N 1
ATOM 3033 C CA . ASP A 1 387 ? -33.661 20.693 39.279 1.00 85.38 387 ASP A CA 1
ATOM 3034 C C . ASP A 1 387 ? -34.228 19.632 40.221 1.00 85.38 387 ASP A C 1
ATOM 3036 O O . ASP A 1 387 ? -34.909 19.962 41.188 1.00 85.38 387 ASP A O 1
ATOM 3040 N N . TRP A 1 388 ? -33.952 18.353 39.949 1.00 87.19 388 TRP A N 1
ATOM 3041 C CA . TRP A 1 388 ? -34.441 17.249 40.768 1.00 87.19 388 TRP A CA 1
ATOM 3042 C C . TRP A 1 388 ? -33.913 17.321 42.208 1.00 87.19 388 TRP A C 1
ATOM 3044 O O . TRP A 1 388 ? -34.699 17.178 43.144 1.00 87.19 388 TRP A O 1
ATOM 3054 N N . ILE A 1 389 ? -32.619 17.607 42.402 1.00 87.62 389 ILE A N 1
ATOM 3055 C CA . ILE A 1 389 ? -32.029 17.793 43.739 1.00 87.62 389 ILE A CA 1
ATOM 3056 C C . ILE A 1 389 ? -32.597 19.042 44.422 1.00 87.62 389 ILE A C 1
ATOM 3058 O O . ILE A 1 389 ? -32.948 18.989 45.602 1.00 87.62 389 ILE A O 1
ATOM 3062 N N . THR A 1 390 ? -32.735 20.153 43.693 1.00 88.19 390 THR A N 1
ATOM 3063 C CA . THR A 1 390 ? -33.305 21.395 44.235 1.00 88.19 390 THR A CA 1
ATOM 3064 C C . THR A 1 390 ? -34.747 21.200 44.705 1.00 88.19 390 THR A C 1
ATOM 3066 O O . THR A 1 390 ? -35.098 21.609 45.814 1.00 88.19 390 THR A O 1
ATOM 3069 N N . GLU A 1 391 ? -35.588 20.545 43.902 1.00 90.50 391 GLU A N 1
ATOM 3070 C CA . GLU A 1 391 ? -36.976 20.260 44.274 1.00 90.50 391 GLU A CA 1
ATOM 3071 C C . GLU A 1 391 ? -37.073 19.223 45.404 1.00 90.50 391 GLU A C 1
ATOM 3073 O O . GLU A 1 391 ? -37.972 19.329 46.238 1.00 90.50 391 GLU A O 1
ATOM 3078 N N . PHE A 1 392 ? -36.119 18.288 45.519 1.00 90.06 392 PHE A N 1
ATOM 3079 C CA . PHE A 1 392 ? -36.012 17.421 46.699 1.00 90.06 392 PHE A CA 1
ATOM 3080 C C . PHE A 1 392 ? -35.758 18.263 47.957 1.00 90.06 392 PHE A C 1
ATOM 3082 O O . PHE A 1 392 ? -36.497 18.149 48.935 1.00 90.06 392 PHE A O 1
ATOM 3089 N N . GLY A 1 393 ? -34.746 19.138 47.939 1.00 89.69 393 GLY A N 1
ATOM 3090 C CA . GLY A 1 393 ? -34.408 19.994 49.081 1.00 89.69 393 GLY A CA 1
ATOM 3091 C C . GLY A 1 393 ? -35.594 20.848 49.545 1.00 89.69 393 GLY A C 1
ATOM 3092 O O . GLY A 1 393 ? -35.908 20.889 50.738 1.00 89.69 393 GLY A O 1
ATOM 3093 N N . LYS A 1 394 ? -36.329 21.450 48.597 1.00 90.44 394 LYS A N 1
ATOM 3094 C CA . LYS A 1 394 ? -37.569 22.192 48.883 1.00 90.44 394 LYS A CA 1
ATOM 3095 C C . LYS A 1 394 ? -38.654 21.302 49.486 1.00 90.44 394 LYS A C 1
ATOM 3097 O O . LYS A 1 394 ? -39.274 21.707 50.472 1.00 90.44 394 LYS A O 1
ATOM 3102 N N . ALA A 1 395 ? -38.874 20.106 48.940 1.00 89.69 395 ALA A N 1
ATOM 3103 C CA . ALA A 1 395 ? -39.871 19.169 49.454 1.00 89.69 395 ALA A CA 1
ATOM 3104 C C . ALA A 1 395 ? -39.556 18.728 50.893 1.00 89.69 395 ALA A C 1
ATOM 3106 O O . ALA A 1 395 ? -40.449 18.719 51.736 1.00 89.69 395 ALA A O 1
ATOM 3107 N N . ALA A 1 396 ? -38.283 18.476 51.215 1.00 88.00 396 ALA A N 1
ATOM 3108 C CA . ALA A 1 396 ? -37.855 18.120 52.568 1.00 88.00 396 ALA A CA 1
ATOM 3109 C C . ALA A 1 396 ? -38.097 19.245 53.598 1.00 88.00 396 ALA A C 1
ATOM 3111 O O . ALA A 1 396 ? -38.451 18.952 54.740 1.00 88.00 396 ALA A O 1
ATOM 3112 N N . ARG A 1 397 ? -37.946 20.526 53.209 1.00 86.56 397 ARG A N 1
ATOM 3113 C CA . ARG A 1 397 ? -38.232 21.683 54.089 1.00 86.56 397 ARG A CA 1
ATOM 3114 C C . ARG A 1 397 ? -39.718 21.969 54.245 1.00 86.56 397 ARG A C 1
ATOM 3116 O O . ARG A 1 397 ? -40.170 22.266 55.344 1.00 86.56 397 ARG A O 1
ATOM 3123 N N . THR A 1 398 ? -40.446 21.952 53.132 1.00 87.31 398 THR A N 1
ATOM 3124 C CA . THR A 1 398 ? -41.831 22.448 53.057 1.00 87.31 398 THR A CA 1
ATOM 3125 C C . THR A 1 398 ? -42.878 21.356 53.248 1.00 87.31 398 THR A C 1
ATOM 3127 O O . THR A 1 398 ? -44.060 21.664 53.360 1.00 87.31 398 THR A O 1
ATOM 3130 N N . ASP A 1 399 ? -42.455 20.089 53.266 1.00 85.88 399 ASP A N 1
ATOM 3131 C CA . ASP A 1 399 ? -43.326 18.910 53.255 1.00 85.88 399 ASP A CA 1
ATOM 3132 C C . ASP A 1 399 ? -44.319 18.899 52.072 1.00 85.88 399 ASP A C 1
ATOM 3134 O O . ASP A 1 399 ? -45.402 18.318 52.140 1.00 85.88 399 ASP A O 1
ATOM 3138 N N . ASN A 1 400 ? -43.947 19.560 50.966 1.00 89.12 400 ASN A N 1
ATOM 3139 C CA . ASN A 1 400 ? -44.696 19.590 49.713 1.00 89.12 400 ASN A CA 1
ATOM 3140 C C . ASN A 1 400 ? -43.982 18.753 48.639 1.00 89.12 400 ASN A C 1
ATOM 3142 O O . ASN A 1 400 ? -43.073 19.224 47.957 1.00 89.12 400 ASN A O 1
ATOM 3146 N N . TRP A 1 401 ? -44.421 17.504 48.469 1.00 89.44 401 TRP A N 1
ATOM 3147 C CA . TRP A 1 401 ? -43.768 16.515 47.598 1.00 89.44 401 TRP A CA 1
ATOM 3148 C C . TRP A 1 401 ? -44.272 16.496 46.151 1.00 89.44 401 TRP A C 1
ATOM 3150 O O . TRP A 1 401 ? -43.664 15.855 45.291 1.00 89.44 401 TRP A O 1
ATOM 3160 N N . ARG A 1 402 ? -45.367 17.204 45.847 1.00 89.69 402 ARG A N 1
ATOM 3161 C CA . ARG A 1 402 ? -45.980 17.201 44.509 1.00 89.69 402 ARG A CA 1
ATOM 3162 C C . ARG A 1 402 ? -45.049 17.751 43.413 1.00 89.69 402 ARG A C 1
ATOM 3164 O O . ARG A 1 402 ? -44.921 17.070 42.394 1.00 89.69 402 ARG A O 1
ATOM 3171 N N . PRO A 1 403 ? -44.358 18.899 43.588 1.00 90.12 403 PRO A N 1
ATOM 3172 C CA . PRO A 1 403 ? -43.419 19.412 42.584 1.00 90.12 403 PRO A CA 1
ATOM 3173 C C . PRO A 1 403 ? -42.263 18.443 42.294 1.00 90.12 403 PRO A C 1
ATOM 3175 O O . PRO A 1 403 ? -41.935 18.194 41.134 1.00 90.12 403 PRO A O 1
ATOM 3178 N N . PHE A 1 404 ? -41.708 17.825 43.340 1.00 88.81 404 PHE A N 1
ATOM 3179 C CA . PHE A 1 404 ? -40.634 16.839 43.227 1.00 88.81 404 PHE A CA 1
ATOM 3180 C C . PHE A 1 404 ? -41.059 15.598 42.427 1.00 88.81 404 PHE A C 1
ATOM 3182 O O . PHE A 1 404 ? -40.344 15.170 41.522 1.00 88.81 404 PHE A O 1
ATOM 3189 N N . LEU A 1 405 ? -42.242 15.039 42.704 1.00 86.81 405 LEU A N 1
ATOM 3190 C CA . LEU A 1 405 ? -42.742 13.854 41.997 1.00 86.81 405 LEU A CA 1
ATOM 3191 C C . LEU A 1 405 ? -43.090 14.136 40.527 1.00 86.81 405 LEU A C 1
ATOM 3193 O O . LEU A 1 405 ? -42.893 13.266 39.681 1.00 86.81 405 LEU A O 1
ATOM 3197 N N . LEU A 1 406 ? -43.541 15.349 40.190 1.00 85.25 406 LEU A N 1
ATOM 3198 C CA . LEU A 1 406 ? -43.775 15.756 38.796 1.00 85.25 406 LEU A CA 1
ATOM 3199 C C . LEU A 1 406 ? -42.476 15.802 37.975 1.00 85.25 406 LEU A C 1
ATOM 3201 O O . LEU A 1 406 ? -42.482 15.443 36.798 1.00 85.25 406 LEU A O 1
ATOM 3205 N N . LYS A 1 407 ? -41.356 16.187 38.600 1.00 82.12 407 LYS A N 1
ATOM 3206 C CA . LYS A 1 407 ? -40.028 16.260 37.967 1.00 82.12 407 LYS A CA 1
ATOM 3207 C C . LYS A 1 407 ? -39.356 14.895 37.758 1.00 82.12 407 LYS A C 1
ATOM 3209 O O . LYS A 1 407 ? -38.372 14.827 37.033 1.00 82.12 407 LYS A O 1
ATOM 3214 N N . GLN A 1 408 ? -39.875 13.813 38.349 1.00 74.44 408 GLN A N 1
ATOM 3215 C CA . GLN A 1 408 ? -39.334 12.453 38.179 1.00 74.44 408 GLN A CA 1
ATOM 3216 C C . GLN A 1 408 ? -39.715 11.790 36.850 1.00 74.44 408 GLN A C 1
ATOM 3218 O O . GLN A 1 408 ? -39.169 10.736 36.522 1.00 74.44 408 GLN A O 1
ATOM 3223 N N . LYS A 1 409 ? -40.653 12.363 36.082 1.00 62.53 409 LYS A N 1
ATOM 3224 C CA . LYS A 1 409 ? -40.968 11.840 34.752 1.00 62.53 409 LYS A CA 1
ATOM 3225 C C . LYS A 1 409 ? -39.788 12.098 33.806 1.00 62.53 409 LYS A C 1
ATOM 3227 O O . LYS A 1 409 ? -39.421 13.260 33.630 1.00 62.53 409 LYS A O 1
ATOM 3232 N N . PRO A 1 410 ? -39.229 11.056 33.164 1.00 53.28 410 PRO A N 1
ATOM 3233 C CA . PRO A 1 410 ? -38.378 11.281 32.011 1.00 53.28 410 PRO A CA 1
ATOM 3234 C C . PRO A 1 410 ? -39.215 11.978 30.930 1.00 53.28 410 PRO A C 1
ATOM 3236 O O . PRO A 1 410 ? -40.358 11.579 30.691 1.00 53.28 410 PRO A O 1
ATOM 3239 N N . SER A 1 411 ? -38.658 13.040 30.345 1.00 41.88 411 SER A N 1
ATOM 3240 C CA . SER A 1 411 ? -39.172 13.695 29.134 1.00 41.88 411 SER A CA 1
ATOM 3241 C C . SER A 1 411 ? -39.159 12.747 27.947 1.00 41.88 411 SER A C 1
ATOM 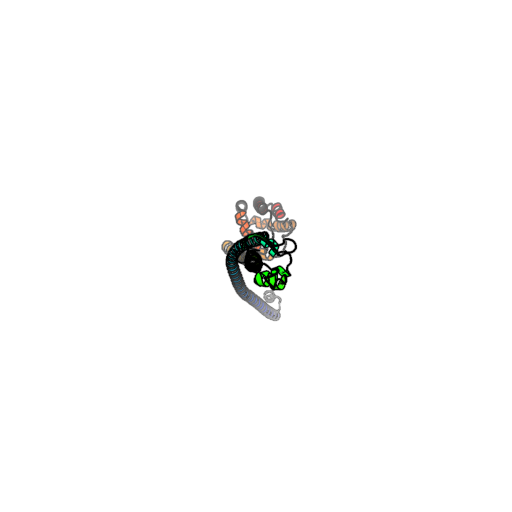3243 O O . SER A 1 411 ? -38.101 12.089 27.786 1.00 41.88 411 SER A O 1
#

pLDDT: mean 92.54, std 6.17, range [41.88, 98.38]

InterPro domains:
  IPR000293 Channel forming colicin, C-terminal cytotoxic [PF01024] (277-407)
  IPR000293 Channel forming colicin, C-terminal cytotoxic [PR00280] (321-336)
  IPR000293 Channel forming colicin, C-terminal cytotoxic [PR00280] (340-356)
  IPR000293 Channel forming colicin, C-terminal cytotoxic [PR00280] (398-411)
  IPR014739 Channel forming colicin, N-terminal domain superfamily [SSF58096] (1-287)
  IPR014740 Channel forming colicin, central receptor recognition [PF11504] (119-190)
  IPR038283 Channel forming colicin, C-terminal domain superfamily [G3DSA:1.10.490.30] (305-409)

Sequence (411 aa):
MLFADADSLRISPREARSLIEQAEKRQKDAQNADKKAADMLAEYERRKGILNTRLSELEKKGGAALAVLDAQQARLLEQQTRNDRAISEARNKLSSVTESLNTARNALTRAEQQLTQQKNTPDGKTIVSSEKFPGRSSTNHSIVVSGDPRFADTIKITTSAVIDNRANLNYLLTHSGLDYKRNILNDRNPVVTEDVEGDKKIYNAEVTEWDKLRQRLLDARNKITSAESAVNSVRNNLSARTNEQKHANDALNALLKEKENTRNQLAGINQKIAEEKRKQDELKATKDAINFTTEFLKSVSEKYGAKAEQLAREMAGQAKGKKIRNVEEALKTYEKYRTDINKKINAKDRAAIAAALESVKLSDISSNLNRFSRGLGYAGKITNFADWITEFGKAARTDNWRPFLLKQKPS